Protein AF-A0AAD8EEG6-F1 (afdb_monomer_lite)

Foldseek 3Di:
DDDDDDDDDDDDDDDDDDDDDDDDDDDDDPDPDPPPDDFDKPDWDWDAPDLWKIKTKIAGADLQFQKKKKWKFWDQVDAPVRLVPDDPPRGPHTDDMDMDGDDRPDHGDIDMDMDGGDAFTKMKMKMWTCNDPPDTDIDIDTDGDHHHNPPPPQFLWDWDWDADQVFLKIKIKTFDGPDFQKKKKKKDADPDPPQDDDDPDIWIWIWHADPVRDIDIDGDCVVVVCVVVPDDDDDDDDWDWDAPDPGMIMTMDGPNDFHKIKMWMDTDDPVCPDDSIDIDIDGRHNDPPPPPDPPVPVVVVVVVVVVVVVVVVVVVVVVVVVVVVVVVVDDDDDDDDDPPCPPPAQAEEEFEADDDPLVVQLVVLVQVLLCLLQVHHYDYPPDPVCVVVCVVPVLVVLVVQLPDPRYAYEYEAAPVLLVLVVCLVVVWDKDFPDDDPCRCSNSSNLVSCQVPPDVPCPLRYAYEYEPLGHDPVTGPCRGPNPHYAYPPVCVVVVSCSSNVRPPDDDPPPDPPPVSVVVSVVSVVSSVVSSVVSSVVCVVCVPRVVNGIDID

pLDDT: mean 77.65, std 19.84, range [21.16, 98.12]

Structure (mmCIF, N/CA/C/O backbone):
data_AF-A0AAD8EEG6-F1
#
_entry.id   AF-A0AAD8EEG6-F1
#
loop_
_atom_site.group_PDB
_atom_site.id
_atom_site.type_symbol
_atom_site.label_atom_id
_atom_site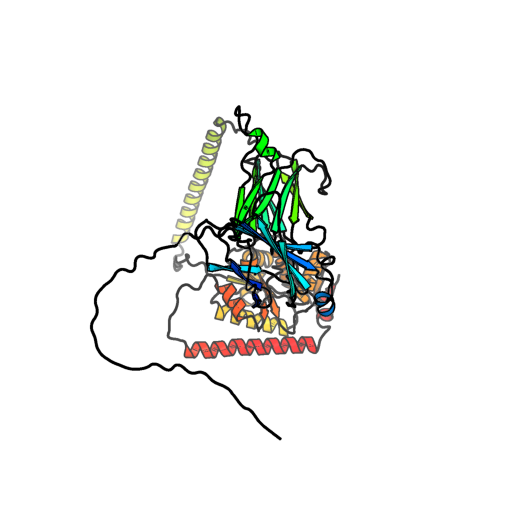.label_alt_id
_atom_site.label_comp_id
_atom_site.label_asym_id
_atom_site.label_entity_id
_atom_site.label_seq_id
_atom_site.pdbx_PDB_ins_code
_atom_site.Cartn_x
_atom_site.Cartn_y
_atom_site.Cartn_z
_atom_site.occupancy
_atom_site.B_iso_or_equiv
_atom_site.auth_seq_id
_atom_site.auth_comp_id
_atom_site.auth_asym_id
_atom_site.auth_atom_id
_atom_site.pdbx_PDB_model_num
ATOM 1 N N . LEU A 1 1 ? 49.809 10.555 -60.331 1.00 28.69 1 LEU A N 1
ATOM 2 C CA . LEU A 1 1 ? 49.680 10.921 -61.757 1.00 28.69 1 LEU A CA 1
ATOM 3 C C . LEU A 1 1 ? 48.239 11.348 -62.020 1.00 28.69 1 LEU A C 1
ATOM 5 O O . LEU A 1 1 ? 47.374 10.523 -61.789 1.00 28.69 1 LEU A O 1
ATOM 9 N N . TRP A 1 2 ? 48.066 12.615 -62.434 1.00 23.20 2 TRP A N 1
ATOM 10 C CA . TRP A 1 2 ? 47.070 13.199 -63.363 1.00 23.20 2 TRP A CA 1
ATOM 11 C C . TRP A 1 2 ? 45.567 12.876 -63.224 1.00 23.20 2 TRP A C 1
ATOM 13 O O . TRP A 1 2 ? 45.196 11.733 -63.036 1.00 23.20 2 TRP A O 1
ATOM 23 N N . TYR A 1 3 ? 44.613 13.767 -63.508 1.00 21.16 3 TYR A N 1
ATOM 24 C CA . TYR A 1 3 ? 44.445 15.233 -63.500 1.00 21.16 3 TYR A CA 1
ATOM 25 C C . TYR A 1 3 ? 42.948 15.448 -63.841 1.00 21.16 3 TYR A C 1
ATOM 27 O O . TYR A 1 3 ? 42.379 14.676 -64.612 1.00 21.16 3 TYR A O 1
ATOM 35 N N . CYS A 1 4 ? 42.313 16.482 -63.289 1.00 22.30 4 CYS A N 1
ATOM 36 C CA . CYS A 1 4 ? 40.973 16.951 -63.668 1.00 22.30 4 CYS A CA 1
ATOM 37 C C . CYS A 1 4 ? 40.963 17.623 -65.055 1.00 22.30 4 CYS A C 1
ATOM 39 O O . CYS A 1 4 ? 41.925 18.313 -65.376 1.00 22.30 4 CYS A O 1
ATOM 41 N N . GLN A 1 5 ? 39.832 17.627 -65.777 1.00 22.50 5 GLN A N 1
ATOM 42 C CA . GLN A 1 5 ? 39.404 18.846 -66.486 1.00 22.50 5 GLN A CA 1
ATOM 43 C C . GLN A 1 5 ? 37.904 18.893 -66.821 1.00 22.50 5 GLN A C 1
ATOM 45 O O . GLN A 1 5 ? 37.292 17.915 -67.238 1.00 22.50 5 GLN A O 1
ATOM 50 N N . GLN A 1 6 ? 37.358 20.089 -66.596 1.00 24.44 6 GLN A N 1
ATOM 51 C CA . GLN A 1 6 ? 36.002 20.581 -66.830 1.00 24.44 6 GLN A CA 1
ATOM 52 C C . GLN A 1 6 ? 35.682 20.812 -68.315 1.00 24.44 6 GLN A C 1
ATOM 54 O O . GLN A 1 6 ? 36.583 21.139 -69.082 1.00 24.44 6 GLN A O 1
ATOM 59 N N . ILE A 1 7 ? 34.384 20.909 -68.644 1.00 22.77 7 ILE A N 1
ATOM 60 C CA . ILE A 1 7 ? 33.864 22.007 -69.482 1.00 22.77 7 ILE A CA 1
ATOM 61 C C . ILE A 1 7 ? 32.623 22.619 -68.814 1.00 22.77 7 ILE A C 1
ATOM 63 O O . ILE A 1 7 ? 31.686 21.925 -68.430 1.00 22.77 7 ILE A O 1
ATOM 67 N N . SER A 1 8 ? 32.665 23.945 -68.682 1.00 23.92 8 SER A N 1
ATOM 68 C CA . SER A 1 8 ? 31.625 24.832 -68.160 1.00 23.92 8 SER A CA 1
ATOM 69 C C . SER A 1 8 ? 30.642 25.294 -69.244 1.00 23.92 8 SER A C 1
ATOM 71 O O . SER A 1 8 ? 30.999 25.361 -70.421 1.00 23.92 8 SER A O 1
ATOM 73 N N . LYS A 1 9 ? 29.464 25.777 -68.826 1.00 22.39 9 LYS A N 1
ATOM 74 C CA . LYS A 1 9 ? 28.910 27.029 -69.364 1.00 22.39 9 LYS A CA 1
ATOM 75 C C . LYS A 1 9 ? 28.174 27.805 -68.267 1.00 22.39 9 LYS A C 1
ATOM 77 O O . LYS A 1 9 ? 27.221 27.322 -67.669 1.00 22.39 9 LYS A O 1
ATOM 82 N N . LYS A 1 10 ? 28.699 29.003 -68.018 1.00 24.06 10 LYS A N 1
ATOM 83 C CA . LYS A 1 10 ? 28.254 30.065 -67.110 1.00 24.06 10 LYS A CA 1
ATOM 84 C C . LYS A 1 10 ? 27.180 30.920 -67.795 1.00 24.06 10 LYS A C 1
ATOM 86 O O . LYS A 1 10 ? 27.341 31.208 -68.978 1.00 24.06 10 LYS A O 1
ATOM 91 N N . ILE A 1 11 ? 26.204 31.436 -67.044 1.00 22.91 11 ILE A N 1
ATOM 92 C CA . ILE A 1 11 ? 25.635 32.774 -67.285 1.00 22.91 11 ILE A CA 1
ATOM 93 C C . ILE A 1 11 ? 25.529 33.476 -65.924 1.00 22.91 11 ILE A C 1
ATOM 95 O O . ILE A 1 11 ? 24.760 33.067 -65.060 1.00 22.91 11 ILE A O 1
ATOM 99 N N . ASP A 1 12 ? 26.368 34.500 -65.750 1.00 26.14 12 ASP A N 1
ATOM 100 C CA . ASP A 1 12 ? 26.349 35.484 -64.662 1.00 26.14 12 ASP A CA 1
ATOM 101 C C . ASP A 1 12 ? 25.230 36.513 -64.897 1.00 26.14 12 ASP A C 1
ATOM 103 O O . ASP A 1 12 ? 24.963 36.849 -66.049 1.00 26.14 12 ASP A O 1
ATOM 107 N N . CYS A 1 13 ? 24.668 37.098 -63.829 1.00 22.83 13 CYS A N 1
ATOM 108 C CA . CYS A 1 13 ? 24.121 38.466 -63.846 1.00 22.83 13 CYS A CA 1
ATOM 109 C C . CYS A 1 13 ? 23.978 39.062 -62.429 1.00 22.83 13 CYS A C 1
ATOM 111 O O . CYS A 1 13 ? 23.178 38.594 -61.623 1.00 22.83 13 CYS A O 1
ATOM 113 N N . LYS A 1 14 ? 24.720 40.147 -62.175 1.00 24.09 14 LYS A N 1
ATOM 114 C CA . LYS A 1 14 ? 24.488 41.277 -61.238 1.00 24.09 14 LYS A CA 1
ATOM 115 C C . LYS A 1 14 ? 25.430 42.429 -61.685 1.00 24.09 14 LYS A C 1
ATOM 117 O O . LYS A 1 14 ? 26.435 42.086 -62.312 1.00 24.09 14 LYS A O 1
ATOM 122 N N . PRO A 1 15 ? 25.248 43.729 -61.324 1.00 42.53 15 PRO A N 1
ATOM 123 C CA . PRO A 1 15 ? 24.145 44.397 -60.594 1.00 42.53 15 PRO A CA 1
ATOM 124 C C . PRO A 1 15 ? 23.698 45.819 -61.096 1.00 42.53 15 PRO A C 1
ATOM 126 O O . PRO A 1 15 ? 24.388 46.459 -61.881 1.00 42.53 15 PRO A O 1
ATOM 129 N N . ASN A 1 16 ? 22.631 46.337 -60.438 1.00 27.56 16 ASN A N 1
ATOM 130 C CA . ASN A 1 16 ? 22.299 47.742 -60.035 1.00 27.56 16 ASN A CA 1
ATOM 131 C C . ASN A 1 16 ? 21.615 48.751 -61.002 1.00 27.56 16 ASN A C 1
ATOM 133 O O . ASN A 1 16 ? 21.789 48.615 -62.207 1.00 27.56 16 ASN A O 1
ATOM 137 N N . PRO A 1 17 ? 20.977 49.862 -60.513 1.00 48.75 17 PRO A N 1
ATOM 138 C CA . PRO A 1 17 ? 20.405 50.203 -59.178 1.00 48.75 17 PRO A CA 1
ATOM 139 C C . PRO A 1 17 ? 19.001 50.919 -59.199 1.00 48.75 17 PRO A C 1
ATOM 141 O O . PRO A 1 17 ? 18.504 51.318 -60.245 1.00 48.75 17 PRO A O 1
ATOM 144 N N . SER A 1 18 ? 18.452 51.215 -58.000 1.00 29.59 18 SER A N 1
ATOM 145 C CA . SER A 1 18 ? 17.506 52.312 -57.613 1.00 29.59 18 SER A CA 1
ATOM 146 C C . SER A 1 18 ? 15.953 52.164 -57.705 1.00 29.59 18 SER A C 1
ATOM 148 O O . SER A 1 18 ? 15.402 51.626 -58.653 1.00 29.59 18 SER A O 1
ATOM 150 N N . TYR A 1 19 ? 15.294 52.649 -56.630 1.00 30.06 19 TYR A N 1
ATOM 151 C CA . TYR A 1 19 ? 13.866 52.685 -56.185 1.00 30.06 19 TYR A CA 1
ATOM 152 C C . TYR A 1 19 ? 12.853 53.409 -57.126 1.00 30.06 19 TYR A C 1
ATOM 154 O O . TYR A 1 19 ? 13.330 54.048 -58.059 1.00 30.06 19 TYR A O 1
ATOM 162 N N . PRO A 1 20 ? 11.503 53.471 -56.871 1.00 34.47 20 PRO A N 1
ATOM 163 C CA . PRO A 1 20 ? 10.672 52.977 -55.744 1.00 34.47 20 PRO A CA 1
ATOM 164 C C . PRO A 1 20 ? 9.412 52.136 -56.136 1.00 34.47 20 PRO A C 1
ATOM 166 O O . PRO A 1 20 ? 9.091 51.942 -57.302 1.00 34.47 20 PRO A O 1
ATOM 169 N N . LYS A 1 21 ? 8.686 51.640 -55.114 1.00 37.94 21 LYS A N 1
ATOM 170 C CA . LYS A 1 21 ? 7.438 50.829 -55.155 1.00 37.94 21 LYS A CA 1
ATOM 171 C C . LYS A 1 21 ? 6.342 51.348 -56.113 1.00 37.94 21 LYS A C 1
ATOM 173 O O . LYS A 1 21 ? 6.111 52.555 -56.164 1.00 37.94 21 LYS A O 1
ATOM 178 N N . PRO A 1 22 ? 5.513 50.432 -56.660 1.00 28.17 22 PRO A N 1
ATOM 179 C CA . PRO A 1 22 ? 4.073 50.529 -56.384 1.00 28.17 22 PRO A CA 1
ATOM 180 C C . PRO A 1 22 ? 3.388 49.181 -56.072 1.00 28.17 22 PRO A C 1
ATOM 182 O O . PRO A 1 22 ? 3.839 48.103 -56.451 1.00 28.17 22 PRO A O 1
ATOM 185 N N . HIS A 1 23 ? 2.262 49.268 -55.363 1.00 37.34 23 HIS A N 1
ATOM 186 C CA . HIS A 1 23 ? 1.331 48.174 -55.081 1.00 37.34 23 HIS A CA 1
ATOM 187 C C . HIS A 1 23 ? 0.755 47.557 -56.367 1.00 37.34 23 HIS A C 1
ATOM 189 O O . HIS A 1 23 ? 0.080 48.253 -57.122 1.00 37.34 23 HIS A O 1
ATOM 195 N N . VAL A 1 24 ? 0.901 46.239 -56.552 1.00 28.20 24 VAL A N 1
ATOM 196 C CA . VAL A 1 24 ? 0.090 45.451 -57.498 1.00 28.20 24 VAL A CA 1
ATOM 197 C C . VAL A 1 24 ? -0.321 44.133 -56.837 1.00 28.20 24 VAL A C 1
ATOM 199 O O . VAL A 1 24 ? 0.513 43.350 -56.392 1.00 28.20 24 VAL A O 1
ATOM 202 N N . LYS A 1 25 ? -1.636 43.904 -56.748 1.00 28.75 25 LYS A N 1
ATOM 203 C CA . LYS A 1 25 ? -2.249 42.637 -56.329 1.00 28.75 25 LYS A CA 1
ATOM 204 C C . LYS A 1 25 ? -1.961 41.570 -57.392 1.00 28.75 25 LYS A C 1
ATOM 206 O O . LYS A 1 25 ? -2.500 41.666 -58.493 1.00 28.75 25 LYS A O 1
ATOM 211 N N . HIS A 1 26 ? -1.183 40.538 -57.069 1.00 25.73 26 HIS A N 1
ATOM 212 C CA . HIS A 1 26 ? -1.137 39.330 -57.893 1.00 25.73 26 HIS A CA 1
ATOM 213 C C . HIS A 1 26 ? -2.376 38.475 -57.610 1.00 25.73 26 HIS A C 1
ATOM 215 O O . HIS A 1 26 ? -2.589 37.975 -56.509 1.00 25.73 26 HIS A O 1
ATOM 221 N N . LYS A 1 27 ? -3.225 38.361 -58.630 1.00 25.56 27 LYS A N 1
ATOM 222 C CA . LYS A 1 27 ? -4.342 37.424 -58.704 1.00 25.56 27 LYS A CA 1
ATOM 223 C C . LYS A 1 27 ? -3.735 36.056 -59.041 1.00 25.56 27 LYS A C 1
ATOM 225 O O . LYS A 1 27 ? -3.232 35.889 -60.150 1.00 25.56 27 LYS A O 1
ATOM 230 N N . ASN A 1 28 ? -3.737 35.112 -58.099 1.00 25.70 28 ASN A N 1
ATOM 231 C CA . ASN A 1 28 ? -3.357 33.727 -58.383 1.00 25.70 28 ASN A CA 1
ATOM 232 C C . ASN A 1 28 ? -4.377 33.144 -59.369 1.00 25.70 28 ASN A C 1
ATOM 234 O O . ASN A 1 28 ? -5.541 32.944 -59.028 1.00 25.70 28 ASN A O 1
ATOM 238 N N . ILE A 1 29 ? -3.954 32.936 -60.614 1.00 24.66 29 ILE A N 1
ATOM 239 C CA . ILE A 1 29 ? -4.706 32.172 -61.607 1.00 24.66 29 ILE A CA 1
ATOM 240 C C . ILE A 1 29 ? -4.338 30.707 -61.372 1.00 24.66 29 ILE A C 1
ATOM 242 O O . ILE A 1 29 ? -3.271 30.261 -61.785 1.00 24.66 29 ILE A O 1
ATOM 246 N N . CYS A 1 30 ? -5.203 29.965 -60.680 1.00 25.62 30 CYS A N 1
ATOM 247 C CA . CYS A 1 30 ? -5.133 28.509 -60.653 1.00 25.62 30 CYS A CA 1
ATOM 248 C C . CYS A 1 30 ? -5.587 27.994 -62.023 1.00 25.62 30 CYS A C 1
ATOM 250 O O . CYS A 1 30 ? -6.766 28.066 -62.369 1.00 25.62 30 CYS A O 1
ATOM 252 N N . VAL A 1 31 ? -4.643 27.508 -62.826 1.00 26.92 31 VAL A N 1
ATOM 253 C CA . VAL A 1 31 ? -4.959 26.733 -64.026 1.00 26.92 31 VAL A CA 1
ATOM 254 C C . VAL A 1 31 ? -5.463 25.373 -63.545 1.00 26.92 31 VAL A C 1
ATOM 256 O O . VAL A 1 31 ? -4.688 24.579 -63.020 1.00 26.92 31 VAL A O 1
ATOM 259 N N . HIS A 1 32 ? -6.764 25.111 -63.688 1.00 33.88 32 HIS A N 1
ATOM 260 C CA . HIS A 1 32 ? -7.325 23.772 -63.511 1.00 33.88 32 HIS A CA 1
ATOM 261 C C . HIS A 1 32 ? -6.812 22.875 -64.640 1.00 33.88 32 HIS A C 1
ATOM 263 O O . HIS A 1 32 ? -7.399 22.800 -65.719 1.00 33.88 32 HIS A O 1
ATOM 269 N N . VAL A 1 33 ? -5.687 22.209 -64.400 1.00 38.81 33 VAL A N 1
ATOM 270 C CA . VAL A 1 33 ? -5.280 21.057 -65.199 1.00 38.81 33 VAL A CA 1
ATOM 271 C C . VAL A 1 33 ? -6.130 19.886 -64.710 1.00 38.81 33 VAL A C 1
ATOM 273 O O . VAL A 1 33 ? -6.033 19.493 -63.549 1.00 38.81 33 VAL A O 1
ATOM 276 N N . ASN A 1 34 ? -7.000 19.359 -65.577 1.00 42.66 34 ASN A N 1
ATOM 277 C CA . ASN A 1 34 ? -7.663 18.070 -65.368 1.00 42.66 34 ASN A CA 1
ATOM 278 C C . ASN A 1 34 ? -6.595 16.977 -65.442 1.00 42.66 34 ASN A C 1
ATOM 280 O O . ASN A 1 34 ? -6.402 16.337 -66.474 1.00 42.66 34 ASN A O 1
ATOM 284 N N . ASP A 1 35 ? -5.844 16.828 -64.361 1.00 48.03 35 ASP A N 1
ATOM 285 C CA . ASP A 1 35 ? -4.770 15.864 -64.283 1.00 48.03 35 ASP A CA 1
ATOM 286 C C . ASP A 1 35 ? -5.385 14.486 -64.032 1.00 48.03 35 ASP A C 1
ATOM 288 O O . ASP A 1 35 ? -5.744 14.137 -62.911 1.00 48.03 35 ASP A O 1
ATOM 292 N N . THR A 1 36 ? -5.592 13.702 -65.093 1.00 52.97 36 THR A N 1
ATOM 293 C CA . THR A 1 36 ? -6.097 12.318 -65.025 1.00 52.97 36 THR A CA 1
ATOM 294 C C . THR A 1 36 ? -5.015 11.315 -64.610 1.00 52.97 36 THR A C 1
ATOM 296 O O . THR A 1 36 ? -5.194 10.106 -64.778 1.00 52.97 36 THR A O 1
ATOM 299 N N . GLY A 1 37 ? -3.885 11.791 -64.080 1.00 57.97 37 GLY A N 1
ATOM 300 C CA . GLY A 1 37 ? -2.752 10.964 -63.694 1.00 57.97 37 GLY A CA 1
ATOM 301 C C . GLY A 1 37 ? -3.086 9.845 -62.687 1.00 57.97 37 GLY A C 1
ATOM 302 O O . GLY A 1 37 ? -4.072 9.915 -61.926 1.00 57.97 37 GLY A O 1
ATOM 303 N N . PRO A 1 38 ? -2.287 8.760 -62.681 1.00 59.75 38 PRO A N 1
ATOM 304 C CA . PRO A 1 38 ? -2.354 7.731 -61.648 1.00 59.75 38 PRO A CA 1
ATOM 305 C C . PRO A 1 38 ? -2.111 8.349 -60.262 1.00 59.75 38 PRO A C 1
ATOM 307 O O . PRO A 1 38 ? -1.406 9.344 -60.124 1.00 59.75 38 PRO A O 1
ATOM 310 N N . CYS A 1 39 ? -2.736 7.780 -59.225 1.00 64.88 39 CYS A N 1
ATOM 311 C CA . CYS A 1 39 ? -2.455 8.220 -57.860 1.00 64.88 39 CYS A CA 1
ATOM 312 C C . CYS A 1 39 ? -1.122 7.624 -57.441 1.00 64.88 39 CYS A C 1
ATOM 314 O O . CYS A 1 39 ? -1.060 6.470 -57.015 1.00 64.88 39 CYS A O 1
ATOM 316 N N . GLU A 1 40 ? -0.063 8.389 -57.642 1.00 65.75 40 GLU A N 1
ATOM 317 C CA . GLU A 1 40 ? 1.288 7.980 -57.304 1.00 65.75 40 GLU A CA 1
ATOM 318 C C . GLU A 1 40 ? 1.779 8.765 -56.095 1.00 65.75 40 GLU A C 1
ATOM 320 O O . GLU A 1 40 ? 1.450 9.934 -55.898 1.00 65.75 40 GLU A O 1
ATOM 325 N N . MET A 1 41 ? 2.552 8.077 -55.264 1.00 66.75 41 MET A N 1
ATOM 326 C CA . MET A 1 41 ? 3.243 8.652 -54.123 1.00 66.75 41 MET A CA 1
ATOM 327 C C . MET A 1 41 ? 4.730 8.662 -54.439 1.00 66.75 41 MET A C 1
ATOM 329 O O . MET A 1 41 ? 5.278 7.643 -54.863 1.00 66.75 41 MET A O 1
ATOM 333 N N . TRP A 1 42 ? 5.372 9.803 -54.221 1.00 66.56 42 TRP A N 1
ATOM 334 C CA . TRP A 1 42 ? 6.794 9.996 -54.488 1.00 66.56 42 TRP A CA 1
ATOM 335 C C . TRP A 1 42 ? 7.485 10.517 -53.227 1.00 66.56 42 TRP A C 1
ATOM 337 O O . TRP A 1 42 ? 6.834 11.050 -52.327 1.00 66.56 42 TRP A O 1
ATOM 347 N N . ASN A 1 43 ? 8.809 10.356 -53.163 1.00 69.50 43 ASN A N 1
ATOM 348 C CA . ASN A 1 43 ? 9.640 10.785 -52.032 1.00 69.50 43 ASN A CA 1
ATOM 349 C C . ASN A 1 43 ? 9.167 10.213 -50.688 1.00 69.50 43 ASN A C 1
ATOM 351 O O . ASN A 1 43 ? 8.950 10.957 -49.737 1.00 69.50 43 ASN A O 1
ATOM 355 N N . ILE A 1 44 ? 8.973 8.893 -50.626 1.00 69.25 44 ILE A N 1
ATOM 356 C CA . ILE A 1 44 ? 8.635 8.223 -49.369 1.00 69.25 44 ILE A CA 1
ATOM 357 C C . ILE A 1 44 ? 9.901 8.173 -48.507 1.00 69.25 44 ILE A C 1
ATOM 359 O O . ILE A 1 44 ? 10.804 7.377 -48.773 1.00 69.25 44 ILE A O 1
ATOM 363 N N . GLY A 1 45 ? 9.964 9.051 -47.513 1.00 73.50 45 GLY A N 1
ATOM 364 C CA . GLY A 1 45 ? 10.951 9.045 -46.445 1.00 73.50 45 GLY A CA 1
ATOM 365 C C . GLY A 1 45 ? 10.438 8.220 -45.273 1.00 73.50 45 GLY A C 1
ATOM 366 O O . GLY A 1 45 ? 9.248 8.222 -44.958 1.00 73.50 45 GLY A O 1
ATOM 367 N N . VAL A 1 46 ? 11.333 7.474 -44.640 1.00 73.75 46 VAL A N 1
ATOM 368 C CA . VAL A 1 46 ? 11.007 6.729 -43.429 1.00 73.75 46 VAL A CA 1
ATOM 369 C C . VAL A 1 46 ? 12.140 6.937 -42.456 1.00 73.75 46 VAL A C 1
ATOM 371 O O . VAL A 1 46 ? 13.223 6.392 -42.668 1.00 73.75 46 VAL A O 1
ATOM 374 N N . ASP A 1 47 ? 11.882 7.686 -41.403 1.00 77.06 47 ASP A N 1
ATOM 375 C CA . ASP A 1 47 ? 12.877 8.093 -40.424 1.00 77.06 47 ASP A CA 1
ATOM 376 C C . ASP A 1 47 ? 12.433 7.622 -39.038 1.00 77.06 47 ASP A C 1
ATOM 378 O O . ASP A 1 47 ? 11.241 7.579 -38.739 1.00 77.06 47 ASP A O 1
ATOM 382 N N . MET A 1 48 ? 13.380 7.218 -38.193 1.00 70.31 48 MET A N 1
ATOM 383 C CA . MET A 1 48 ? 13.092 7.017 -36.771 1.00 70.31 48 MET A CA 1
ATOM 384 C C . MET A 1 48 ? 13.236 8.364 -36.069 1.00 70.31 48 MET A C 1
ATOM 386 O O . MET A 1 48 ? 14.248 9.037 -36.264 1.00 70.31 48 MET A O 1
ATOM 390 N N . MET A 1 49 ? 12.232 8.765 -35.290 1.00 68.62 49 MET A N 1
ATOM 391 C CA . MET A 1 49 ? 12.340 9.967 -34.452 1.00 68.62 49 MET A CA 1
ATOM 392 C C . MET A 1 49 ? 13.001 9.661 -33.106 1.00 68.62 49 MET A C 1
ATOM 394 O O . MET A 1 49 ? 13.756 10.485 -32.600 1.00 68.62 49 MET A O 1
ATOM 398 N N . ASP A 1 50 ? 12.733 8.478 -32.557 1.00 73.50 50 ASP A N 1
ATOM 399 C CA . ASP A 1 50 ? 13.291 7.959 -31.310 1.00 73.50 50 ASP A CA 1
ATOM 400 C C . ASP A 1 50 ? 13.348 6.420 -31.362 1.00 73.50 50 ASP A C 1
ATOM 402 O O . ASP A 1 50 ? 13.024 5.814 -32.389 1.00 73.50 50 ASP A O 1
ATOM 406 N N . ASP A 1 51 ? 13.741 5.785 -30.255 1.00 68.62 51 ASP A N 1
ATOM 407 C CA . ASP A 1 51 ? 13.881 4.328 -30.140 1.00 68.62 51 ASP A CA 1
ATOM 408 C C . ASP A 1 51 ? 12.552 3.555 -30.261 1.00 68.62 51 ASP A C 1
ATOM 410 O O . ASP A 1 51 ? 12.565 2.330 -30.205 1.00 68.62 51 ASP A O 1
ATOM 414 N N . SER A 1 52 ? 11.406 4.224 -30.419 1.00 66.62 52 SER A N 1
ATOM 415 C CA . SER A 1 52 ? 10.073 3.605 -30.397 1.00 66.62 52 SER A CA 1
ATOM 416 C C . SER A 1 52 ? 9.107 4.105 -31.478 1.00 66.62 52 SER A C 1
ATOM 418 O O . SER A 1 52 ? 8.076 3.475 -31.702 1.00 66.62 52 SER A O 1
ATOM 420 N N . ASN A 1 53 ? 9.411 5.196 -32.183 1.00 73.56 53 ASN A N 1
ATOM 421 C CA . ASN A 1 53 ? 8.501 5.841 -33.127 1.00 73.56 53 ASN A CA 1
ATOM 422 C C . ASN A 1 53 ? 9.105 5.911 -34.537 1.00 73.56 53 ASN A C 1
ATOM 424 O O . ASN A 1 53 ? 10.167 6.501 -34.761 1.00 73.56 53 ASN A O 1
ATOM 428 N N . VAL A 1 54 ? 8.387 5.355 -35.521 1.00 73.50 54 VAL A N 1
ATOM 429 C CA . VAL A 1 54 ? 8.740 5.468 -36.944 1.00 73.50 54 VAL A CA 1
ATOM 430 C C . VAL A 1 54 ? 7.870 6.518 -37.605 1.00 73.50 54 VAL A C 1
ATOM 432 O O . VAL A 1 54 ? 6.648 6.399 -37.691 1.00 73.50 54 VAL A O 1
ATOM 435 N N . TYR A 1 55 ? 8.530 7.525 -38.147 1.00 75.56 55 TYR A N 1
ATOM 436 C CA . TYR A 1 55 ? 7.921 8.593 -38.901 1.00 75.56 55 TYR A CA 1
ATOM 437 C C . TYR A 1 55 ? 8.019 8.306 -40.393 1.00 75.56 55 TYR A C 1
ATOM 439 O O . TYR A 1 55 ? 9.096 8.072 -40.942 1.00 75.56 55 TYR A O 1
ATOM 447 N N . VAL A 1 56 ? 6.878 8.319 -41.070 1.00 74.44 56 VAL A N 1
ATOM 448 C CA . VAL A 1 56 ? 6.801 8.135 -42.514 1.00 74.44 56 VAL A CA 1
ATOM 449 C C . VAL A 1 56 ? 6.327 9.432 -43.142 1.00 74.44 56 VAL A C 1
ATOM 451 O O . VAL A 1 56 ? 5.211 9.891 -42.894 1.00 74.44 56 VAL A O 1
ATOM 454 N N . THR A 1 57 ? 7.181 10.001 -43.987 1.00 74.62 57 THR A N 1
ATOM 455 C CA . THR A 1 57 ? 6.886 11.191 -44.784 1.00 74.62 57 THR A CA 1
ATOM 456 C C . THR A 1 57 ? 6.707 10.804 -46.236 1.00 74.62 57 THR A C 1
ATOM 458 O O . THR A 1 57 ? 7.410 9.946 -46.767 1.00 74.62 57 THR A O 1
ATOM 461 N N . PHE A 1 58 ? 5.748 11.422 -46.912 1.00 73.94 58 PHE A N 1
ATOM 462 C CA . PHE A 1 58 ? 5.617 11.274 -48.356 1.00 73.94 58 PHE A CA 1
ATOM 463 C C . PHE A 1 58 ? 4.919 12.476 -48.971 1.00 73.94 58 PHE A C 1
ATOM 465 O O . PHE A 1 58 ? 4.056 13.114 -48.359 1.00 73.94 58 PHE A O 1
ATOM 472 N N . ASN A 1 59 ? 5.255 12.733 -50.233 1.00 70.25 59 ASN A N 1
ATOM 473 C CA . ASN A 1 59 ? 4.616 13.775 -51.017 1.00 70.25 59 ASN A CA 1
ATOM 474 C C . ASN A 1 59 ? 3.466 13.166 -51.822 1.00 70.25 59 ASN A C 1
ATOM 476 O O . ASN A 1 59 ? 3.658 12.240 -52.617 1.00 70.25 59 ASN A O 1
ATOM 480 N N . VAL A 1 60 ? 2.262 13.704 -51.619 1.00 64.75 60 VAL A N 1
ATOM 481 C CA . VAL A 1 60 ? 1.061 13.301 -52.357 1.00 64.75 60 VAL A CA 1
ATOM 482 C C . VAL A 1 60 ? 0.816 14.283 -53.495 1.00 64.75 60 VAL A C 1
ATOM 484 O O . VAL A 1 60 ? 0.416 15.421 -53.252 1.00 64.75 60 VAL A O 1
ATOM 487 N N . THR A 1 61 ? 1.011 13.837 -54.734 1.00 60.72 61 THR A N 1
ATOM 488 C CA . THR A 1 61 ? 0.970 14.714 -55.916 1.00 60.72 61 THR A CA 1
ATOM 489 C C . THR A 1 61 ? -0.351 14.676 -56.690 1.00 60.72 61 THR A C 1
ATOM 491 O O . THR A 1 61 ? -0.571 15.527 -57.542 1.00 60.72 61 THR A O 1
ATOM 494 N N . SER A 1 62 ? -1.254 13.720 -56.424 1.00 63.28 62 SER A N 1
ATOM 495 C CA . SER A 1 62 ? -2.462 13.527 -57.249 1.00 63.28 62 SER A CA 1
ATOM 496 C C . SER A 1 62 ? -3.762 13.982 -56.572 1.00 63.28 62 SER A C 1
ATOM 498 O O . SER A 1 62 ? -4.122 13.488 -55.500 1.00 63.28 62 SER A O 1
ATOM 500 N N . ASN A 1 63 ? -4.520 14.839 -57.269 1.00 62.25 63 ASN A N 1
ATOM 501 C CA . ASN A 1 63 ? -5.872 15.305 -56.909 1.00 62.25 63 ASN A CA 1
ATOM 502 C C . ASN A 1 63 ? -6.970 14.228 -57.018 1.00 62.25 63 ASN A C 1
ATOM 504 O O . ASN A 1 63 ? -8.080 14.418 -56.523 1.00 62.25 63 ASN A O 1
ATOM 508 N N . ASN A 1 64 ? -6.688 13.096 -57.668 1.00 64.75 64 ASN A N 1
ATOM 509 C CA . ASN A 1 64 ? -7.707 12.097 -58.008 1.00 64.75 64 ASN A CA 1
ATOM 510 C C . ASN A 1 64 ? -7.925 11.017 -56.943 1.00 64.75 64 ASN A C 1
ATOM 512 O O . ASN A 1 64 ? -8.664 10.063 -57.196 1.00 64.75 64 ASN A O 1
ATOM 516 N N . CYS A 1 65 ? -7.269 11.113 -55.788 1.00 67.00 65 CYS A N 1
ATOM 517 C CA . CYS A 1 65 ? -7.451 10.161 -54.701 1.00 67.00 65 CYS A CA 1
ATOM 518 C C . CYS A 1 65 ? -7.979 10.853 -53.454 1.00 67.00 65 CYS A C 1
ATOM 520 O O . CYS A 1 65 ? -7.294 11.657 -52.827 1.00 67.00 65 CYS A O 1
ATOM 522 N N . SER A 1 66 ? -9.212 10.499 -53.102 1.00 68.06 66 SER A N 1
ATOM 523 C CA . SER A 1 66 ? -9.908 10.987 -51.915 1.00 68.06 66 SER A CA 1
ATOM 524 C C . SER A 1 66 ? -9.444 10.291 -50.638 1.00 68.06 66 SER A C 1
ATOM 526 O O . SER A 1 66 ? -9.593 10.848 -49.552 1.00 68.06 66 SER A O 1
ATOM 528 N N . CYS A 1 67 ? -8.873 9.085 -50.738 1.00 71.62 67 CYS A N 1
ATOM 529 C CA . CYS A 1 67 ? -8.464 8.317 -49.571 1.00 71.62 67 CYS A CA 1
ATOM 530 C C . CYS A 1 67 ? -7.221 7.454 -49.824 1.00 71.62 67 CYS A C 1
ATOM 532 O O . CYS A 1 67 ? -7.101 6.766 -50.846 1.00 71.62 67 CYS A O 1
ATOM 534 N N . TYR A 1 68 ? -6.316 7.485 -48.849 1.00 75.75 68 TYR A N 1
ATOM 535 C CA . TYR A 1 68 ? -5.126 6.653 -48.774 1.00 75.75 68 TYR A CA 1
ATOM 536 C C . TYR A 1 68 ? -5.209 5.781 -47.531 1.00 75.75 68 TYR A C 1
ATOM 538 O O . TYR A 1 68 ? -5.506 6.262 -46.439 1.00 75.75 68 TYR A O 1
ATOM 546 N N . LYS A 1 69 ? -4.916 4.496 -47.696 1.00 79.44 69 LYS A N 1
ATOM 547 C CA . LYS A 1 69 ? -4.900 3.524 -46.611 1.00 79.44 69 LYS A CA 1
ATOM 548 C C . LYS A 1 69 ? -3.497 2.963 -46.447 1.00 79.44 69 LYS A C 1
ATOM 550 O O . LYS A 1 69 ? -2.979 2.326 -47.360 1.00 79.44 69 LYS A O 1
ATOM 555 N N . PHE A 1 70 ? -2.904 3.190 -45.290 1.00 79.75 70 PHE A N 1
ATOM 556 C CA . PHE A 1 70 ? -1.580 2.733 -44.902 1.00 79.75 70 PHE A CA 1
ATOM 557 C C . PHE A 1 70 ? -1.719 1.527 -43.991 1.00 79.75 70 PHE A C 1
ATOM 559 O O . PHE A 1 70 ? -2.515 1.532 -43.060 1.00 79.75 70 PHE A O 1
ATOM 566 N N . LEU A 1 71 ? -0.958 0.481 -44.269 1.00 78.25 71 LEU A N 1
ATOM 567 C CA . LEU A 1 71 ? -0.966 -0.759 -43.516 1.00 78.25 71 LEU A CA 1
ATOM 568 C C . LEU A 1 71 ? 0.478 -1.149 -43.246 1.00 78.25 71 LEU A C 1
ATOM 570 O O . LEU A 1 71 ? 1.202 -1.540 -44.161 1.00 78.25 71 LEU A O 1
ATOM 574 N N . LEU A 1 72 ? 0.887 -1.055 -41.991 1.00 80.81 72 LEU A N 1
ATOM 575 C CA . LEU A 1 72 ? 2.182 -1.520 -41.539 1.00 80.81 72 LEU A CA 1
ATOM 576 C C . LEU A 1 72 ? 2.043 -2.975 -41.091 1.00 80.81 72 LEU A C 1
ATOM 578 O O . LEU A 1 72 ? 1.210 -3.312 -40.249 1.00 80.81 72 LEU A O 1
ATOM 582 N N . LYS A 1 73 ? 2.838 -3.858 -41.686 1.00 81.31 73 LYS A N 1
ATOM 583 C CA . LYS A 1 73 ? 2.945 -5.259 -41.275 1.00 81.31 73 LYS A CA 1
ATOM 584 C C . LYS A 1 73 ? 4.323 -5.534 -40.711 1.00 81.31 73 LYS A C 1
ATOM 586 O O . LYS A 1 73 ? 5.284 -4.926 -41.172 1.00 81.31 73 LYS A O 1
ATOM 591 N N . VAL A 1 74 ? 4.414 -6.483 -39.792 1.00 80.81 74 VAL A N 1
ATOM 592 C CA . VAL A 1 74 ? 5.663 -6.841 -39.124 1.00 80.81 74 VAL A CA 1
ATOM 593 C C . VAL A 1 74 ? 5.884 -8.351 -39.110 1.00 80.81 74 VAL A C 1
ATOM 595 O O . VAL A 1 74 ? 4.937 -9.140 -39.108 1.00 80.81 74 VAL A O 1
ATOM 598 N N . ASN A 1 75 ? 7.151 -8.753 -39.129 1.00 80.44 75 ASN A N 1
ATOM 599 C CA . ASN A 1 75 ? 7.592 -10.062 -38.685 1.00 80.44 75 ASN A CA 1
ATOM 600 C C . ASN A 1 75 ? 8.703 -9.903 -37.631 1.00 80.44 75 ASN A C 1
ATOM 602 O O . ASN A 1 75 ? 9.825 -9.516 -37.963 1.00 80.44 75 ASN A O 1
ATOM 606 N N . ASN A 1 76 ? 8.372 -10.221 -36.377 1.00 73.06 76 ASN A N 1
ATOM 607 C CA . ASN A 1 76 ? 9.261 -10.078 -35.217 1.00 73.06 76 ASN A CA 1
ATOM 608 C C . ASN A 1 76 ? 10.269 -11.233 -35.093 1.00 73.06 76 ASN A C 1
ATOM 610 O O . ASN A 1 76 ? 11.198 -11.151 -34.301 1.00 73.06 76 ASN A O 1
ATOM 614 N N . SER A 1 77 ? 10.090 -12.328 -35.841 1.00 76.31 77 SER A N 1
ATOM 615 C CA . SER A 1 77 ? 10.986 -13.490 -35.784 1.00 76.31 77 SER A CA 1
ATOM 616 C C . SER A 1 77 ? 12.125 -13.416 -36.803 1.00 76.31 77 SER A C 1
ATOM 618 O O . SER A 1 77 ? 12.867 -14.384 -36.958 1.00 76.31 77 SER A O 1
ATOM 620 N N . MET A 1 78 ? 12.208 -12.331 -37.574 1.00 69.69 78 MET A N 1
ATOM 621 C CA . MET A 1 78 ? 13.200 -12.152 -38.630 1.00 69.69 78 MET A CA 1
ATOM 622 C C . MET A 1 78 ? 14.283 -11.180 -38.188 1.00 69.69 78 MET A C 1
ATOM 624 O O . MET A 1 78 ? 13.976 -10.085 -37.725 1.00 69.69 78 MET A O 1
ATOM 628 N N . ASP A 1 79 ? 15.537 -11.565 -38.407 1.00 75.44 79 ASP A N 1
ATOM 629 C CA . ASP A 1 79 ? 16.691 -10.690 -38.235 1.00 75.44 79 ASP A CA 1
ATOM 630 C C . ASP A 1 79 ? 16.887 -9.735 -39.432 1.00 75.44 79 ASP A C 1
ATOM 632 O O . ASP A 1 79 ? 16.234 -9.836 -40.480 1.00 75.44 79 ASP A O 1
ATOM 636 N N . GLU A 1 80 ? 17.811 -8.786 -39.269 1.00 72.56 80 GLU A N 1
ATOM 637 C CA . GLU A 1 80 ? 18.111 -7.744 -40.256 1.00 72.56 80 GLU A CA 1
ATOM 638 C C . GLU A 1 80 ? 18.548 -8.317 -41.611 1.00 72.56 80 GLU A C 1
ATOM 640 O O . GLU A 1 80 ? 18.065 -7.887 -42.665 1.00 72.56 80 GLU A O 1
ATOM 645 N N . MET A 1 81 ? 19.422 -9.332 -41.599 1.00 73.94 81 MET A N 1
ATOM 646 C CA . MET A 1 81 ? 19.912 -9.973 -42.825 1.00 73.94 81 MET A CA 1
ATOM 647 C C . MET A 1 81 ? 18.786 -10.673 -43.588 1.00 73.94 81 MET A C 1
ATOM 649 O O . MET A 1 81 ? 18.737 -10.609 -44.821 1.00 73.94 81 MET A O 1
ATOM 653 N N . SER A 1 82 ? 17.857 -11.308 -42.873 1.00 75.38 82 SER A N 1
ATOM 654 C CA . SER A 1 82 ? 16.703 -11.978 -43.468 1.00 75.38 82 SER A CA 1
ATOM 655 C C . SER A 1 82 ? 15.677 -10.985 -44.011 1.00 75.38 82 SER A C 1
ATOM 657 O O . SER A 1 82 ? 15.010 -11.280 -45.005 1.00 75.38 82 SER A O 1
ATOM 659 N N . CYS A 1 83 ? 15.555 -9.799 -43.408 1.00 75.38 83 CYS A N 1
ATOM 660 C CA . CYS A 1 83 ? 14.596 -8.784 -43.840 1.00 75.38 83 CYS A CA 1
ATOM 661 C C . CYS A 1 83 ? 14.902 -8.224 -45.237 1.00 75.38 83 CYS A C 1
ATOM 663 O O . CYS A 1 83 ? 13.997 -8.062 -46.059 1.00 75.38 83 CYS A O 1
ATOM 665 N N . ASN A 1 84 ? 16.182 -7.993 -45.537 1.00 69.44 84 ASN A N 1
ATOM 666 C CA . ASN A 1 84 ? 16.609 -7.377 -46.797 1.00 69.44 84 ASN A CA 1
ATOM 667 C C . ASN A 1 84 ? 16.526 -8.322 -48.012 1.00 69.44 84 ASN A C 1
ATOM 669 O O . ASN A 1 84 ? 16.432 -7.854 -49.145 1.00 69.44 84 ASN A O 1
ATOM 673 N N . ASN A 1 85 ? 16.520 -9.642 -47.792 1.00 61.34 85 ASN A N 1
ATOM 674 C CA . ASN A 1 85 ? 16.644 -10.645 -48.858 1.00 61.34 85 ASN A CA 1
ATOM 675 C C . ASN A 1 85 ? 15.367 -11.450 -49.157 1.00 61.34 85 ASN A C 1
ATOM 677 O O . ASN A 1 85 ? 15.386 -12.315 -50.036 1.00 61.34 85 ASN A O 1
ATOM 681 N N . GLN A 1 86 ? 14.247 -11.205 -48.469 1.00 61.03 86 GLN A N 1
ATOM 682 C CA . GLN A 1 86 ? 13.060 -12.053 -48.618 1.00 61.03 86 GLN A CA 1
ATOM 683 C C . GLN A 1 86 ? 11.977 -11.523 -49.565 1.00 61.03 86 GLN A C 1
ATOM 685 O O . GLN A 1 86 ? 11.604 -10.350 -49.598 1.00 61.03 86 GLN A O 1
ATOM 690 N N . SER A 1 87 ? 11.384 -12.465 -50.310 1.00 61.31 87 SER A N 1
ATOM 691 C CA . SER A 1 87 ? 10.145 -12.233 -51.052 1.00 61.31 87 SER A CA 1
ATOM 692 C C . SER A 1 87 ? 9.008 -11.906 -50.078 1.00 61.31 87 SER A C 1
ATOM 694 O O . SER A 1 87 ? 8.935 -12.452 -48.982 1.00 61.31 87 SER A O 1
ATOM 696 N N . GLY A 1 88 ? 8.084 -11.030 -50.476 1.00 58.81 88 GLY A N 1
ATOM 697 C CA . GLY A 1 88 ? 7.075 -10.440 -49.588 1.00 58.81 88 GLY A CA 1
ATOM 698 C C . GLY A 1 88 ? 6.052 -11.377 -48.922 1.00 58.81 88 GLY A C 1
ATOM 699 O O . GLY A 1 88 ? 5.070 -10.853 -48.406 1.00 58.81 88 GLY A O 1
ATOM 700 N N . LYS A 1 89 ? 6.243 -12.702 -48.962 1.00 64.38 89 LYS A N 1
ATOM 701 C CA . LYS A 1 89 ? 5.363 -13.735 -48.397 1.00 64.38 89 LYS A CA 1
ATOM 702 C C . LYS A 1 89 ? 5.492 -13.911 -46.879 1.00 64.38 89 LYS A C 1
ATOM 704 O O . LYS A 1 89 ? 4.566 -14.438 -46.279 1.00 64.38 89 LYS A O 1
ATOM 709 N N . TYR A 1 90 ? 6.586 -13.463 -46.266 1.00 60.62 90 TYR A N 1
ATOM 710 C CA . TYR A 1 90 ? 6.903 -13.772 -44.863 1.00 60.62 90 TYR A CA 1
ATOM 711 C C . TYR A 1 90 ? 6.515 -12.679 -43.858 1.00 60.62 90 TYR A C 1
ATOM 713 O O . TYR A 1 90 ? 6.728 -12.846 -42.666 1.00 60.62 90 TYR A O 1
ATOM 721 N N . ILE A 1 91 ? 5.923 -11.569 -44.309 1.00 66.88 91 ILE A N 1
ATOM 722 C CA . ILE A 1 91 ? 5.500 -10.459 -43.440 1.00 66.88 91 ILE A CA 1
ATOM 723 C C . ILE A 1 91 ? 3.971 -10.414 -43.439 1.00 66.88 91 ILE A C 1
ATOM 725 O O . ILE A 1 91 ? 3.345 -9.756 -44.280 1.00 66.88 91 ILE A O 1
ATOM 729 N N . THR A 1 92 ? 3.371 -11.200 -42.547 1.00 63.41 92 THR A N 1
ATOM 730 C CA . THR A 1 92 ? 1.928 -11.480 -42.541 1.00 63.41 92 THR A CA 1
ATOM 731 C C . THR A 1 92 ? 1.169 -10.734 -41.456 1.00 63.41 92 THR A C 1
ATOM 733 O O . THR A 1 92 ? 0.022 -10.352 -41.705 1.00 63.41 92 THR A O 1
ATOM 736 N N . ASN A 1 93 ? 1.796 -10.487 -40.305 1.00 72.69 93 ASN A N 1
ATOM 737 C CA . ASN A 1 93 ? 1.111 -9.942 -39.138 1.00 72.69 93 ASN A CA 1
ATOM 738 C C . ASN A 1 93 ? 0.889 -8.443 -39.330 1.00 72.69 93 ASN A C 1
ATOM 740 O O . ASN A 1 93 ? 1.807 -7.701 -39.679 1.00 72.69 93 ASN A O 1
ATOM 744 N N . LYS A 1 94 ? -0.358 -8.003 -39.168 1.00 75.12 94 LYS A N 1
ATOM 745 C CA . LYS A 1 94 ? -0.715 -6.584 -39.175 1.00 75.12 94 LYS A CA 1
ATOM 746 C C . LYS A 1 94 ? -0.210 -5.974 -37.869 1.00 75.12 94 LYS A C 1
ATOM 748 O O . LYS A 1 94 ? -0.564 -6.484 -36.818 1.00 75.12 94 LYS A O 1
ATOM 753 N N . HIS A 1 95 ? 0.603 -4.926 -37.965 1.00 72.94 95 HIS A N 1
ATOM 754 C CA . HIS A 1 95 ? 1.022 -4.130 -36.814 1.00 72.94 95 HIS A CA 1
ATOM 755 C C . HIS A 1 95 ? 0.020 -2.994 -36.607 1.00 72.94 95 HIS A C 1
ATOM 757 O O . HIS A 1 95 ? -0.738 -2.980 -35.652 1.00 72.94 95 HIS A O 1
ATOM 763 N N . SER A 1 96 ? -0.078 -2.090 -37.581 1.00 74.81 96 SER A N 1
ATOM 764 C CA . SER A 1 96 ? -0.951 -0.921 -37.493 1.00 74.81 96 SER A CA 1
ATOM 765 C C . SER A 1 96 ? -1.527 -0.548 -38.855 1.00 74.81 96 SER A C 1
ATOM 767 O O . SER A 1 96 ? -1.026 -0.940 -39.913 1.00 74.81 96 SER A O 1
ATOM 769 N N . GLU A 1 97 ? -2.640 0.176 -38.842 1.00 78.81 97 GLU A N 1
ATOM 770 C CA . GLU A 1 97 ? -3.322 0.635 -40.046 1.00 78.81 97 GLU A CA 1
ATOM 771 C C . GLU A 1 97 ? -3.839 2.046 -39.839 1.00 78.81 97 GLU A C 1
ATOM 773 O O . GLU A 1 97 ? -4.439 2.353 -38.817 1.00 78.81 97 GLU A O 1
ATOM 778 N N . PHE A 1 98 ? -3.607 2.895 -40.830 1.00 76.19 98 PHE A N 1
ATOM 779 C CA . PHE A 1 98 ? -3.957 4.300 -40.780 1.00 76.19 98 PHE A CA 1
ATOM 780 C C . PHE A 1 98 ? -4.651 4.695 -4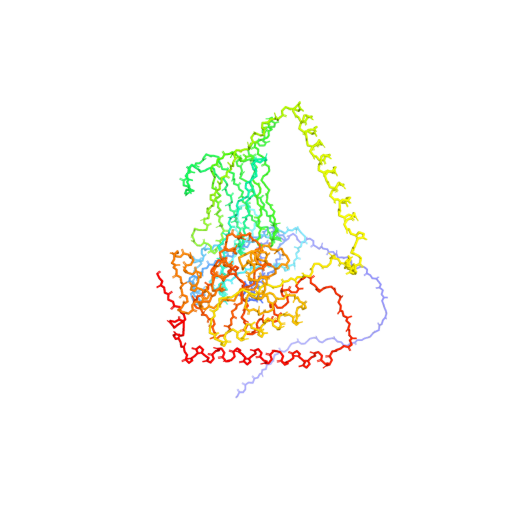2.075 1.00 76.19 98 PHE A C 1
ATOM 782 O O . PHE A 1 98 ? -4.206 4.334 -43.163 1.00 76.19 98 PHE A O 1
ATOM 789 N N . THR A 1 99 ? -5.757 5.425 -41.978 1.00 76.56 99 THR A N 1
ATOM 790 C CA . THR A 1 99 ? -6.519 5.860 -43.151 1.00 76.56 99 THR A CA 1
ATOM 791 C C . THR A 1 99 ? -6.561 7.376 -43.185 1.00 76.56 99 THR A C 1
ATOM 793 O O . THR A 1 99 ? -7.062 8.009 -42.264 1.00 76.56 99 THR A O 1
ATOM 796 N N . VAL A 1 100 ? -6.051 7.956 -44.268 1.00 75.25 100 VAL A N 1
ATOM 797 C CA . VAL A 1 100 ? -6.064 9.398 -44.511 1.00 75.25 100 VAL A CA 1
ATOM 798 C C . VAL A 1 100 ? -7.128 9.693 -45.553 1.00 75.25 100 VAL A C 1
ATOM 800 O O . VAL A 1 100 ? -6.966 9.371 -46.732 1.00 75.25 100 VAL A O 1
ATOM 803 N N . SER A 1 101 ? -8.226 10.310 -45.127 1.00 73.88 101 SER A N 1
ATOM 804 C CA . SER A 1 101 ? -9.209 10.909 -46.031 1.00 73.88 101 SER A CA 1
ATOM 805 C C . SER A 1 101 ? -8.815 12.352 -46.330 1.00 73.88 101 SER A C 1
ATOM 807 O O . SER A 1 101 ? -8.674 13.154 -45.405 1.00 73.88 101 SER A O 1
ATOM 809 N N . ARG A 1 102 ? -8.664 12.703 -47.607 1.00 67.75 102 ARG A N 1
ATOM 810 C CA . ARG A 1 102 ? -8.306 14.058 -48.035 1.00 67.75 102 ARG A CA 1
ATOM 811 C C . ARG A 1 102 ? -9.539 14.804 -48.535 1.00 67.75 102 ARG A C 1
ATOM 813 O O . ARG A 1 102 ? -10.378 14.236 -49.233 1.00 67.75 102 ARG A O 1
ATOM 820 N N . ARG A 1 103 ? -9.637 16.095 -48.206 1.00 65.38 103 ARG A N 1
ATOM 821 C CA . ARG A 1 103 ? -10.623 17.004 -48.812 1.00 65.38 103 ARG A CA 1
ATOM 822 C C . ARG A 1 103 ? -10.057 17.567 -50.122 1.00 65.38 103 ARG A C 1
ATOM 824 O O . ARG A 1 103 ? -8.851 17.723 -50.262 1.00 65.38 103 ARG A O 1
ATOM 831 N N . HIS A 1 104 ? -10.935 17.849 -51.082 1.00 57.88 104 HIS A N 1
ATOM 832 C CA . HIS A 1 104 ? -10.633 17.950 -52.519 1.00 57.88 104 HIS A CA 1
ATOM 833 C C . HIS A 1 104 ? -9.643 19.042 -52.998 1.00 57.88 104 HIS A C 1
ATOM 835 O O . HIS A 1 104 ? -9.425 19.119 -54.202 1.00 57.88 104 HIS A O 1
ATOM 841 N N . ASN A 1 105 ? -9.029 19.856 -52.127 1.00 58.41 105 ASN A N 1
ATOM 842 C CA . ASN A 1 105 ? -8.284 21.062 -52.538 1.00 58.41 105 ASN A CA 1
ATOM 843 C C . ASN A 1 105 ? -6.843 21.182 -52.017 1.00 58.41 105 ASN A C 1
ATOM 845 O O . ASN A 1 105 ? -6.174 22.161 -52.339 1.00 58.41 105 ASN A O 1
ATOM 849 N N . ASP A 1 106 ? -6.346 20.220 -51.246 1.00 55.25 106 ASP A N 1
ATOM 850 C CA . ASP A 1 106 ? -4.946 20.229 -50.833 1.00 55.25 106 ASP A CA 1
ATOM 851 C C . ASP A 1 106 ? -4.151 19.428 -51.866 1.00 55.25 106 ASP A C 1
ATOM 853 O O . ASP A 1 106 ? -4.319 18.222 -51.957 1.00 55.25 106 ASP A O 1
ATOM 857 N N . CYS A 1 107 ? -3.301 20.055 -52.669 1.00 55.94 107 CYS A N 1
ATOM 858 C CA . CYS A 1 107 ? -2.196 19.372 -53.349 1.00 55.94 107 CYS A CA 1
ATOM 859 C C . CYS A 1 107 ? -0.881 19.949 -52.826 1.00 55.94 107 CYS A C 1
ATOM 861 O O . CYS A 1 107 ? -0.882 21.016 -52.221 1.00 55.94 107 CYS A O 1
ATOM 863 N N . ASP A 1 108 ? 0.214 19.206 -52.973 1.00 60.28 108 ASP A N 1
ATOM 864 C CA . ASP A 1 108 ? 1.566 19.578 -52.515 1.00 60.28 108 ASP A CA 1
ATOM 865 C C . ASP A 1 108 ? 1.817 19.578 -50.996 1.00 60.28 108 ASP A C 1
ATOM 867 O O . ASP A 1 108 ? 2.918 19.901 -50.552 1.00 60.28 108 ASP A O 1
ATOM 871 N N . GLN A 1 109 ? 0.853 19.155 -50.174 1.00 64.38 109 GLN A N 1
ATOM 872 C CA . GLN A 1 109 ? 1.123 18.919 -48.752 1.00 64.38 109 GLN A CA 1
ATOM 873 C C . GLN A 1 109 ? 1.857 17.592 -48.531 1.00 64.38 109 GLN A C 1
ATOM 875 O O . GLN A 1 109 ? 1.436 16.537 -49.021 1.00 64.38 109 GLN A O 1
ATOM 880 N N . VAL A 1 110 ? 2.931 17.667 -47.748 1.00 69.75 110 VAL A N 1
ATOM 881 C CA . VAL A 1 110 ? 3.593 16.509 -47.146 1.00 69.75 110 VAL A CA 1
ATOM 882 C C . VAL A 1 110 ? 2.649 15.943 -46.094 1.00 69.75 110 VAL A C 1
ATOM 884 O O . VAL A 1 110 ? 2.232 16.663 -45.185 1.00 69.75 110 VAL A O 1
ATOM 887 N N . VAL A 1 111 ? 2.282 14.671 -46.233 1.00 72.19 111 VAL A N 1
ATOM 888 C CA . VAL A 1 111 ? 1.507 13.976 -45.205 1.00 72.19 111 VAL A CA 1
ATOM 889 C C . VAL A 1 111 ? 2.488 13.230 -44.321 1.00 72.19 111 VAL A C 1
ATOM 891 O O . VAL A 1 111 ? 3.331 12.470 -44.799 1.00 72.19 111 VAL A O 1
ATOM 894 N N . ASN A 1 112 ? 2.349 13.470 -43.026 1.00 75.62 112 ASN A N 1
ATOM 895 C CA . ASN A 1 112 ? 3.194 12.906 -41.997 1.00 75.62 112 ASN A CA 1
ATOM 896 C C . ASN A 1 112 ? 2.389 11.854 -41.245 1.00 75.62 112 ASN A C 1
ATOM 898 O O . ASN A 1 112 ? 1.333 12.167 -40.693 1.00 75.62 112 ASN A O 1
ATOM 902 N N . ILE A 1 113 ? 2.861 10.611 -41.263 1.00 77.19 113 ILE A N 1
ATOM 903 C CA . ILE A 1 113 ? 2.245 9.509 -40.526 1.00 77.19 113 ILE A CA 1
ATOM 904 C C . ILE A 1 113 ? 3.262 8.996 -39.524 1.00 77.19 113 ILE A C 1
ATOM 906 O O . ILE A 1 113 ? 4.327 8.516 -39.909 1.00 77.19 113 ILE A O 1
ATOM 910 N N . THR A 1 114 ? 2.909 9.063 -38.249 1.00 76.75 114 THR A N 1
ATOM 911 C CA . THR A 1 114 ? 3.708 8.479 -37.178 1.00 76.75 114 THR A CA 1
ATOM 912 C C . THR A 1 114 ? 3.133 7.118 -36.824 1.00 76.75 114 THR A C 1
ATOM 914 O O . THR A 1 114 ? 1.946 6.992 -36.527 1.00 76.75 114 THR A O 1
ATOM 917 N N . PHE A 1 115 ? 3.974 6.093 -36.877 1.00 78.00 115 PHE A N 1
ATOM 918 C CA . PHE A 1 115 ? 3.686 4.786 -36.312 1.00 78.00 115 PHE A CA 1
ATOM 919 C C . PHE A 1 115 ? 4.390 4.695 -34.963 1.00 78.00 115 PHE A C 1
ATOM 921 O O . PHE A 1 115 ? 5.619 4.661 -34.903 1.00 78.00 115 PHE A O 1
ATOM 928 N N . GLU A 1 116 ? 3.600 4.691 -33.896 1.00 74.88 116 GLU A N 1
ATOM 929 C CA . GLU A 1 116 ? 4.109 4.589 -32.531 1.00 74.88 116 GLU A CA 1
ATOM 930 C C . GLU A 1 116 ? 4.379 3.129 -32.139 1.00 74.88 116 GLU A C 1
ATOM 932 O O . GLU A 1 116 ? 3.753 2.208 -32.675 1.00 74.88 116 GLU A O 1
ATOM 937 N N . ASN A 1 117 ? 5.268 2.935 -31.162 1.00 70.81 117 ASN A N 1
ATOM 938 C CA . ASN A 1 117 ? 5.594 1.646 -30.537 1.00 70.81 117 ASN A CA 1
ATOM 939 C C . ASN A 1 117 ? 6.120 0.583 -31.522 1.00 70.81 117 ASN A C 1
ATOM 941 O O . ASN A 1 117 ? 5.620 -0.535 -31.586 1.00 70.81 117 ASN A O 1
ATOM 945 N N . ILE A 1 118 ? 7.124 0.938 -32.315 1.00 75.88 118 ILE A N 1
ATOM 946 C CA . ILE A 1 118 ? 7.810 0.040 -33.243 1.00 75.88 118 ILE A CA 1
ATOM 947 C C . ILE A 1 118 ? 8.864 -0.759 -32.475 1.00 75.88 118 ILE A C 1
ATOM 949 O O . ILE A 1 118 ? 9.699 -0.185 -31.783 1.00 75.88 118 ILE A O 1
ATOM 953 N N . PHE A 1 119 ? 8.865 -2.082 -32.634 1.00 71.88 119 PHE A N 1
ATOM 954 C CA . PHE A 1 119 ? 9.805 -3.032 -32.009 1.00 71.88 119 PHE A CA 1
ATOM 955 C C . PHE A 1 119 ? 10.835 -3.592 -32.990 1.00 71.88 119 PHE A C 1
ATOM 957 O O . PHE A 1 119 ? 10.646 -3.468 -34.198 1.00 71.88 119 PHE A O 1
ATOM 964 N N . THR A 1 120 ? 11.877 -4.272 -32.494 1.00 74.31 120 THR A N 1
ATOM 965 C CA . THR A 1 120 ? 12.830 -4.990 -33.352 1.00 74.31 120 THR A CA 1
ATOM 966 C C . THR A 1 120 ? 12.087 -5.964 -34.265 1.00 74.31 120 THR A C 1
ATOM 968 O O . THR A 1 120 ? 11.396 -6.872 -33.798 1.00 74.31 120 THR A O 1
ATOM 971 N N . GLY A 1 121 ? 12.224 -5.792 -35.576 1.00 78.56 121 GLY A N 1
ATOM 972 C CA . GLY A 1 121 ? 11.597 -6.694 -36.530 1.00 78.56 121 GLY A CA 1
ATOM 973 C C . GLY A 1 121 ? 11.666 -6.209 -37.968 1.00 78.56 121 GLY A C 1
ATOM 974 O O . GLY A 1 121 ? 12.106 -5.102 -38.285 1.00 78.56 121 GLY A O 1
ATOM 975 N N . CYS A 1 122 ? 11.202 -7.065 -38.875 1.00 80.75 122 CYS A N 1
ATOM 976 C CA . CYS A 1 122 ? 11.117 -6.735 -40.288 1.00 80.75 122 CYS A CA 1
ATOM 977 C C . CYS A 1 122 ? 9.748 -6.146 -40.619 1.00 80.75 122 CYS A C 1
ATOM 979 O O . CYS A 1 122 ? 8.734 -6.848 -40.550 1.00 80.75 122 CYS A O 1
ATOM 981 N N . TYR A 1 123 ? 9.716 -4.875 -41.018 1.00 80.62 123 TYR A N 1
ATOM 982 C CA . TYR A 1 123 ? 8.474 -4.175 -41.306 1.00 80.62 123 TYR A CA 1
ATOM 983 C C . TYR A 1 123 ? 8.266 -3.975 -42.795 1.00 80.62 123 TYR A C 1
ATOM 985 O O . TYR A 1 123 ? 9.179 -3.807 -43.611 1.00 80.62 123 TYR A O 1
ATOM 993 N N . LYS A 1 124 ? 6.993 -3.965 -43.159 1.00 82.56 124 LYS A N 1
ATOM 994 C CA . LYS A 1 124 ? 6.555 -3.690 -44.510 1.00 82.56 124 LYS A CA 1
ATOM 995 C C . LYS A 1 124 ? 5.376 -2.753 -44.483 1.00 82.56 124 LYS A C 1
ATOM 997 O O . LYS A 1 124 ? 4.284 -3.121 -44.051 1.00 82.56 124 LYS A O 1
ATOM 1002 N N . LEU A 1 125 ? 5.615 -1.553 -44.984 1.00 81.19 125 LEU A N 1
ATOM 1003 C CA . LEU A 1 125 ? 4.590 -0.557 -45.179 1.00 81.19 125 LEU A CA 1
ATOM 1004 C C . LEU A 1 125 ? 3.936 -0.785 -46.538 1.00 81.19 125 LEU A C 1
ATOM 1006 O O . LEU A 1 125 ? 4.574 -0.735 -47.594 1.00 81.19 125 LEU A O 1
ATOM 1010 N N . TYR A 1 126 ? 2.640 -1.030 -46.503 1.00 81.69 126 TYR A N 1
ATOM 1011 C CA . TYR A 1 126 ? 1.781 -1.004 -47.668 1.00 81.69 126 TYR A CA 1
ATOM 1012 C C . TYR A 1 126 ? 1.017 0.311 -47.656 1.00 81.69 126 TYR A C 1
ATOM 1014 O O . TYR A 1 126 ? 0.541 0.746 -46.611 1.00 81.69 126 TYR A O 1
ATOM 1022 N N . TYR A 1 127 ? 0.862 0.922 -48.820 1.00 81.31 127 TYR A N 1
ATOM 1023 C CA . TYR A 1 127 ? -0.092 2.005 -49.000 1.00 81.31 127 TYR A CA 1
ATOM 1024 C C . TYR A 1 127 ? -0.997 1.643 -50.161 1.00 81.31 127 TYR A C 1
ATOM 1026 O O . TYR A 1 127 ? -0.539 1.129 -51.179 1.00 81.31 127 TYR A O 1
ATOM 1034 N N . CYS A 1 128 ? -2.285 1.888 -50.008 1.00 79.94 128 CYS A N 1
ATOM 1035 C CA . CYS A 1 128 ? -3.290 1.583 -51.001 1.00 79.94 128 CYS A CA 1
ATOM 1036 C C . CYS A 1 128 ? -4.087 2.843 -51.297 1.00 79.94 128 CYS A C 1
ATOM 1038 O O . CYS A 1 128 ? -4.525 3.542 -50.384 1.00 79.94 128 CYS A O 1
ATOM 1040 N N . THR A 1 129 ? -4.294 3.113 -52.581 1.00 75.00 129 THR A N 1
ATOM 1041 C CA . THR A 1 129 ? -5.156 4.211 -53.017 1.00 75.00 129 THR A CA 1
ATOM 1042 C C . THR A 1 129 ? -6.556 3.671 -53.261 1.00 75.00 129 THR A C 1
ATOM 1044 O O . THR A 1 129 ? -6.730 2.657 -53.942 1.00 75.00 129 THR A O 1
ATOM 1047 N N . GLN A 1 130 ? -7.567 4.310 -52.675 1.00 69.12 130 GLN A N 1
ATOM 1048 C CA . GLN A 1 130 ? -8.957 3.911 -52.871 1.00 69.12 130 GLN A CA 1
ATOM 1049 C C . GLN A 1 130 ? -9.577 4.822 -53.932 1.00 69.12 130 GLN A C 1
ATOM 1051 O O . GLN A 1 130 ? -10.120 5.877 -53.627 1.00 69.12 130 GLN A O 1
ATOM 1056 N N . LYS A 1 131 ? -9.432 4.436 -55.207 1.00 60.53 131 LYS A N 1
ATOM 1057 C CA . LYS A 1 131 ? -9.967 5.201 -56.352 1.00 60.53 131 LYS A CA 1
ATOM 1058 C C . LYS A 1 131 ? -11.426 4.829 -56.688 1.00 60.53 131 LYS A C 1
ATOM 1060 O O . LYS A 1 131 ? -12.106 5.585 -57.367 1.00 60.53 131 LYS A O 1
ATOM 1065 N N . SER A 1 132 ? -11.885 3.658 -56.233 1.00 53.81 132 SER A N 1
ATOM 1066 C CA . SER A 1 132 ? -13.219 3.051 -56.412 1.00 53.81 132 SER A CA 1
ATOM 1067 C C . SER A 1 132 ? -13.140 1.612 -55.859 1.00 53.81 132 SER A C 1
ATOM 1069 O O . SER A 1 132 ? -12.056 1.027 -55.895 1.00 53.81 132 SER A O 1
ATOM 1071 N N . GLU A 1 133 ? -14.237 1.037 -55.347 1.00 53.62 133 GLU A N 1
ATOM 1072 C CA . GLU A 1 133 ? -14.290 -0.274 -54.655 1.00 53.62 133 GLU A CA 1
ATOM 1073 C C . GLU A 1 133 ? -13.658 -1.463 -55.411 1.00 53.62 133 GLU A C 1
ATOM 1075 O O . GLU A 1 133 ? -13.349 -2.481 -54.800 1.00 53.62 133 GLU A O 1
ATOM 1080 N N . LEU A 1 134 ? -13.429 -1.352 -56.723 1.00 53.53 134 LEU A N 1
ATOM 1081 C CA . LEU A 1 134 ? -13.107 -2.498 -57.579 1.00 53.53 134 LEU A CA 1
ATOM 1082 C C . LEU A 1 134 ? -11.632 -2.648 -57.984 1.00 53.53 134 LEU A C 1
ATOM 1084 O O . LEU A 1 134 ? -11.279 -3.700 -58.501 1.00 53.53 134 LEU A O 1
ATOM 1088 N N . ASN A 1 135 ? -10.750 -1.663 -57.760 1.00 56.97 135 ASN A N 1
ATOM 1089 C CA . ASN A 1 135 ? -9.343 -1.756 -58.196 1.00 56.97 135 ASN A CA 1
ATOM 1090 C C . ASN A 1 135 ? -8.371 -1.085 -57.214 1.00 56.97 135 ASN A C 1
ATOM 1092 O O . ASN A 1 135 ? -7.851 0.006 -57.463 1.00 56.97 135 ASN A O 1
ATOM 1096 N N . GLN A 1 136 ? -8.098 -1.758 -56.097 1.00 65.00 136 GLN A N 1
ATOM 1097 C CA . GLN A 1 136 ? -7.111 -1.310 -55.118 1.00 65.00 136 GLN A CA 1
ATOM 1098 C C . GLN A 1 136 ? -5.689 -1.607 -55.628 1.00 65.00 136 GLN A C 1
ATOM 1100 O O . GLN A 1 136 ? -5.232 -2.749 -55.619 1.00 65.00 136 GLN A O 1
ATOM 1105 N N . LYS A 1 137 ? -4.967 -0.576 -56.084 1.00 64.81 137 LYS A N 1
ATOM 1106 C CA . LYS A 1 137 ? -3.519 -0.674 -56.332 1.00 64.81 137 LYS A CA 1
ATOM 1107 C C . LYS A 1 137 ? -2.776 -0.269 -55.064 1.00 64.81 137 LYS A C 1
ATOM 1109 O O . LYS A 1 137 ? -2.922 0.865 -54.601 1.00 64.81 137 LYS A O 1
ATOM 1114 N N . CYS A 1 138 ? -1.985 -1.195 -54.524 1.00 70.62 138 CYS A N 1
ATOM 1115 C CA . CYS A 1 138 ? -1.152 -0.948 -53.354 1.00 70.62 138 CYS A CA 1
ATOM 1116 C C . CYS A 1 138 ? 0.331 -0.905 -53.731 1.00 70.62 138 CYS A C 1
ATOM 1118 O O . CYS A 1 138 ? 0.846 -1.847 -54.340 1.00 70.62 138 CYS A O 1
ATOM 1120 N N . GLY A 1 139 ? 1.021 0.165 -53.345 1.00 70.62 139 GLY A N 1
ATOM 1121 C CA . GLY A 1 139 ? 2.478 0.193 -53.319 1.00 70.62 139 GLY A CA 1
ATOM 1122 C C . GLY A 1 139 ? 3.014 -0.523 -52.078 1.00 70.62 139 GLY A C 1
ATOM 1123 O O . GLY A 1 139 ? 2.296 -0.720 -51.093 1.00 70.62 139 GLY A O 1
ATOM 1124 N N . LYS A 1 140 ? 4.280 -0.950 -52.130 1.00 69.12 140 LYS A N 1
ATOM 1125 C CA . LYS A 1 140 ? 4.961 -1.612 -51.009 1.00 69.12 140 LYS A CA 1
ATOM 1126 C C . LYS A 1 140 ? 6.343 -1.008 -50.793 1.00 69.12 140 LYS A C 1
ATOM 1128 O O . LYS A 1 140 ? 7.099 -0.860 -51.749 1.00 69.12 140 LYS A O 1
ATOM 1133 N N . LEU A 1 141 ? 6.674 -0.745 -49.538 1.00 70.00 141 LEU A N 1
ATOM 1134 C CA . LEU A 1 141 ? 8.009 -0.394 -49.078 1.00 70.00 141 LEU A CA 1
ATOM 1135 C C . LEU A 1 141 ? 8.391 -1.367 -47.958 1.00 70.00 141 LEU A C 1
ATOM 1137 O O . LEU A 1 141 ? 7.603 -1.602 -47.044 1.00 70.00 141 LEU A O 1
ATOM 1141 N N . VAL A 1 142 ? 9.567 -1.983 -48.060 1.00 63.75 142 VAL A N 1
ATOM 1142 C CA . VAL A 1 142 ? 10.096 -2.909 -47.045 1.00 63.75 142 VAL A CA 1
ATOM 1143 C C . VAL A 1 142 ? 11.251 -2.209 -46.350 1.00 63.75 142 VAL A C 1
ATOM 1145 O O . VAL A 1 142 ? 12.119 -1.674 -47.038 1.00 63.75 142 VAL A O 1
ATOM 1148 N N . LYS A 1 143 ? 11.253 -2.193 -45.017 1.00 72.88 143 LYS A N 1
ATOM 1149 C CA . LYS A 1 143 ? 12.343 -1.623 -44.225 1.00 72.88 143 LYS A CA 1
ATOM 1150 C C . LYS A 1 143 ? 12.490 -2.406 -42.921 1.00 72.88 143 LYS A C 1
ATOM 1152 O O . LYS A 1 143 ? 11.499 -2.699 -42.257 1.00 72.88 143 LYS A O 1
ATOM 1157 N N . TYR A 1 144 ? 13.723 -2.764 -42.575 1.00 64.69 144 TYR A N 1
ATOM 1158 C CA . TYR A 1 144 ? 14.022 -3.316 -41.258 1.00 64.69 144 TYR A CA 1
ATOM 1159 C C . TYR A 1 144 ? 14.095 -2.179 -40.243 1.00 64.69 144 TYR A C 1
ATOM 1161 O O . TYR A 1 144 ? 14.719 -1.150 -40.519 1.00 64.69 144 TYR A O 1
ATOM 1169 N N . PHE A 1 145 ? 13.466 -2.365 -39.087 1.00 73.56 145 PHE A N 1
ATOM 1170 C CA . PHE A 1 145 ? 13.603 -1.449 -37.965 1.00 73.56 145 PHE A CA 1
ATOM 1171 C C . PHE A 1 145 ? 14.236 -2.208 -36.810 1.00 73.56 145 PHE A C 1
ATOM 1173 O O . PHE A 1 145 ? 13.710 -3.219 -36.344 1.00 73.56 145 PHE A O 1
ATOM 1180 N N . ASN A 1 146 ? 15.393 -1.715 -36.377 1.00 66.25 146 ASN A N 1
ATOM 1181 C CA . ASN A 1 146 ? 16.053 -2.178 -35.173 1.00 66.25 146 ASN A CA 1
ATOM 1182 C C . ASN A 1 146 ? 15.784 -1.167 -34.061 1.00 66.25 146 ASN A C 1
ATOM 1184 O O . ASN A 1 146 ? 16.545 -0.221 -33.888 1.00 66.25 146 ASN A O 1
ATOM 1188 N N . THR A 1 147 ? 14.662 -1.324 -33.378 1.00 65.50 147 THR A N 1
ATOM 1189 C CA . THR A 1 147 ? 14.360 -0.576 -32.158 1.00 65.50 147 THR A CA 1
ATOM 1190 C C . THR A 1 147 ? 14.584 -1.481 -30.961 1.00 65.50 147 THR A C 1
ATOM 1192 O O . THR A 1 147 ? 14.453 -2.700 -31.081 1.00 65.50 147 THR A O 1
ATOM 1195 N N . VAL A 1 148 ? 14.935 -0.927 -29.804 1.00 59.12 148 VAL A N 1
ATOM 1196 C CA . VAL A 1 148 ? 15.017 -1.731 -28.582 1.00 59.12 148 VAL A CA 1
ATOM 1197 C C . VAL A 1 148 ? 13.592 -2.101 -28.201 1.00 59.12 148 VAL A C 1
ATOM 1199 O O . VAL A 1 148 ? 12.737 -1.228 -28.062 1.00 59.12 148 VAL A O 1
ATOM 1202 N N . LYS A 1 149 ? 13.310 -3.400 -28.049 1.00 58.78 149 LYS A N 1
ATOM 1203 C CA . LYS A 1 149 ? 12.045 -3.814 -27.454 1.00 58.78 149 LYS A CA 1
ATOM 1204 C C . LYS A 1 149 ? 12.039 -3.298 -26.023 1.00 58.78 149 LYS A C 1
ATOM 1206 O O . LYS A 1 149 ? 12.684 -3.875 -25.156 1.00 58.78 149 LYS A O 1
ATOM 1211 N N . GLN A 1 150 ? 11.352 -2.185 -25.795 1.00 57.59 150 GLN A N 1
ATOM 1212 C CA . GLN A 1 150 ? 11.038 -1.773 -24.445 1.00 57.59 150 GLN A CA 1
ATOM 1213 C C . GLN A 1 150 ? 10.130 -2.875 -23.910 1.00 57.59 150 GLN A C 1
ATOM 1215 O O . GLN A 1 150 ? 9.044 -3.100 -24.452 1.00 57.59 150 GLN A O 1
ATOM 1220 N N . ASP A 1 151 ? 10.623 -3.645 -22.942 1.00 57.50 151 ASP A N 1
ATOM 1221 C CA . ASP A 1 151 ? 9.802 -4.607 -22.222 1.00 57.50 151 ASP A CA 1
ATOM 1222 C C . ASP A 1 151 ? 8.775 -3.787 -21.444 1.00 57.50 151 ASP A C 1
ATOM 1224 O O . ASP A 1 151 ? 9.003 -3.345 -20.322 1.00 57.50 151 ASP A O 1
ATOM 1228 N N . VAL A 1 152 ? 7.663 -3.479 -22.110 1.00 61.84 152 VAL A N 1
ATOM 1229 C CA . VAL A 1 152 ? 6.520 -2.854 -21.468 1.00 61.84 152 VAL A CA 1
ATOM 1230 C C . VAL A 1 152 ? 5.973 -3.917 -20.537 1.00 61.84 152 VAL A C 1
ATOM 1232 O O . VAL A 1 152 ? 5.400 -4.913 -20.984 1.00 61.84 152 VAL A O 1
ATOM 1235 N N . GLU A 1 153 ? 6.219 -3.734 -19.245 1.00 65.56 153 GLU A N 1
ATOM 1236 C CA . GLU A 1 153 ? 5.672 -4.594 -18.213 1.00 65.56 153 GLU A CA 1
ATOM 1237 C C . GLU A 1 153 ? 4.146 -4.564 -18.344 1.00 65.56 153 GLU A C 1
ATOM 1239 O O . GLU A 1 153 ? 3.490 -3.530 -18.187 1.00 65.56 153 GLU A O 1
ATOM 1244 N N . TYR A 1 154 ? 3.570 -5.690 -18.759 1.00 70.81 154 TYR A N 1
ATOM 1245 C CA . TYR A 1 154 ? 2.128 -5.811 -18.879 1.00 70.81 154 TYR A CA 1
ATOM 1246 C C . TYR A 1 154 ? 1.562 -5.992 -17.475 1.00 70.81 154 TYR A C 1
ATOM 1248 O O . TYR A 1 154 ? 1.531 -7.107 -16.945 1.00 70.81 154 TYR A O 1
ATOM 1256 N N . ASN A 1 155 ? 1.124 -4.892 -16.862 1.00 80.88 155 ASN A N 1
ATOM 1257 C CA . ASN A 1 155 ? 0.436 -4.983 -15.585 1.00 80.88 155 ASN A CA 1
ATOM 1258 C C . ASN A 1 155 ? -0.867 -5.740 -15.789 1.00 80.88 155 ASN A C 1
ATOM 1260 O O . ASN A 1 155 ? -1.701 -5.398 -16.632 1.00 80.88 155 ASN A O 1
ATOM 1264 N N . ARG A 1 156 ? -1.037 -6.796 -14.996 1.00 84.94 156 ARG A N 1
ATOM 1265 C CA . ARG A 1 156 ? -2.285 -7.539 -14.968 1.00 84.94 156 ARG A CA 1
ATOM 1266 C C . ARG A 1 156 ? -3.387 -6.597 -14.463 1.00 84.94 156 ARG A C 1
ATOM 1268 O O . ARG A 1 156 ? -3.302 -6.156 -13.317 1.00 84.94 156 ARG A O 1
ATOM 1275 N N . PRO A 1 157 ? -4.425 -6.328 -15.265 1.00 91.00 157 PRO A N 1
ATOM 1276 C CA . PRO A 1 157 ? -5.493 -5.427 -14.868 1.00 91.00 157 PRO A CA 1
ATOM 1277 C C . PRO A 1 157 ? -6.299 -6.022 -13.710 1.00 91.00 157 PRO A C 1
ATOM 1279 O O . PRO A 1 157 ? -6.579 -7.227 -13.664 1.00 91.00 157 PRO A O 1
ATOM 1282 N N . THR A 1 158 ? -6.712 -5.155 -12.794 1.00 93.50 158 THR A N 1
ATOM 1283 C CA . THR A 1 158 ? -7.540 -5.500 -11.641 1.00 93.50 158 THR A CA 1
ATOM 1284 C C . THR A 1 158 ? -8.985 -5.112 -11.926 1.00 93.50 158 THR A C 1
ATOM 1286 O O . THR A 1 158 ? -9.270 -3.969 -12.277 1.00 93.50 158 THR A O 1
ATOM 1289 N N . ILE A 1 159 ? -9.905 -6.065 -11.767 1.00 96.12 159 ILE A N 1
ATOM 1290 C CA . ILE A 1 159 ? -11.348 -5.836 -11.901 1.00 96.12 159 ILE A CA 1
ATOM 1291 C C . ILE A 1 159 ? -11.932 -5.675 -10.500 1.00 96.12 159 ILE A C 1
ATOM 1293 O O . ILE A 1 159 ? -11.760 -6.556 -9.658 1.00 96.12 159 ILE A O 1
ATOM 1297 N N . ILE A 1 160 ? -12.643 -4.575 -10.266 1.00 96.50 160 ILE A N 1
ATOM 1298 C CA . ILE A 1 160 ? -13.338 -4.300 -9.008 1.00 96.50 160 ILE A CA 1
ATOM 1299 C C . ILE A 1 160 ? -14.821 -4.119 -9.320 1.00 96.50 160 ILE A C 1
ATOM 1301 O O . ILE A 1 160 ? -15.184 -3.254 -10.112 1.00 96.50 160 ILE A O 1
ATOM 1305 N N . SER A 1 161 ? -15.688 -4.914 -8.694 1.00 96.50 161 SER A N 1
ATOM 1306 C CA . SER A 1 161 ? -17.141 -4.728 -8.774 1.00 96.50 161 SER A CA 1
ATOM 1307 C C . SER A 1 161 ? -17.691 -4.032 -7.530 1.00 96.50 161 SER A C 1
ATOM 1309 O O . SER A 1 161 ? -17.384 -4.431 -6.406 1.00 96.50 161 SER A O 1
ATOM 1311 N N . GLN A 1 162 ? -18.561 -3.051 -7.732 1.00 96.94 162 GLN A N 1
ATOM 1312 C CA . GLN A 1 162 ? -19.274 -2.302 -6.703 1.00 96.94 162 GLN A CA 1
ATOM 1313 C C . GLN A 1 162 ? -20.787 -2.445 -6.947 1.00 96.94 162 GLN A C 1
ATOM 1315 O O . GLN A 1 162 ? -21.375 -1.621 -7.654 1.00 96.94 162 GLN A O 1
ATOM 1320 N N . PRO A 1 163 ? -21.424 -3.523 -6.451 1.00 95.50 163 PRO A N 1
ATOM 1321 C CA . PRO A 1 163 ? -22.861 -3.717 -6.610 1.00 95.50 163 PRO A CA 1
ATOM 1322 C C . PRO A 1 163 ? -23.642 -2.691 -5.781 1.00 95.50 163 PRO A C 1
ATOM 1324 O O . PRO A 1 163 ? -23.365 -2.491 -4.600 1.00 95.50 163 PRO A O 1
ATOM 1327 N N . ASN A 1 164 ? -24.647 -2.076 -6.398 1.00 94.88 164 ASN A N 1
ATOM 1328 C CA . ASN A 1 164 ? -25.605 -1.171 -5.781 1.00 94.88 164 ASN A CA 1
ATOM 1329 C C . ASN A 1 164 ? -27.016 -1.798 -5.841 1.00 94.88 164 ASN A C 1
ATOM 1331 O O . ASN A 1 164 ? -27.750 -1.606 -6.821 1.00 94.88 164 ASN A O 1
ATOM 1335 N N . PRO A 1 165 ? -27.419 -2.559 -4.805 1.00 91.38 165 PRO A N 1
ATOM 1336 C CA . PRO A 1 165 ? -28.700 -3.262 -4.790 1.00 91.38 165 PRO A CA 1
ATOM 1337 C C . PRO A 1 165 ? -29.908 -2.316 -4.762 1.00 91.38 165 PRO A C 1
ATOM 1339 O O . PRO A 1 165 ? -31.008 -2.724 -5.131 1.00 91.38 165 PRO A O 1
ATOM 1342 N N . GLU A 1 166 ? -29.740 -1.052 -4.361 1.00 90.75 166 GLU A N 1
ATOM 1343 C CA . GLU A 1 166 ? -30.856 -0.105 -4.279 1.00 90.75 166 GLU A CA 1
ATOM 1344 C C . GLU A 1 166 ? -31.403 0.282 -5.654 1.00 90.75 166 GLU A C 1
ATOM 1346 O O . GLU A 1 166 ? -32.627 0.424 -5.795 1.00 90.75 166 GLU A O 1
ATOM 1351 N N . ASN A 1 167 ? -30.506 0.387 -6.642 1.00 90.94 167 ASN A N 1
ATOM 1352 C CA . ASN A 1 167 ? -30.804 0.792 -8.016 1.00 90.94 167 ASN A CA 1
ATOM 1353 C C . ASN A 1 167 ? -30.788 -0.375 -9.020 1.00 90.94 167 ASN A C 1
ATOM 1355 O O . ASN A 1 167 ? -31.149 -0.186 -10.180 1.00 90.94 167 ASN A O 1
ATOM 1359 N N . ASN A 1 168 ? -30.417 -1.586 -8.587 1.00 92.31 168 ASN A N 1
ATOM 1360 C CA . ASN A 1 168 ? -30.094 -2.714 -9.471 1.00 92.31 168 ASN A CA 1
ATOM 1361 C C . ASN A 1 168 ? -28.930 -2.400 -10.428 1.00 92.31 168 ASN A C 1
ATOM 1363 O O . ASN A 1 168 ? -28.979 -2.738 -11.611 1.00 92.31 168 ASN A O 1
ATOM 1367 N N . GLU A 1 169 ? -27.894 -1.737 -9.923 1.00 94.31 169 GLU A N 1
ATOM 1368 C CA . GLU A 1 169 ? -26.750 -1.287 -10.721 1.00 94.31 169 GLU A CA 1
ATOM 1369 C C . GLU A 1 169 ? -25.467 -1.946 -10.218 1.00 94.31 169 GLU A C 1
ATOM 1371 O O . GLU A 1 169 ? -25.359 -2.312 -9.049 1.00 94.31 169 GLU A O 1
ATOM 1376 N N . VAL A 1 170 ? -24.475 -2.107 -11.085 1.00 96.19 170 VAL A N 1
ATOM 1377 C CA . VAL A 1 170 ? -23.126 -2.503 -10.676 1.00 96.19 170 VAL A CA 1
ATOM 1378 C C . VAL A 1 170 ? -22.101 -1.643 -11.398 1.00 96.19 170 VAL A C 1
ATOM 1380 O O . VAL A 1 170 ? -22.054 -1.596 -12.629 1.00 96.19 170 VAL A O 1
ATOM 1383 N N . GLY A 1 171 ? -21.269 -0.968 -10.609 1.00 96.94 171 GLY A N 1
ATOM 1384 C CA . GLY A 1 171 ? -20.076 -0.288 -11.096 1.00 96.94 171 GLY A CA 1
ATOM 1385 C C . GLY A 1 171 ? -18.938 -1.289 -11.244 1.00 96.94 171 GLY A C 1
ATOM 1386 O O . GLY A 1 171 ? -18.582 -1.960 -10.279 1.00 96.94 171 GLY A O 1
ATOM 1387 N N . ILE A 1 172 ? -18.373 -1.408 -12.439 1.00 97.50 172 ILE A N 1
ATOM 1388 C CA . ILE A 1 172 ? -17.187 -2.217 -12.712 1.00 97.50 172 ILE A CA 1
ATOM 1389 C C . ILE A 1 172 ? -16.024 -1.284 -13.014 1.00 97.50 172 ILE A C 1
ATOM 1391 O O . ILE A 1 172 ? -16.026 -0.610 -14.040 1.00 97.50 172 ILE A O 1
ATOM 1395 N N . THR A 1 173 ? -15.024 -1.281 -12.140 1.00 97.38 173 THR A N 1
ATOM 1396 C CA . THR A 1 173 ? -13.798 -0.505 -12.313 1.00 97.38 173 THR A CA 1
ATOM 1397 C C . THR A 1 173 ? -12.677 -1.409 -12.812 1.00 97.38 173 THR A C 1
ATOM 1399 O O . THR A 1 173 ? -12.384 -2.449 -12.216 1.00 97.38 173 THR A O 1
ATOM 1402 N N . LEU A 1 174 ? -12.058 -1.007 -13.918 1.00 95.56 174 LEU A N 1
ATOM 1403 C CA . LEU A 1 174 ? -10.856 -1.598 -14.491 1.00 95.56 174 LEU A CA 1
ATOM 1404 C C . LEU A 1 174 ? -9.666 -0.736 -14.077 1.00 95.56 174 LEU A C 1
ATOM 1406 O O . LEU A 1 174 ? -9.537 0.383 -14.563 1.00 95.56 174 LEU A O 1
ATOM 1410 N N . ALA A 1 175 ? -8.814 -1.246 -13.192 1.00 94.31 175 ALA A N 1
ATOM 1411 C CA . ALA A 1 175 ? -7.672 -0.516 -12.645 1.00 94.31 175 ALA A CA 1
ATOM 1412 C C . ALA A 1 175 ? -6.340 -1.190 -12.997 1.00 94.31 175 ALA A C 1
ATOM 1414 O O . ALA A 1 175 ? -6.293 -2.391 -13.272 1.00 94.31 175 ALA A O 1
ATOM 1415 N N . ASN A 1 176 ? -5.246 -0.426 -12.928 1.00 88.56 176 ASN A N 1
ATOM 1416 C CA . ASN A 1 176 ? -3.874 -0.915 -13.124 1.00 88.56 176 ASN A CA 1
ATOM 1417 C C . ASN A 1 176 ? -3.649 -1.613 -14.481 1.00 88.56 176 ASN A C 1
ATOM 1419 O O . ASN A 1 176 ? -2.884 -2.571 -14.583 1.00 88.56 176 ASN A O 1
ATOM 1423 N N . TYR A 1 177 ? -4.341 -1.163 -15.528 1.00 85.31 177 TYR A N 1
ATOM 1424 C CA . TYR A 1 177 ? -3.995 -1.534 -16.897 1.00 85.31 177 TYR A CA 1
ATOM 1425 C C . TYR A 1 177 ? -2.910 -0.574 -17.397 1.00 85.31 177 TYR A C 1
ATOM 1427 O O . TYR A 1 177 ? -2.954 0.617 -17.100 1.00 85.31 177 TYR A O 1
ATOM 1435 N N . THR A 1 178 ? -1.934 -1.072 -18.156 1.00 77.12 178 THR A N 1
ATOM 1436 C CA . THR A 1 178 ? -0.947 -0.199 -18.810 1.00 77.12 178 THR A CA 1
ATOM 1437 C C . THR A 1 178 ? -1.488 0.333 -20.125 1.00 77.12 178 THR A C 1
ATOM 1439 O O . THR A 1 178 ? -1.497 1.541 -20.345 1.00 77.12 178 THR A O 1
ATOM 1442 N N . ARG A 1 179 ? -1.945 -0.562 -21.010 1.00 78.31 179 ARG A N 1
ATOM 1443 C CA . ARG A 1 179 ? -2.499 -0.243 -22.334 1.00 78.31 179 ARG A CA 1
ATOM 1444 C C . ARG A 1 179 ? -3.472 -1.331 -22.796 1.00 78.31 179 ARG A C 1
ATOM 1446 O O . ARG A 1 179 ? -3.426 -2.459 -22.308 1.00 78.31 179 ARG A O 1
ATOM 1453 N N . PHE A 1 180 ? -4.365 -0.956 -23.707 1.00 85.88 180 PHE A N 1
ATOM 1454 C CA . PHE A 1 180 ? -5.210 -1.866 -24.476 1.00 85.88 180 PHE A CA 1
ATOM 1455 C C . PHE A 1 180 ? -5.647 -1.181 -25.777 1.00 85.88 180 PHE A C 1
ATOM 1457 O O . PHE A 1 180 ? -5.859 0.034 -25.786 1.00 85.88 180 PHE A O 1
ATOM 1464 N N . ASP A 1 181 ? -5.835 -1.953 -26.849 1.00 84.62 181 ASP A N 1
ATOM 1465 C CA . ASP A 1 181 ? -6.459 -1.445 -28.079 1.00 84.62 181 ASP A CA 1
ATOM 1466 C C . ASP A 1 181 ? -7.988 -1.470 -27.942 1.00 84.62 181 ASP A C 1
ATOM 1468 O O . ASP A 1 181 ? -8.687 -0.490 -28.214 1.00 84.62 181 ASP A O 1
ATOM 1472 N N . GLU A 1 182 ? -8.512 -2.603 -27.470 1.00 91.56 182 GLU A N 1
ATOM 1473 C CA . GLU A 1 182 ? -9.934 -2.813 -27.229 1.00 91.56 182 GLU A CA 1
ATOM 1474 C C . GLU A 1 182 ? -10.142 -3.751 -26.032 1.00 91.56 182 GLU A C 1
ATOM 1476 O O . GLU A 1 182 ? -9.499 -4.794 -25.912 1.00 91.56 182 GLU A O 1
ATOM 1481 N N . VAL A 1 183 ? -11.076 -3.406 -25.150 1.00 93.88 183 VAL A N 1
ATOM 1482 C CA . VAL A 1 183 ? -11.511 -4.240 -24.029 1.00 93.88 183 VAL A CA 1
ATOM 1483 C C . VAL A 1 183 ? -12.969 -4.601 -24.220 1.00 93.88 183 VAL A C 1
ATOM 1485 O O . VAL A 1 183 ? -13.842 -3.737 -24.253 1.00 93.88 183 VAL A O 1
ATOM 1488 N N . GLN A 1 184 ? -13.251 -5.895 -24.283 1.00 94.69 184 GLN A N 1
ATOM 1489 C CA . GLN A 1 184 ? -14.604 -6.417 -24.209 1.00 94.69 184 GLN A CA 1
ATOM 1490 C C . GLN A 1 184 ? -14.925 -6.760 -22.753 1.00 94.69 184 GLN A C 1
ATOM 1492 O O . GLN A 1 184 ? -14.398 -7.727 -22.202 1.00 94.69 184 GLN A O 1
ATOM 1497 N N . LEU A 1 185 ? -15.829 -5.999 -22.144 1.00 95.06 185 LEU A N 1
ATOM 1498 C CA . LEU A 1 185 ? -16.295 -6.214 -20.780 1.00 95.06 185 LEU A CA 1
ATOM 1499 C C . LEU A 1 185 ? -17.709 -6.795 -20.804 1.00 95.06 185 LEU A C 1
ATOM 1501 O O . LEU A 1 185 ? -18.615 -6.235 -21.419 1.00 95.06 185 LEU A O 1
ATOM 1505 N N . THR A 1 186 ? -17.902 -7.943 -20.161 1.00 93.69 186 THR A N 1
ATOM 1506 C CA . THR A 1 186 ? -19.166 -8.682 -20.156 1.00 93.69 186 THR A CA 1
ATOM 1507 C C . THR A 1 186 ? -19.588 -9.040 -18.740 1.00 93.69 186 THR A C 1
ATOM 1509 O O . THR A 1 186 ? -18.892 -9.790 -18.066 1.00 93.69 186 THR A O 1
ATOM 1512 N N . VAL A 1 187 ? -20.762 -8.586 -18.312 1.00 93.81 187 VAL A N 1
ATOM 1513 C CA . VAL A 1 187 ? -21.400 -9.045 -17.071 1.00 93.81 187 VAL A CA 1
ATOM 1514 C C . VAL A 1 187 ? -22.383 -10.155 -17.422 1.00 93.81 187 VAL A C 1
ATOM 1516 O O . VAL A 1 187 ? -23.283 -9.954 -18.245 1.00 93.81 187 VAL A O 1
ATOM 1519 N N . ARG A 1 188 ? -22.208 -11.336 -16.820 1.00 92.12 188 ARG A N 1
ATOM 1520 C CA . ARG A 1 188 ? -23.107 -12.483 -17.009 1.00 92.12 188 ARG A CA 1
ATOM 1521 C C . ARG A 1 188 ? -23.504 -13.115 -15.672 1.00 92.12 188 ARG A C 1
ATOM 1523 O O . ARG A 1 188 ? -22.656 -13.170 -14.781 1.00 92.12 188 ARG A O 1
ATOM 1530 N N . PRO A 1 189 ? -24.747 -13.599 -15.519 1.00 90.75 189 PRO A N 1
ATOM 1531 C CA . PRO A 1 189 ? -25.123 -14.459 -14.409 1.00 90.75 189 PRO A CA 1
ATOM 1532 C C . PRO A 1 189 ? -24.219 -15.687 -14.396 1.00 90.75 189 PRO A C 1
ATOM 1534 O O . PRO A 1 189 ? -23.912 -16.239 -15.456 1.00 90.75 189 PRO A O 1
ATOM 1537 N N . ASP A 1 190 ? -23.816 -16.133 -13.214 1.00 87.25 190 ASP A N 1
ATOM 1538 C CA . ASP A 1 190 ? -23.171 -17.427 -13.071 1.00 87.25 190 ASP A CA 1
ATOM 1539 C C . ASP A 1 190 ? -23.781 -18.223 -11.924 1.00 87.25 190 ASP A C 1
ATOM 1541 O O . ASP A 1 190 ? -23.834 -17.783 -10.782 1.00 87.25 190 ASP A O 1
ATOM 1545 N N . ASN A 1 191 ? -24.218 -19.439 -12.238 1.00 79.81 191 ASN A N 1
ATOM 1546 C CA . ASN A 1 191 ? -24.722 -20.376 -11.240 1.00 79.81 191 ASN A CA 1
ATOM 1547 C C . ASN A 1 191 ? -23.585 -21.080 -10.484 1.00 79.81 191 ASN A C 1
ATOM 1549 O O . ASN A 1 191 ? -23.843 -21.770 -9.500 1.00 79.81 191 ASN A O 1
ATOM 1553 N N . SER A 1 192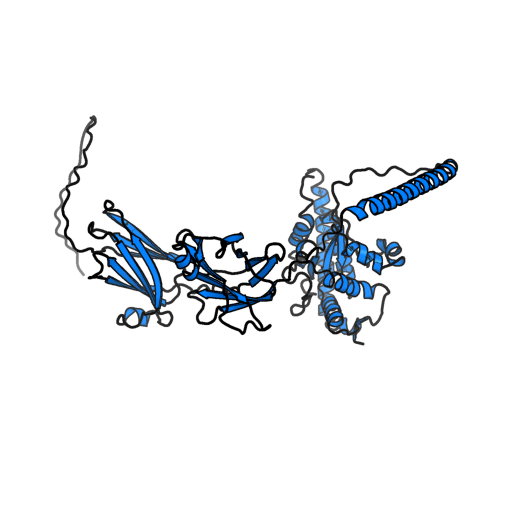 ? -22.341 -20.942 -10.951 1.00 74.88 192 SER A N 1
ATOM 1554 C CA . SER A 1 192 ? -21.151 -21.497 -10.311 1.00 74.88 192 SER A CA 1
ATOM 1555 C C . SER A 1 192 ? -20.326 -20.407 -9.627 1.00 74.88 192 SER A C 1
ATOM 1557 O O . SER A 1 192 ? -20.320 -19.260 -10.051 1.00 74.88 192 SER A O 1
ATOM 1559 N N . SER A 1 193 ? -19.559 -20.764 -8.600 1.00 66.62 193 SER A N 1
ATOM 1560 C CA . SER A 1 193 ? -18.541 -19.869 -8.029 1.00 66.62 193 SER A CA 1
ATOM 1561 C C . SER A 1 193 ? -17.323 -19.677 -8.945 1.00 66.62 193 SER A C 1
ATOM 1563 O O . SER A 1 193 ? -16.454 -18.868 -8.641 1.00 66.62 193 SER A O 1
ATOM 1565 N N . ASN A 1 194 ? -17.229 -20.438 -10.043 1.00 74.62 194 ASN A N 1
ATOM 1566 C CA . ASN A 1 194 ? -16.006 -20.594 -10.833 1.00 74.62 194 ASN A CA 1
ATOM 1567 C C . ASN A 1 194 ? -16.076 -19.911 -12.209 1.00 74.62 194 ASN A C 1
ATOM 1569 O O . ASN A 1 194 ? -15.291 -20.259 -13.088 1.00 74.62 194 ASN A O 1
ATOM 1573 N N . CYS A 1 195 ? -17.005 -18.975 -12.429 1.00 83.00 195 CYS A N 1
ATOM 1574 C CA . CYS A 1 195 ? -17.168 -18.277 -13.711 1.00 83.00 195 CYS A CA 1
ATOM 1575 C C . CYS A 1 195 ? -17.321 -19.252 -14.895 1.00 83.00 195 CYS A C 1
ATOM 1577 O O . CYS A 1 195 ? -16.760 -19.052 -15.973 1.00 83.00 195 CYS A O 1
ATOM 1579 N N . ASN A 1 196 ? -18.082 -20.331 -14.702 1.00 74.44 196 ASN A N 1
ATOM 1580 C CA . ASN A 1 196 ? -18.084 -21.511 -15.566 1.00 74.44 196 ASN A CA 1
ATOM 1581 C C . ASN A 1 196 ? -19.461 -21.821 -16.180 1.00 74.44 196 ASN A C 1
ATOM 1583 O O . ASN A 1 196 ? -19.749 -22.986 -16.436 1.00 74.44 196 ASN A O 1
ATOM 1587 N N . SER A 1 197 ? -20.353 -20.850 -16.451 1.00 62.53 197 SER A N 1
ATOM 1588 C CA . SER A 1 197 ? -21.611 -21.236 -17.125 1.00 62.53 197 SER A CA 1
ATOM 1589 C C . SER A 1 197 ? -22.395 -20.207 -17.960 1.00 62.53 197 SER A C 1
ATOM 1591 O O . SER A 1 197 ? -22.403 -19.010 -17.705 1.00 62.53 197 SER A O 1
ATOM 1593 N N . SER A 1 198 ? -23.040 -20.801 -18.976 1.00 59.59 198 SER A N 1
ATOM 1594 C CA . SER A 1 198 ? -24.239 -20.509 -19.792 1.00 59.59 198 SER A CA 1
ATOM 1595 C C . SER A 1 198 ? -24.520 -19.130 -20.429 1.00 59.59 198 SER A C 1
ATOM 1597 O O . SER A 1 198 ? -24.280 -18.066 -19.878 1.00 59.59 198 SER A O 1
ATOM 1599 N N . ASN A 1 199 ? -25.098 -19.193 -21.639 1.00 59.81 199 ASN A N 1
ATOM 1600 C CA . ASN A 1 199 ? -25.375 -18.092 -22.579 1.00 59.81 199 ASN A CA 1
ATOM 1601 C C . ASN A 1 199 ? -26.603 -17.221 -22.233 1.00 59.81 199 ASN A C 1
ATOM 1603 O O . ASN A 1 199 ? -27.115 -16.511 -23.101 1.00 59.81 199 ASN A O 1
ATOM 1607 N N . VAL A 1 200 ? -27.145 -17.300 -21.017 1.00 64.00 200 VAL A N 1
ATOM 1608 C CA . VAL A 1 200 ? -28.460 -16.714 -20.725 1.00 64.00 200 VAL A CA 1
ATOM 1609 C C . VAL A 1 200 ? -28.286 -15.348 -20.064 1.00 64.00 200 VAL A C 1
ATOM 1611 O O . VAL A 1 200 ? -27.986 -15.259 -18.883 1.00 64.00 200 VAL A O 1
ATOM 1614 N N . HIS A 1 201 ? -28.503 -14.299 -20.866 1.00 70.06 201 HIS A N 1
ATOM 1615 C CA . HIS A 1 201 ? -28.446 -12.868 -20.518 1.00 70.06 201 HIS A CA 1
ATOM 1616 C C . HIS A 1 201 ? -27.043 -12.356 -20.181 1.00 70.06 201 HIS A C 1
ATOM 1618 O O . HIS A 1 201 ? -26.564 -12.478 -19.065 1.00 70.06 201 HIS A O 1
ATOM 1624 N N . ARG A 1 202 ? -26.399 -11.714 -21.157 1.00 84.12 202 ARG A N 1
ATOM 1625 C CA . ARG A 1 202 ? -25.116 -11.034 -20.974 1.00 84.12 202 ARG A CA 1
ATOM 1626 C C . ARG A 1 202 ? -25.247 -9.578 -21.388 1.00 84.12 202 ARG A C 1
ATOM 1628 O O . ARG A 1 202 ? -25.829 -9.295 -22.433 1.00 84.12 202 ARG A O 1
ATOM 1635 N N . GLN A 1 203 ? -24.701 -8.676 -20.586 1.00 89.44 203 GLN A N 1
ATOM 1636 C CA . GLN A 1 203 ? -24.497 -7.291 -20.993 1.00 89.44 203 GLN A CA 1
ATOM 1637 C C . GLN A 1 203 ? -23.034 -7.136 -21.387 1.00 89.44 203 GLN A C 1
ATOM 1639 O O . GLN A 1 203 ? -22.156 -7.442 -20.584 1.00 89.44 203 GLN A O 1
ATOM 1644 N N . THR A 1 204 ? -22.776 -6.699 -22.619 1.00 91.62 204 THR A N 1
ATOM 1645 C CA . THR A 1 204 ? -21.418 -6.547 -23.155 1.00 91.62 204 THR A CA 1
ATOM 1646 C C . THR A 1 204 ? -21.203 -5.134 -23.676 1.00 91.62 204 THR A C 1
ATOM 1648 O O . THR A 1 204 ? -22.028 -4.609 -24.431 1.00 91.62 204 THR A O 1
ATOM 1651 N N . ILE A 1 205 ? -20.063 -4.557 -23.311 1.00 93.88 205 ILE A N 1
ATOM 1652 C CA . ILE A 1 205 ? -19.561 -3.281 -23.809 1.00 93.88 205 ILE A CA 1
ATOM 1653 C C . ILE A 1 205 ? -18.134 -3.461 -24.334 1.00 93.88 205 ILE A C 1
ATOM 1655 O O . ILE A 1 205 ? -17.350 -4.225 -23.774 1.00 93.88 205 ILE A O 1
ATOM 1659 N N . TRP A 1 206 ? -17.827 -2.779 -25.432 1.00 93.62 206 TRP A N 1
ATOM 1660 C CA . TRP A 1 206 ? -16.490 -2.667 -25.997 1.00 93.62 206 TRP A CA 1
ATOM 1661 C C . TRP A 1 206 ? -15.979 -1.276 -25.679 1.00 93.62 206 TRP A C 1
ATOM 1663 O O . TRP A 1 206 ? -16.655 -0.282 -25.954 1.00 93.62 206 TRP A O 1
ATOM 1673 N N . ILE A 1 207 ? -14.803 -1.231 -25.084 1.00 94.12 207 ILE A N 1
ATOM 1674 C CA . ILE A 1 207 ? -14.122 -0.020 -24.671 1.00 94.12 207 ILE A CA 1
ATOM 1675 C C . ILE A 1 207 ? -12.871 0.066 -25.531 1.00 94.12 207 ILE A C 1
ATOM 1677 O O . ILE A 1 207 ? -12.047 -0.841 -25.518 1.00 94.12 207 ILE A O 1
ATOM 1681 N N . SER A 1 208 ? -12.729 1.133 -26.294 1.00 92.62 208 SER A N 1
ATOM 1682 C CA . SER A 1 208 ? -11.547 1.398 -27.112 1.00 92.62 208 SER A CA 1
ATOM 1683 C C . SER A 1 208 ? -11.137 2.852 -26.928 1.00 92.62 208 SER A C 1
ATOM 1685 O O . SER A 1 208 ? -11.887 3.637 -26.351 1.00 92.62 208 SER A O 1
ATOM 1687 N N . ARG A 1 209 ? -9.977 3.245 -27.444 1.00 85.88 209 ARG A N 1
ATOM 1688 C CA . ARG A 1 209 ? -9.613 4.662 -27.564 1.00 85.88 209 ARG A CA 1
ATOM 1689 C C . ARG A 1 209 ? -9.654 5.085 -29.024 1.00 85.88 209 ARG A C 1
ATOM 1691 O O . ARG A 1 209 ? -9.320 4.294 -29.905 1.00 85.88 209 ARG A O 1
ATOM 1698 N N . ASP A 1 210 ? -10.123 6.297 -29.293 1.00 83.25 210 ASP A N 1
ATOM 1699 C CA . ASP A 1 210 ? -10.054 6.861 -30.639 1.00 83.25 210 ASP A CA 1
ATOM 1700 C C . ASP A 1 210 ? -8.631 7.359 -30.967 1.00 83.25 210 ASP A C 1
ATOM 1702 O O . ASP A 1 210 ? -7.692 7.231 -30.179 1.00 83.25 210 ASP A O 1
ATOM 1706 N N . VAL A 1 211 ? -8.464 7.955 -32.150 1.00 75.62 211 VAL A N 1
ATOM 1707 C CA . VAL A 1 211 ? -7.181 8.542 -32.578 1.00 75.62 211 VAL A CA 1
ATOM 1708 C C . VAL A 1 211 ? -6.728 9.717 -31.703 1.00 75.62 211 VAL A C 1
ATOM 1710 O O . VAL A 1 211 ? -5.537 10.015 -31.662 1.00 75.62 211 VAL A O 1
ATOM 1713 N N . SER A 1 212 ? -7.658 10.368 -31.005 1.00 76.62 212 SER A N 1
ATOM 1714 C CA . SER A 1 212 ? -7.417 11.469 -30.065 1.00 76.62 212 SER A CA 1
ATOM 1715 C C . SER A 1 212 ? -7.093 10.962 -28.655 1.00 76.62 212 SER A C 1
ATOM 1717 O O . SER A 1 212 ? -6.832 11.767 -27.765 1.00 76.62 212 SER A O 1
ATOM 1719 N N . ARG A 1 213 ? -7.075 9.633 -28.463 1.00 79.31 213 ARG A N 1
ATOM 1720 C CA . ARG A 1 213 ? -6.963 8.922 -27.183 1.00 79.31 213 ARG A CA 1
ATOM 1721 C C . ARG A 1 213 ? -8.175 9.086 -26.261 1.00 79.31 213 ARG A C 1
ATOM 1723 O O . ARG A 1 213 ? -8.094 8.660 -25.111 1.00 79.31 213 ARG A O 1
ATOM 1730 N N . GLU A 1 214 ? -9.295 9.613 -26.745 1.00 86.44 214 GLU A N 1
ATOM 1731 C CA . GLU A 1 214 ? -10.540 9.689 -25.979 1.00 86.44 214 GLU A CA 1
ATOM 1732 C C . GLU A 1 214 ? -11.194 8.307 -25.860 1.00 86.44 214 GLU A C 1
ATOM 1734 O O . GLU A 1 214 ? -11.148 7.484 -26.781 1.00 86.44 214 GLU A O 1
ATOM 1739 N N . LEU A 1 215 ? -11.805 8.042 -24.703 1.00 89.50 215 LEU A N 1
ATOM 1740 C CA . LEU A 1 215 ? -12.477 6.780 -24.421 1.00 89.50 215 LEU A CA 1
ATOM 1741 C C . LEU A 1 215 ? -13.752 6.643 -25.267 1.00 89.50 215 LEU A C 1
ATOM 1743 O O . LEU A 1 215 ? -14.703 7.411 -25.133 1.00 89.50 215 LEU A O 1
ATOM 1747 N N . MET A 1 216 ? -13.806 5.604 -26.093 1.00 91.44 216 MET A N 1
ATOM 1748 C CA . MET A 1 216 ? -14.947 5.267 -26.934 1.00 91.44 216 MET A CA 1
ATOM 1749 C C . MET A 1 216 ? -15.619 3.999 -26.428 1.00 91.44 216 MET A C 1
ATOM 1751 O O . MET A 1 216 ? -14.990 2.956 -26.267 1.00 91.44 216 MET A O 1
ATOM 1755 N N . CYS A 1 217 ? -16.931 4.078 -26.230 1.00 90.88 217 CYS A N 1
ATOM 1756 C CA . CYS A 1 217 ? -17.736 2.965 -25.747 1.00 90.88 217 CYS A CA 1
ATOM 1757 C C . CYS A 1 217 ? -18.728 2.518 -26.816 1.00 90.88 217 CYS A C 1
ATOM 1759 O O . CYS A 1 217 ? -19.634 3.264 -27.198 1.00 90.88 217 CYS A O 1
ATOM 1761 N N . ARG A 1 218 ? -18.599 1.274 -27.280 1.00 90.50 218 ARG A N 1
ATOM 1762 C CA . ARG A 1 218 ? -19.522 0.662 -28.235 1.00 90.50 218 ARG A CA 1
ATOM 1763 C C . ARG A 1 218 ? -20.319 -0.440 -27.552 1.00 90.50 218 ARG A C 1
ATOM 1765 O O . ARG A 1 218 ? -19.766 -1.316 -26.900 1.00 90.50 218 ARG A O 1
ATOM 1772 N N . ARG A 1 219 ? -21.642 -0.413 -27.710 1.00 85.50 219 ARG A N 1
ATOM 1773 C CA . ARG A 1 219 ? -22.536 -1.483 -27.240 1.00 85.50 219 ARG A CA 1
ATOM 1774 C C . ARG A 1 219 ? -22.707 -2.556 -28.312 1.00 85.50 219 ARG A C 1
ATOM 1776 O O . ARG A 1 219 ? -22.542 -2.274 -29.500 1.00 85.50 219 ARG A O 1
ATOM 1783 N N . ASN A 1 220 ? -23.065 -3.770 -27.888 1.00 81.00 220 ASN A N 1
ATOM 1784 C CA . ASN A 1 220 ? -23.347 -4.864 -28.817 1.00 81.00 220 ASN A CA 1
ATOM 1785 C C . ASN A 1 220 ? -24.520 -4.476 -29.728 1.00 81.00 220 ASN A C 1
ATOM 1787 O O . ASN A 1 220 ? -25.511 -3.912 -29.257 1.00 81.00 220 ASN A O 1
ATOM 1791 N N . SER A 1 221 ? -24.443 -4.823 -31.012 1.00 64.50 221 SER A N 1
ATOM 1792 C CA . SER A 1 221 ? -25.500 -4.556 -31.995 1.00 64.50 221 SER A CA 1
ATOM 1793 C C . SER A 1 221 ? -26.814 -5.277 -31.691 1.00 64.50 221 SER A C 1
ATOM 1795 O O . SER A 1 221 ? -27.852 -4.887 -32.219 1.00 64.50 221 SER A O 1
ATOM 1797 N N . ASP A 1 222 ? -26.805 -6.274 -30.802 1.00 65.25 222 ASP A N 1
ATOM 1798 C CA . ASP A 1 222 ? -28.028 -6.932 -30.326 1.00 65.25 222 ASP A CA 1
ATOM 1799 C C . ASP A 1 222 ? -29.004 -5.930 -29.673 1.00 65.25 222 ASP A C 1
ATOM 1801 O O . ASP A 1 222 ? -30.211 -6.139 -29.713 1.00 65.25 222 ASP A O 1
ATOM 1805 N N . CYS A 1 223 ? -28.512 -4.788 -29.170 1.00 60.94 223 CYS A N 1
ATOM 1806 C CA . CYS A 1 223 ? -29.343 -3.691 -28.663 1.00 60.94 223 CYS A CA 1
ATOM 1807 C C . CYS A 1 223 ? -29.787 -2.682 -29.744 1.00 60.94 223 CYS A C 1
ATOM 1809 O O . CYS A 1 223 ? -30.648 -1.846 -29.477 1.00 60.94 223 CYS A O 1
ATOM 1811 N N . GLN A 1 224 ? -29.193 -2.701 -30.944 1.00 56.00 224 GLN A N 1
ATOM 1812 C CA . GLN A 1 224 ? -29.512 -1.749 -32.020 1.00 56.00 224 GLN A CA 1
ATOM 1813 C C . GLN A 1 224 ? -30.753 -2.154 -32.824 1.00 56.00 224 GLN A C 1
ATOM 1815 O O . GLN A 1 224 ? -31.493 -1.276 -33.262 1.00 56.00 224 GLN A O 1
ATOM 1820 N N . ASN A 1 225 ? -31.023 -3.452 -32.979 1.00 57.03 225 ASN A N 1
ATOM 1821 C CA . ASN A 1 225 ? -32.146 -3.924 -33.800 1.00 57.03 225 ASN A CA 1
ATOM 1822 C C . ASN A 1 225 ? -33.525 -3.733 -33.138 1.00 57.03 225 ASN A C 1
ATOM 1824 O O . ASN A 1 225 ? -34.538 -3.724 -33.834 1.00 57.03 225 ASN A O 1
ATOM 1828 N N . ASP A 1 226 ? -33.577 -3.515 -31.821 1.00 53.59 226 ASP A N 1
ATOM 1829 C CA . ASP A 1 226 ? -34.829 -3.250 -31.098 1.00 53.59 226 ASP A CA 1
ATOM 1830 C C . ASP A 1 226 ? -35.252 -1.767 -31.131 1.00 53.59 226 ASP A C 1
ATOM 1832 O O . ASP A 1 226 ? -36.396 -1.446 -30.809 1.00 53.59 226 ASP A O 1
ATOM 1836 N N . MET A 1 227 ? -34.388 -0.846 -31.585 1.00 49.62 227 MET A N 1
ATOM 1837 C CA . MET A 1 227 ? -34.730 0.584 -31.668 1.00 49.62 227 MET A CA 1
ATOM 1838 C C . MET A 1 227 ? -35.708 0.940 -32.802 1.00 49.62 227 MET A C 1
ATOM 1840 O O . MET A 1 227 ? -36.322 2.007 -32.752 1.00 49.62 227 MET A O 1
ATOM 1844 N N . GLU A 1 228 ? -35.918 0.068 -33.795 1.00 56.19 228 GLU A N 1
ATOM 1845 C CA . GLU A 1 228 ? -36.907 0.317 -34.860 1.00 56.19 228 GLU A CA 1
ATOM 1846 C C . GLU A 1 228 ? -38.351 -0.048 -34.470 1.00 56.19 228 GLU A C 1
ATOM 1848 O O . GLU A 1 228 ? -39.293 0.371 -35.147 1.00 56.19 228 GLU A O 1
ATOM 1853 N N . LYS A 1 229 ? -38.579 -0.737 -33.342 1.00 54.81 229 LYS A N 1
ATOM 1854 C CA . LYS A 1 229 ? -39.932 -0.991 -32.815 1.00 54.81 229 LYS A CA 1
ATOM 1855 C C . LYS A 1 229 ? -40.260 -0.018 -31.687 1.00 54.81 229 LYS A C 1
ATOM 1857 O O . LYS A 1 229 ? -40.110 -0.292 -30.505 1.00 54.81 229 LYS A O 1
ATOM 1862 N N . LYS A 1 230 ? -40.737 1.152 -32.105 1.00 49.22 230 LYS A N 1
ATOM 1863 C CA . LYS A 1 230 ? -41.032 2.362 -31.320 1.00 49.22 230 LYS A CA 1
ATOM 1864 C C . LYS A 1 230 ? -42.188 2.272 -30.298 1.00 49.22 230 LYS A C 1
ATOM 1866 O O . LYS A 1 230 ? -42.804 3.293 -30.002 1.00 49.22 230 LYS A O 1
ATOM 1871 N N . THR A 1 231 ? -42.510 1.105 -29.750 1.00 52.84 231 THR A N 1
ATOM 1872 C CA . THR A 1 231 ? -43.623 0.945 -28.794 1.00 52.84 231 THR A CA 1
ATOM 1873 C C . THR A 1 231 ? -43.138 0.290 -27.503 1.00 52.84 231 THR A C 1
ATOM 1875 O O . THR A 1 231 ? -42.808 -0.890 -27.530 1.00 52.84 231 THR A O 1
ATOM 1878 N N . GLU A 1 232 ? -43.110 1.086 -26.421 1.00 46.41 232 GLU A N 1
ATOM 1879 C CA . GLU A 1 232 ? -42.821 0.727 -25.012 1.00 46.41 232 GLU A CA 1
ATOM 1880 C C . GLU A 1 232 ? -41.492 -0.029 -24.808 1.00 46.41 232 GLU A C 1
ATOM 1882 O O . GLU A 1 232 ? -41.414 -1.245 -24.916 1.00 46.41 232 GLU A O 1
ATOM 1887 N N . GLY A 1 233 ? -40.362 0.649 -24.600 1.00 51.81 233 GLY A N 1
ATOM 1888 C CA . GLY A 1 233 ? -40.049 1.336 -23.342 1.00 51.81 233 GLY A CA 1
ATOM 1889 C C . GLY A 1 233 ? -39.252 0.399 -22.414 1.00 51.81 233 GLY A C 1
ATOM 1890 O O . GLY A 1 233 ? -39.765 -0.630 -21.993 1.00 51.81 233 GLY A O 1
ATOM 1891 N N . ASP A 1 234 ? -38.005 0.767 -22.098 1.00 54.72 234 ASP A N 1
ATOM 1892 C CA . ASP A 1 234 ? -37.243 0.318 -20.911 1.00 54.72 234 ASP A CA 1
ATOM 1893 C C . ASP A 1 234 ? -36.396 -0.970 -20.876 1.00 54.72 234 ASP A C 1
ATOM 1895 O O . ASP A 1 234 ? -35.957 -1.352 -19.796 1.00 54.72 234 ASP A O 1
ATOM 1899 N N . LYS A 1 235 ? -36.023 -1.623 -21.984 1.00 54.50 235 LYS A N 1
ATOM 1900 C CA . LYS A 1 235 ? -35.165 -2.838 -21.873 1.00 54.50 235 LYS A CA 1
ATOM 1901 C C . LYS A 1 235 ? -33.676 -2.689 -22.168 1.00 54.50 235 LYS A C 1
ATOM 1903 O O . LYS A 1 235 ? -32.939 -3.659 -22.025 1.00 54.50 235 LYS A O 1
ATOM 1908 N N . CYS A 1 236 ? -33.202 -1.505 -22.536 1.00 56.69 236 CYS A N 1
ATOM 1909 C CA . CYS A 1 236 ? -31.772 -1.265 -22.749 1.00 56.69 236 CYS A CA 1
ATOM 1910 C C . CYS A 1 236 ? -31.356 0.054 -22.100 1.00 56.69 236 CYS A C 1
ATOM 1912 O O . CYS A 1 236 ? -31.069 1.033 -22.798 1.00 56.69 236 CYS A O 1
ATOM 1914 N N . LYS A 1 237 ? -31.339 0.090 -20.760 1.00 65.12 237 LYS A N 1
ATOM 1915 C CA . LYS A 1 237 ? -30.725 1.203 -20.031 1.00 65.12 237 LYS A CA 1
ATOM 1916 C C . LYS A 1 237 ? -29.264 1.375 -20.450 1.00 65.12 237 LYS A C 1
ATOM 1918 O O . LYS A 1 237 ? -28.592 0.447 -20.906 1.00 65.12 237 LYS A O 1
ATOM 1923 N N . LYS A 1 238 ? -28.814 2.626 -20.389 1.00 75.81 238 LYS A N 1
ATOM 1924 C CA . LYS A 1 238 ? -27.522 3.081 -20.899 1.00 75.81 238 LYS A CA 1
ATOM 1925 C C . LYS A 1 238 ? -26.418 2.449 -20.043 1.00 75.81 238 LYS A C 1
ATOM 1927 O O . LYS A 1 238 ? -26.405 2.658 -18.841 1.00 75.81 238 LYS A O 1
ATOM 1932 N N . ILE A 1 239 ? -25.557 1.633 -20.652 1.00 87.69 239 ILE A N 1
ATOM 1933 C CA . ILE A 1 239 ? -24.263 1.281 -20.054 1.00 87.69 239 ILE A CA 1
ATOM 1934 C C . ILE A 1 239 ? -23.355 2.469 -20.350 1.00 87.69 239 ILE A C 1
ATOM 1936 O O . ILE A 1 239 ? -23.239 2.866 -21.517 1.00 87.69 239 ILE A O 1
ATOM 1940 N N . GLU A 1 240 ? -22.763 3.048 -19.317 1.00 91.56 240 GLU A N 1
ATOM 1941 C CA . GLU A 1 240 ? -21.886 4.212 -19.427 1.00 91.56 240 GLU A CA 1
ATOM 1942 C C . GLU A 1 240 ? -20.517 3.835 -18.892 1.00 91.56 240 GLU A C 1
ATOM 1944 O O . GLU A 1 240 ? -20.437 3.246 -17.819 1.00 91.56 240 GLU A O 1
ATOM 1949 N N . CYS A 1 241 ? -19.456 4.153 -19.632 1.00 94.75 241 CYS A N 1
ATOM 1950 C CA . CYS A 1 241 ? -18.114 4.116 -19.073 1.00 94.75 241 CYS A CA 1
ATOM 1951 C C . CYS A 1 241 ? -17.467 5.486 -19.174 1.00 94.75 241 CYS A C 1
ATOM 1953 O O . CYS A 1 241 ? -17.676 6.212 -20.148 1.00 94.75 241 CYS A O 1
ATOM 1955 N N . TYR A 1 242 ? -16.669 5.806 -18.170 1.00 95.06 242 TYR A N 1
ATOM 1956 C CA . TYR A 1 242 ? -15.914 7.039 -18.079 1.00 95.06 242 TYR A CA 1
ATOM 1957 C C . TYR A 1 242 ? -14.575 6.774 -17.390 1.00 95.06 242 TYR A C 1
ATOM 1959 O O . TYR A 1 242 ? -14.391 5.767 -16.699 1.00 95.06 242 TYR A O 1
ATOM 1967 N N . GLU A 1 243 ? -13.621 7.669 -17.612 1.00 94.19 243 GLU A N 1
ATOM 1968 C CA . GLU A 1 243 ? -12.328 7.621 -16.937 1.00 94.19 243 GLU A CA 1
ATOM 1969 C C . GLU A 1 243 ? -12.474 8.165 -15.520 1.00 94.19 243 GLU A C 1
ATOM 1971 O O . GLU A 1 243 ? -12.975 9.269 -15.314 1.00 94.19 243 GLU A O 1
ATOM 1976 N N . GLU A 1 244 ? -12.063 7.369 -14.541 1.00 93.00 244 GLU A N 1
ATOM 1977 C CA . GLU A 1 244 ? -12.038 7.770 -13.133 1.00 93.00 244 GLU A CA 1
ATOM 1978 C C . GLU A 1 244 ? -10.653 8.318 -12.751 1.00 93.00 244 GLU A C 1
ATOM 1980 O O . GLU A 1 244 ? -10.544 9.218 -11.921 1.00 93.00 244 GLU A O 1
ATOM 1985 N N . SER A 1 245 ? -9.594 7.810 -13.393 1.00 91.50 245 SER A N 1
ATOM 1986 C CA . SER A 1 245 ? -8.214 8.307 -13.317 1.00 91.50 245 SER A CA 1
ATOM 1987 C C . SER A 1 245 ? -7.423 7.890 -14.568 1.00 91.50 245 SER A C 1
ATOM 1989 O O . SER A 1 245 ? -7.945 7.148 -15.399 1.00 91.50 245 SER A O 1
ATOM 1991 N N . GLU A 1 246 ? -6.159 8.319 -14.708 1.00 86.50 246 GLU A N 1
ATOM 1992 C CA . GLU A 1 246 ? -5.314 8.004 -15.884 1.00 86.50 246 GLU A CA 1
ATOM 1993 C C . GLU A 1 246 ? -5.264 6.498 -16.218 1.00 86.50 246 GLU A C 1
ATOM 1995 O O . GLU A 1 246 ? -5.279 6.110 -17.388 1.00 86.50 246 GLU A O 1
ATOM 2000 N N . ASN A 1 247 ? -5.290 5.644 -15.189 1.00 89.31 247 ASN A N 1
ATOM 2001 C CA . ASN A 1 247 ? -5.208 4.184 -15.309 1.00 89.31 247 ASN A CA 1
ATOM 2002 C C . ASN A 1 247 ? -6.442 3.474 -14.717 1.00 89.31 247 ASN A C 1
ATOM 2004 O O . ASN A 1 247 ? -6.334 2.334 -14.249 1.00 89.31 247 ASN A O 1
ATOM 2008 N N . SER A 1 248 ? -7.596 4.155 -14.682 1.00 94.50 248 SER A N 1
ATOM 2009 C CA . SER A 1 248 ? -8.857 3.605 -14.174 1.00 94.50 248 SER A CA 1
ATOM 2010 C C . SER A 1 248 ? -10.044 3.969 -15.061 1.00 94.50 248 SER A C 1
ATOM 2012 O O . SER A 1 248 ? -10.332 5.144 -15.291 1.00 94.50 248 SER A O 1
ATOM 2014 N N . ILE A 1 249 ? -10.781 2.953 -15.509 1.00 95.81 249 ILE A N 1
ATOM 2015 C CA . ILE A 1 249 ? -12.036 3.119 -16.253 1.00 95.81 249 ILE A CA 1
ATOM 2016 C C . ILE A 1 249 ? -13.156 2.482 -15.455 1.00 95.81 249 ILE A C 1
ATOM 2018 O O . ILE A 1 249 ? -13.086 1.298 -15.122 1.00 95.81 249 ILE A O 1
ATOM 2022 N N . LYS A 1 250 ? -14.215 3.245 -15.199 1.00 97.00 250 LYS A N 1
ATOM 2023 C CA . LYS A 1 250 ? -15.411 2.756 -14.523 1.00 97.00 250 LYS A CA 1
ATOM 2024 C C . LYS A 1 250 ? -16.550 2.622 -15.522 1.00 97.00 250 LYS A C 1
ATOM 2026 O O . LYS A 1 250 ? -16.816 3.548 -16.279 1.00 97.00 250 LYS A O 1
ATOM 2031 N N . CYS A 1 251 ? -17.211 1.469 -15.515 1.00 96.88 251 CYS A N 1
ATOM 2032 C CA . CYS A 1 251 ? -18.375 1.150 -16.334 1.00 96.88 251 CYS A CA 1
ATOM 2033 C C . CYS A 1 251 ? -19.575 0.810 -15.452 1.00 96.88 251 CYS A C 1
ATOM 2035 O O . CYS A 1 251 ? -19.486 -0.077 -14.605 1.00 96.88 251 CYS A O 1
ATOM 2037 N N . GLU A 1 252 ? -20.711 1.455 -15.676 1.00 96.25 252 GLU A N 1
ATOM 2038 C CA . GLU A 1 252 ? -21.939 1.238 -14.912 1.00 96.25 252 GLU A CA 1
ATOM 2039 C C . GLU A 1 252 ? -22.921 0.382 -15.714 1.00 96.25 252 GLU A C 1
ATOM 2041 O O . GLU A 1 252 ? -23.348 0.743 -16.815 1.00 96.25 252 GLU A O 1
ATOM 2046 N N . PHE A 1 253 ? -23.254 -0.788 -15.166 1.00 94.38 253 PHE A N 1
ATOM 2047 C CA . PHE A 1 253 ? -24.223 -1.720 -15.732 1.00 94.38 253 PHE A CA 1
ATOM 2048 C C . PHE A 1 253 ? -25.519 -1.647 -14.935 1.00 94.38 253 PHE A C 1
ATOM 2050 O O . PHE A 1 253 ? -25.522 -1.839 -13.720 1.00 94.38 253 PHE A O 1
ATOM 2057 N N . ASN A 1 254 ? -26.623 -1.421 -15.636 1.00 92.56 254 ASN A N 1
ATOM 2058 C CA . ASN A 1 254 ? -27.931 -1.182 -15.038 1.00 92.56 254 ASN A CA 1
ATOM 2059 C C . ASN A 1 254 ? -28.849 -2.406 -15.190 1.00 92.56 254 ASN A C 1
ATOM 2061 O O . ASN A 1 254 ? -28.621 -3.270 -16.042 1.00 92.56 254 ASN A O 1
ATOM 2065 N N . ASP A 1 255 ? -29.904 -2.466 -14.376 1.00 90.12 255 ASP A N 1
ATOM 2066 C CA . ASP A 1 255 ? -30.917 -3.535 -14.368 1.00 90.12 255 ASP A CA 1
ATOM 2067 C C . ASP A 1 255 ? -30.351 -4.949 -14.119 1.00 90.12 255 ASP A C 1
ATOM 2069 O O . ASP A 1 255 ? -30.831 -5.951 -14.662 1.00 90.12 255 ASP A O 1
ATOM 2073 N N . ILE A 1 256 ? -29.330 -5.049 -13.268 1.00 91.62 256 ILE A N 1
ATOM 2074 C CA . ILE A 1 256 ? -28.770 -6.326 -12.824 1.00 91.62 256 ILE A CA 1
ATOM 2075 C C . ILE A 1 256 ? -29.659 -6.909 -11.724 1.00 91.62 256 ILE A C 1
ATOM 2077 O O . ILE A 1 256 ? -29.777 -6.359 -10.631 1.00 91.62 256 ILE A O 1
ATOM 2081 N N . LYS A 1 257 ? -30.305 -8.043 -12.011 1.00 92.56 257 LYS A N 1
ATOM 2082 C CA . LYS A 1 257 ? -31.171 -8.739 -11.045 1.00 92.56 257 LYS A CA 1
ATOM 2083 C C . LYS A 1 257 ? -30.351 -9.305 -9.880 1.00 92.56 257 LYS A C 1
ATOM 2085 O O . LYS A 1 257 ? -29.198 -9.660 -10.102 1.00 92.56 257 LYS A O 1
ATOM 2090 N N . PRO A 1 258 ? -30.932 -9.506 -8.689 1.00 93.88 258 PRO A N 1
ATOM 2091 C CA . PRO A 1 258 ? -30.261 -10.231 -7.613 1.00 93.88 258 PRO A CA 1
ATOM 2092 C C . PRO A 1 258 ? -29.790 -11.625 -8.059 1.00 93.88 258 PRO A C 1
ATOM 2094 O O . PRO A 1 258 ? -30.503 -12.319 -8.788 1.00 93.88 258 PRO A O 1
ATOM 2097 N N . GLY A 1 259 ? -28.589 -12.028 -7.645 1.00 92.50 259 GLY A N 1
ATOM 2098 C CA . GLY A 1 259 ? -27.977 -13.299 -8.031 1.00 92.50 259 GLY A CA 1
ATOM 2099 C C . GLY A 1 259 ? -26.449 -13.276 -8.024 1.00 92.50 259 GLY A C 1
ATOM 2100 O O . GLY A 1 259 ? -25.824 -12.266 -7.708 1.00 92.50 259 GLY A O 1
ATOM 2101 N N . ASN A 1 260 ? -25.850 -14.405 -8.391 1.00 92.81 260 ASN A N 1
ATOM 2102 C CA . ASN A 1 260 ? -24.407 -14.535 -8.571 1.00 92.81 260 ASN A CA 1
ATOM 2103 C C . ASN A 1 260 ? -24.041 -14.180 -10.014 1.00 92.81 260 ASN A C 1
ATOM 2105 O O . ASN A 1 260 ? -24.700 -14.622 -10.958 1.00 92.81 260 ASN A O 1
ATOM 2109 N N . TYR A 1 261 ? -22.992 -13.386 -10.185 1.00 94.06 261 TYR A N 1
ATOM 2110 C CA . TYR A 1 261 ? -22.534 -12.903 -11.480 1.00 94.06 261 TYR A CA 1
ATOM 2111 C C . TYR A 1 261 ? -21.033 -13.077 -11.620 1.00 94.06 261 TYR A C 1
ATOM 2113 O O . TYR A 1 261 ? -20.292 -13.181 -10.644 1.00 94.06 261 TYR A O 1
ATOM 2121 N N . CYS A 1 262 ? -20.581 -13.058 -12.866 1.00 95.06 262 CYS A N 1
ATOM 2122 C CA . CYS A 1 262 ? -19.179 -12.959 -13.194 1.00 95.06 262 CYS A CA 1
ATOM 2123 C C . CYS A 1 262 ? -18.949 -11.893 -14.263 1.00 95.06 262 CYS A C 1
ATOM 2125 O O . CYS A 1 262 ? -19.620 -11.858 -15.301 1.00 95.06 262 CYS A O 1
ATOM 2127 N N . VAL A 1 263 ? -17.971 -11.032 -14.003 1.00 95.69 263 VAL A N 1
ATOM 2128 C CA . VAL A 1 263 ? -17.423 -10.095 -14.977 1.00 95.69 263 VAL A CA 1
ATOM 2129 C C . VAL A 1 263 ? -16.383 -10.831 -15.803 1.00 95.69 263 VAL A C 1
ATOM 2131 O O . VAL A 1 263 ? -15.454 -11.399 -15.244 1.00 95.69 263 VAL A O 1
ATOM 2134 N N . HIS A 1 264 ? -16.523 -10.801 -17.120 1.00 94.25 264 HIS A N 1
ATOM 2135 C CA . HIS A 1 264 ? -15.553 -11.297 -18.086 1.00 94.25 264 HIS A CA 1
ATOM 2136 C C . HIS A 1 264 ? -14.940 -10.129 -18.825 1.00 94.25 264 HIS A C 1
ATOM 2138 O O . HIS A 1 264 ? -15.649 -9.385 -19.497 1.00 94.25 264 HIS A O 1
ATOM 2144 N N . MET A 1 265 ? -13.628 -10.001 -18.730 1.00 94.69 265 MET A N 1
ATOM 2145 C CA . MET A 1 265 ? -12.869 -8.999 -19.453 1.00 94.69 265 MET A CA 1
ATOM 2146 C C . MET A 1 265 ? -11.955 -9.702 -20.441 1.00 94.69 265 MET A C 1
ATOM 2148 O O . MET A 1 265 ? -11.131 -10.518 -20.038 1.00 94.69 265 MET A O 1
ATOM 2152 N N . ILE A 1 266 ? -12.103 -9.393 -21.723 1.00 93.06 266 ILE A N 1
ATOM 2153 C CA . ILE A 1 266 ? -11.207 -9.860 -22.776 1.00 93.06 266 ILE A CA 1
ATOM 2154 C C . ILE A 1 266 ? -10.493 -8.634 -23.315 1.00 93.06 266 ILE A C 1
ATOM 2156 O O . ILE A 1 266 ? -11.137 -7.727 -23.838 1.00 93.06 266 ILE A O 1
ATOM 2160 N N . ILE A 1 267 ? -9.175 -8.604 -23.157 1.00 91.69 267 ILE A N 1
ATOM 2161 C CA . ILE A 1 267 ? -8.340 -7.541 -23.706 1.00 91.69 267 ILE A CA 1
ATOM 2162 C C . ILE A 1 267 ? -7.806 -8.006 -25.053 1.00 91.69 267 ILE A C 1
ATOM 2164 O O . ILE A 1 267 ? -7.094 -9.009 -25.138 1.00 91.69 267 ILE A O 1
ATOM 2168 N N . THR A 1 268 ? -8.168 -7.268 -26.096 1.00 87.69 268 THR A N 1
ATOM 2169 C CA . THR A 1 268 ? -7.555 -7.372 -27.412 1.00 87.69 268 THR A CA 1
ATOM 2170 C C . THR A 1 268 ? -6.406 -6.377 -27.438 1.00 87.69 268 THR A C 1
ATOM 2172 O O . THR A 1 268 ? -6.613 -5.166 -27.474 1.00 87.69 268 THR A O 1
ATOM 2175 N N . ASP A 1 269 ? -5.193 -6.907 -27.370 1.00 82.75 269 ASP A N 1
ATOM 2176 C CA . ASP A 1 269 ? -3.961 -6.138 -27.470 1.00 82.75 269 ASP A CA 1
ATOM 2177 C C . ASP A 1 269 ? -2.951 -6.975 -28.264 1.00 82.75 269 ASP A C 1
ATOM 2179 O O . ASP A 1 269 ? -2.872 -8.196 -28.089 1.00 82.75 269 ASP A O 1
ATOM 2183 N N . GLN A 1 270 ? -2.190 -6.331 -29.146 1.00 73.56 270 GLN A N 1
ATOM 2184 C CA . GLN A 1 270 ? -1.098 -6.952 -29.893 1.00 73.56 270 GLN A CA 1
ATOM 2185 C C . GLN A 1 270 ? -0.026 -7.626 -29.013 1.00 73.56 270 GLN A C 1
ATOM 2187 O O . GLN A 1 270 ? 0.643 -8.548 -29.479 1.00 73.56 270 GLN A O 1
ATOM 2192 N N . TYR A 1 271 ? 0.131 -7.211 -27.752 1.00 72.19 271 TYR A N 1
ATOM 2193 C CA . TYR A 1 271 ? 1.036 -7.836 -26.778 1.00 72.19 271 TYR A CA 1
ATOM 2194 C C . TYR A 1 271 ? 0.444 -9.089 -26.127 1.00 72.19 271 TYR A C 1
ATOM 2196 O O . TYR A 1 271 ? 1.167 -9.857 -25.489 1.00 72.19 271 TYR A O 1
ATOM 2204 N N . CYS A 1 272 ? -0.860 -9.325 -26.283 1.00 78.38 272 CYS A N 1
ATOM 2205 C CA . CYS A 1 272 ? -1.525 -10.465 -25.683 1.00 78.38 272 CYS A CA 1
ATOM 2206 C C . CYS A 1 272 ? -1.547 -11.680 -26.619 1.00 78.38 272 CYS A C 1
ATOM 2208 O O . CYS A 1 272 ? -2.519 -11.938 -27.329 1.00 78.38 272 CYS A O 1
ATOM 2210 N N . ASP A 1 273 ? -0.475 -12.471 -26.595 1.00 63.53 273 ASP A N 1
ATOM 2211 C CA . ASP A 1 273 ? -0.249 -13.518 -27.602 1.00 63.53 273 ASP A CA 1
ATOM 2212 C C . ASP A 1 273 ? -1.159 -14.761 -27.449 1.00 63.53 273 ASP A C 1
ATOM 2214 O O . ASP A 1 273 ? -1.238 -15.573 -28.370 1.00 63.53 273 ASP A O 1
ATOM 2218 N N . LYS A 1 274 ? -1.865 -14.912 -26.309 1.00 59.97 274 LYS A N 1
ATOM 2219 C CA . LYS A 1 274 ? -3.059 -15.763 -26.065 1.00 59.97 274 LYS A CA 1
ATOM 2220 C C . LYS A 1 274 ? -3.491 -15.645 -24.591 1.00 59.97 274 LYS A C 1
ATOM 2222 O O . LYS A 1 274 ? -2.693 -15.923 -23.704 1.00 59.97 274 LYS A O 1
ATOM 2227 N N . ASN A 1 275 ? -4.775 -15.364 -24.337 1.00 64.06 275 ASN A N 1
ATOM 2228 C CA . ASN A 1 275 ? -5.469 -15.440 -23.030 1.00 64.06 275 ASN A CA 1
ATOM 2229 C C . ASN A 1 275 ? -5.409 -14.223 -22.078 1.00 64.06 275 ASN A C 1
ATOM 2231 O O . ASN A 1 275 ? -5.356 -14.413 -20.864 1.00 64.06 275 ASN A O 1
ATOM 2235 N N . CYS A 1 276 ? -5.578 -12.988 -22.560 1.00 88.38 276 CYS A N 1
ATOM 2236 C CA . CYS A 1 276 ? -5.925 -11.847 -21.686 1.00 88.38 276 CYS A CA 1
ATOM 2237 C C . CYS A 1 276 ? -7.420 -11.839 -21.363 1.00 88.38 276 CYS A C 1
ATOM 2239 O O . CYS A 1 276 ? -8.127 -10.852 -21.561 1.00 88.38 276 CYS A O 1
ATOM 2241 N N . ALA A 1 277 ? -7.900 -13.000 -20.921 1.00 91.56 277 ALA A N 1
ATOM 2242 C CA . ALA A 1 277 ? -9.250 -13.206 -20.448 1.00 91.56 277 ALA A CA 1
ATOM 2243 C C . ALA A 1 277 ? -9.208 -13.262 -18.922 1.00 91.56 277 ALA A C 1
ATOM 2245 O O . ALA A 1 277 ? -8.676 -14.198 -18.324 1.00 91.56 277 ALA A O 1
ATOM 2246 N N . PHE A 1 278 ? -9.784 -12.253 -18.294 1.00 92.44 278 PHE A N 1
ATOM 2247 C CA . PHE A 1 278 ? -9.872 -12.129 -16.850 1.00 92.44 278 PHE A CA 1
ATOM 2248 C C . PHE A 1 278 ? -11.318 -12.313 -16.417 1.00 92.44 278 PHE A C 1
ATOM 2250 O O . PHE A 1 278 ? -12.252 -11.985 -17.154 1.00 92.44 278 PHE A O 1
ATOM 2257 N N . HIS A 1 279 ? -11.500 -12.864 -15.222 1.00 93.19 279 HIS A N 1
ATOM 2258 C CA . HIS A 1 279 ? -12.815 -13.083 -14.649 1.00 93.19 279 HIS A CA 1
ATOM 2259 C C . HIS A 1 279 ? -12.854 -12.639 -13.188 1.00 93.19 279 HIS A C 1
ATOM 2261 O O . HIS A 1 279 ? -11.880 -12.825 -12.459 1.00 93.19 279 HIS A O 1
ATOM 2267 N N . HIS A 1 280 ? -13.970 -12.045 -12.775 1.00 94.62 280 HIS A N 1
ATOM 2268 C CA . HIS A 1 280 ? -14.185 -11.586 -11.405 1.00 94.62 280 HIS A CA 1
ATOM 2269 C C . HIS A 1 280 ? -15.622 -11.896 -10.965 1.00 94.62 280 HIS A C 1
ATOM 2271 O O . HIS A 1 280 ? -16.560 -11.326 -11.535 1.00 94.62 280 HIS A O 1
ATOM 2277 N N . PRO A 1 281 ? -15.821 -12.813 -10.003 1.00 95.00 281 PRO A N 1
ATOM 2278 C CA . PRO A 1 281 ? -17.146 -13.121 -9.487 1.00 95.00 281 PRO A CA 1
ATOM 2279 C C . PRO A 1 281 ? -17.627 -12.026 -8.530 1.00 95.00 281 PRO A C 1
ATOM 2281 O O . PRO A 1 281 ? -16.845 -11.488 -7.750 1.00 95.00 281 PRO A O 1
ATOM 2284 N N . PHE A 1 282 ? -18.927 -11.738 -8.547 1.00 94.94 282 PHE A N 1
ATOM 2285 C CA . PHE A 1 282 ? -19.573 -10.859 -7.574 1.00 94.94 282 PHE A CA 1
ATOM 2286 C C . PHE A 1 282 ? -21.015 -11.292 -7.307 1.00 94.94 282 PHE A C 1
ATOM 2288 O O . PHE A 1 282 ? -21.614 -12.038 -8.083 1.00 94.94 282 PHE A O 1
ATOM 2295 N N . VAL A 1 283 ? -21.579 -10.825 -6.194 1.00 94.06 283 VAL A N 1
ATOM 2296 C CA . VAL A 1 283 ? -22.950 -11.148 -5.782 1.00 94.06 283 VAL A CA 1
ATOM 2297 C C . VAL A 1 283 ? -23.782 -9.875 -5.765 1.00 94.06 283 VAL A C 1
ATOM 2299 O O . VAL A 1 283 ? -23.406 -8.888 -5.137 1.00 94.06 283 VAL A O 1
ATOM 2302 N N . MET A 1 284 ? -24.925 -9.912 -6.443 1.00 94.44 284 MET A N 1
ATOM 2303 C CA . MET A 1 284 ? -25.940 -8.869 -6.402 1.00 94.44 284 MET A CA 1
ATOM 2304 C C . MET A 1 284 ? -26.999 -9.259 -5.370 1.00 94.44 284 MET A C 1
ATOM 2306 O O . MET A 1 284 ? -27.731 -10.230 -5.569 1.00 94.44 284 MET A O 1
ATOM 2310 N N . MET A 1 285 ? -27.058 -8.542 -4.248 1.00 92.56 285 MET A N 1
ATOM 2311 C CA . MET A 1 285 ? -28.004 -8.851 -3.171 1.00 92.56 285 MET A CA 1
ATOM 2312 C C . MET A 1 285 ? -29.426 -8.409 -3.528 1.00 92.56 285 MET A C 1
ATOM 2314 O O . MET A 1 285 ? -29.626 -7.456 -4.283 1.00 92.56 285 MET A O 1
ATOM 2318 N N . GLU A 1 286 ? -30.426 -9.105 -2.983 1.00 91.56 286 GLU A N 1
ATOM 2319 C CA . GLU A 1 286 ? -31.808 -8.638 -3.065 1.00 91.56 286 GLU A CA 1
ATOM 2320 C C . GLU A 1 286 ? -31.940 -7.361 -2.233 1.00 91.56 286 GLU A C 1
ATOM 2322 O O . GLU A 1 286 ? -31.482 -7.312 -1.091 1.00 91.56 286 GLU A O 1
ATOM 2327 N N . LYS A 1 287 ? -32.548 -6.321 -2.814 1.00 86.31 287 LYS A N 1
ATOM 2328 C CA . LYS A 1 287 ? -32.861 -5.088 -2.093 1.00 86.31 287 LYS A CA 1
ATOM 2329 C C . LYS A 1 287 ? -33.655 -5.455 -0.846 1.00 86.31 287 LYS A C 1
ATOM 2331 O O . LYS A 1 287 ? -34.751 -6.009 -0.972 1.00 86.31 287 LYS A O 1
ATOM 2336 N N . GLU A 1 288 ? -33.114 -5.147 0.334 1.00 80.44 288 GLU A N 1
ATOM 2337 C CA . GLU A 1 288 ? -33.845 -5.338 1.582 1.00 80.44 288 GLU A CA 1
ATOM 2338 C C . GLU A 1 288 ? -35.172 -4.594 1.455 1.00 80.44 288 GLU A C 1
ATOM 2340 O O . GLU A 1 288 ? -35.222 -3.367 1.337 1.00 80.44 288 GLU A O 1
ATOM 2345 N N . LYS A 1 289 ? -36.270 -5.355 1.402 1.00 75.69 289 LYS A N 1
ATOM 2346 C CA . L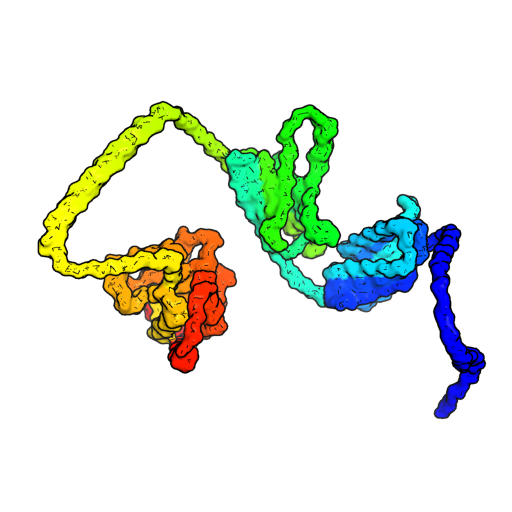YS A 1 289 ? -37.604 -4.777 1.478 1.00 75.69 289 LYS A CA 1
ATOM 2347 C C . LYS A 1 289 ? -37.724 -4.207 2.876 1.00 75.69 289 LYS A C 1
ATOM 2349 O O . LYS A 1 289 ? -38.053 -4.931 3.813 1.00 75.69 289 LYS A O 1
ATOM 2354 N N . THR A 1 290 ? -37.447 -2.917 3.009 1.00 67.25 290 THR A N 1
ATOM 2355 C CA . THR A 1 290 ? -37.790 -2.172 4.207 1.00 67.25 290 THR A CA 1
ATOM 2356 C C . THR A 1 290 ? -39.288 -2.349 4.403 1.00 67.25 290 THR A C 1
ATOM 2358 O O . THR A 1 290 ? -40.109 -1.904 3.600 1.00 67.25 290 THR A O 1
ATOM 2361 N N . ILE A 1 291 ? -39.653 -3.126 5.424 1.00 70.69 291 ILE A N 1
ATOM 2362 C CA . ILE A 1 291 ? -41.046 -3.283 5.823 1.00 70.69 291 ILE A CA 1
ATOM 2363 C C . ILE A 1 291 ? -41.489 -1.869 6.204 1.00 70.69 291 ILE A C 1
ATOM 2365 O O . ILE A 1 291 ? -40.880 -1.297 7.112 1.00 70.69 291 ILE A O 1
ATOM 2369 N N . PRO A 1 292 ? -42.473 -1.265 5.515 1.00 61.53 292 PRO A N 1
ATOM 2370 C CA . PRO A 1 292 ? -42.924 0.070 5.863 1.00 61.53 292 PRO A CA 1
ATOM 2371 C C . PRO A 1 292 ? -43.447 0.018 7.298 1.00 61.53 292 PRO A C 1
ATOM 2373 O O . PRO A 1 292 ? -44.460 -0.624 7.581 1.00 61.53 292 PRO A O 1
ATOM 2376 N N . ILE A 1 293 ? -42.704 0.629 8.221 1.00 57.41 293 ILE A N 1
ATOM 2377 C CA . ILE A 1 293 ? -43.098 0.717 9.623 1.00 57.41 293 ILE A CA 1
ATOM 2378 C C . ILE A 1 293 ? -44.339 1.618 9.656 1.00 57.41 293 ILE A C 1
ATOM 2380 O O . ILE A 1 293 ? -44.263 2.752 9.182 1.00 57.41 293 ILE A O 1
ATOM 2384 N N . PRO A 1 294 ? -45.488 1.143 10.169 1.00 59.34 294 PRO A N 1
ATOM 2385 C CA . PRO A 1 294 ? -46.702 1.943 10.217 1.00 59.34 294 PRO A CA 1
ATOM 2386 C C . PRO A 1 294 ? -46.461 3.199 11.065 1.00 59.34 294 PRO A C 1
ATOM 2388 O O . PRO A 1 294 ? -46.093 3.115 12.236 1.00 59.34 294 PRO A O 1
ATOM 2391 N N . GLU A 1 295 ? -46.685 4.373 10.474 1.00 60.38 295 GLU A N 1
ATOM 2392 C CA . GLU A 1 295 ? -46.381 5.695 11.049 1.00 60.38 295 GLU A CA 1
ATOM 2393 C C . GLU A 1 295 ? -47.047 5.961 12.420 1.00 60.38 295 GLU A C 1
ATOM 2395 O O . GLU A 1 295 ? -46.638 6.861 13.154 1.00 60.38 295 GLU A O 1
ATOM 2400 N N . SER A 1 296 ? -48.024 5.145 12.833 1.00 62.12 296 SER A N 1
ATOM 2401 C CA . SER A 1 296 ? -48.730 5.279 14.111 1.00 62.12 296 SER A CA 1
ATOM 2402 C C . SER A 1 296 ? -47.909 4.903 15.355 1.00 62.12 296 SER A C 1
ATOM 2404 O O . SER A 1 296 ? -48.286 5.301 16.456 1.00 62.12 296 SER A O 1
ATOM 2406 N N . SER A 1 297 ? -46.800 4.160 15.236 1.00 56.94 297 SER A N 1
ATOM 2407 C CA . SER A 1 297 ? -45.972 3.763 16.395 1.00 56.94 297 SER A CA 1
ATOM 2408 C C . SER A 1 297 ? -44.860 4.755 16.755 1.00 56.94 297 SER A C 1
ATOM 2410 O O . SER A 1 297 ? -44.337 4.703 17.868 1.00 56.94 297 SER A O 1
ATOM 2412 N N . MET A 1 298 ? -44.522 5.696 15.866 1.00 58.66 298 MET A N 1
ATOM 2413 C CA . MET A 1 298 ? -43.436 6.658 16.103 1.00 58.66 298 MET A CA 1
ATOM 2414 C C . MET A 1 298 ? -43.772 7.680 17.199 1.00 58.66 298 MET A C 1
ATOM 2416 O O . MET A 1 298 ? -42.901 8.054 17.980 1.00 58.66 298 MET A O 1
ATOM 2420 N N . SER A 1 299 ? -45.042 8.075 17.340 1.00 67.69 299 SER A N 1
ATOM 2421 C CA . SER A 1 299 ? -45.468 9.050 18.359 1.00 67.69 299 SER A CA 1
ATOM 2422 C C . SER A 1 299 ? -45.174 8.579 19.790 1.00 67.69 299 SER A C 1
ATOM 2424 O O . SER A 1 299 ? -44.646 9.341 20.600 1.00 67.69 299 SER A O 1
ATOM 2426 N N . ILE A 1 300 ? -45.442 7.305 20.093 1.00 72.56 300 ILE A N 1
ATOM 2427 C CA . ILE A 1 300 ? -45.235 6.742 21.434 1.00 72.56 300 ILE A CA 1
ATOM 2428 C C . ILE A 1 300 ? -43.737 6.653 21.751 1.00 72.56 300 ILE A C 1
ATOM 2430 O O . ILE A 1 300 ? -43.320 6.969 22.864 1.00 72.56 300 ILE A O 1
ATOM 2434 N N . ILE A 1 301 ? -42.914 6.296 20.761 1.00 76.31 301 ILE A N 1
ATOM 2435 C CA . ILE A 1 301 ? -41.459 6.194 20.921 1.00 76.31 301 ILE A CA 1
ATOM 2436 C C . ILE A 1 301 ? -40.849 7.577 21.196 1.00 76.31 301 ILE A C 1
ATOM 2438 O O . ILE A 1 301 ? -40.053 7.709 22.126 1.00 76.31 301 ILE A O 1
ATOM 2442 N N . TYR A 1 302 ? -41.275 8.628 20.487 1.00 80.81 302 TYR A N 1
ATOM 2443 C CA . TYR A 1 302 ? -40.813 9.994 20.764 1.00 80.81 302 TYR A CA 1
ATOM 2444 C C . TYR A 1 302 ? -41.228 10.495 22.154 1.00 80.81 302 TYR A C 1
ATOM 2446 O O . TYR A 1 302 ? -40.424 11.142 22.826 1.00 80.81 302 TYR A O 1
ATOM 2454 N N . PHE A 1 303 ? -42.430 10.152 22.634 1.00 81.44 303 PHE A N 1
ATOM 2455 C CA . PHE A 1 303 ? -42.854 10.482 24.001 1.00 81.44 303 PHE A CA 1
ATOM 2456 C C . PHE A 1 303 ? -41.989 9.790 25.062 1.00 81.44 303 PHE A C 1
ATOM 2458 O O . PHE A 1 303 ? -41.586 10.429 26.036 1.00 81.44 303 PHE A O 1
ATOM 2465 N N . VAL A 1 304 ? -41.656 8.511 24.865 1.00 84.56 304 VAL A N 1
ATOM 2466 C CA . VAL A 1 304 ? -40.794 7.758 25.790 1.00 84.56 304 VAL A CA 1
ATOM 2467 C C . VAL A 1 304 ? -39.366 8.310 25.779 1.00 84.56 304 VAL A C 1
ATOM 2469 O O . VAL A 1 304 ? -38.806 8.564 26.845 1.00 84.56 304 VAL A O 1
ATOM 2472 N N . ILE A 1 305 ? -38.795 8.580 24.602 1.00 86.62 305 ILE A N 1
ATOM 2473 C CA . ILE A 1 305 ? -37.450 9.163 24.476 1.00 86.62 305 ILE A CA 1
ATOM 2474 C C . ILE A 1 305 ? -37.403 10.558 25.115 1.00 86.62 305 ILE A C 1
ATOM 2476 O O . ILE A 1 305 ? -36.490 10.850 25.889 1.00 86.62 305 ILE A O 1
ATOM 2480 N N . SER A 1 306 ? -38.413 11.400 24.876 1.00 85.94 306 SER A N 1
ATOM 2481 C CA . SER A 1 306 ? -38.500 12.729 25.492 1.00 85.94 306 SER A CA 1
ATOM 2482 C C . SER A 1 306 ? -38.592 12.656 27.019 1.00 85.94 306 SER A C 1
ATOM 2484 O O . SER A 1 306 ? -37.974 13.472 27.702 1.00 85.94 306 SER A O 1
ATOM 2486 N N . ALA A 1 307 ? -39.333 11.690 27.571 1.00 89.50 307 ALA A N 1
ATOM 2487 C CA . ALA A 1 307 ? -39.442 11.500 29.017 1.00 89.50 307 ALA A CA 1
ATOM 2488 C C . ALA A 1 307 ? -38.108 11.055 29.645 1.00 89.50 307 ALA A C 1
ATOM 2490 O O . ALA A 1 307 ? -37.733 11.544 30.712 1.00 89.50 307 ALA A O 1
ATOM 2491 N N . VAL A 1 308 ? -37.359 10.180 28.964 1.00 91.94 308 VAL A N 1
ATOM 2492 C CA . VAL A 1 308 ? -36.028 9.734 29.408 1.00 91.94 308 VAL A CA 1
ATOM 2493 C C . VAL A 1 308 ? -35.024 10.889 29.386 1.00 91.94 308 VAL A C 1
ATOM 2495 O O . VAL A 1 308 ? -34.311 11.092 30.368 1.00 91.94 308 VAL A O 1
ATOM 2498 N N . ILE A 1 309 ? -35.008 11.701 28.324 1.00 91.56 309 ILE A N 1
ATOM 2499 C CA . ILE A 1 309 ? -34.138 12.886 28.237 1.00 91.56 309 ILE A CA 1
ATOM 2500 C C . ILE A 1 309 ? -34.464 13.884 29.358 1.00 91.56 309 ILE A C 1
ATOM 2502 O O . ILE A 1 309 ? -33.557 14.431 29.987 1.00 91.56 309 ILE A O 1
ATOM 2506 N N . PHE A 1 310 ? -35.748 14.087 29.664 1.00 92.62 310 PHE A N 1
ATOM 2507 C CA . PHE A 1 310 ? -36.168 14.995 30.732 1.00 92.62 310 PHE A CA 1
ATOM 2508 C C . PHE A 1 310 ? -35.724 14.512 32.122 1.00 92.62 310 PHE A C 1
ATOM 2510 O O . PHE A 1 310 ? -35.242 15.306 32.932 1.00 92.62 310 PHE A O 1
ATOM 2517 N N . LEU A 1 311 ? -35.806 13.203 32.385 1.00 92.12 311 LEU A N 1
ATOM 2518 C CA . LEU A 1 311 ? -35.279 12.604 33.615 1.00 92.12 311 LEU A CA 1
ATOM 2519 C C . LEU A 1 311 ? -33.759 12.772 33.720 1.00 92.12 3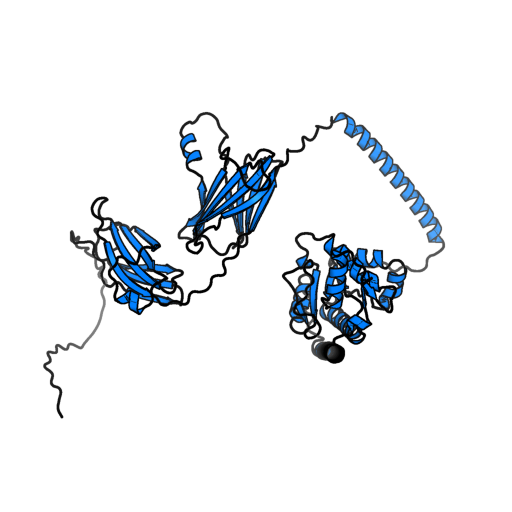11 LEU A C 1
ATOM 2521 O O . LEU A 1 311 ? -33.265 13.165 34.778 1.00 92.12 311 LEU A O 1
ATOM 2525 N N . LEU A 1 312 ? -33.022 12.559 32.626 1.00 92.44 312 LEU A N 1
ATOM 2526 C CA . LEU A 1 312 ? -31.573 12.771 32.597 1.00 92.44 312 LEU A CA 1
ATOM 2527 C C . LEU A 1 312 ? -31.205 14.235 32.884 1.00 92.44 312 LEU A C 1
ATOM 2529 O O . LEU A 1 312 ? -30.307 14.487 33.688 1.00 92.44 312 LEU A O 1
ATOM 2533 N N . LEU A 1 313 ? -31.943 15.203 32.333 1.00 92.69 313 LEU A N 1
ATOM 2534 C CA . LEU A 1 313 ? -31.738 16.628 32.619 1.00 92.69 313 LEU A CA 1
ATOM 2535 C C . LEU A 1 313 ? -32.014 16.988 34.085 1.00 92.69 313 LEU A C 1
ATOM 2537 O O . LEU A 1 313 ? -31.256 17.746 34.686 1.00 92.69 313 LEU A O 1
ATOM 2541 N N . ILE A 1 314 ? -33.051 16.423 34.707 1.00 91.56 314 ILE A N 1
ATOM 2542 C CA . ILE A 1 314 ? -33.301 16.647 36.139 1.00 91.56 314 ILE A CA 1
ATOM 2543 C C . ILE A 1 314 ? -32.159 16.063 36.976 1.00 91.56 314 ILE A C 1
ATOM 2545 O O . ILE A 1 314 ? -31.657 16.729 37.884 1.00 91.56 314 ILE A O 1
ATOM 2549 N N . THR A 1 315 ? -31.709 14.844 36.663 1.00 88.44 315 THR A N 1
ATOM 2550 C CA . THR A 1 315 ? -30.601 14.220 37.401 1.00 88.44 315 THR A CA 1
ATOM 2551 C C . THR A 1 315 ? -29.300 15.006 37.254 1.00 88.44 315 THR A C 1
ATOM 2553 O O . THR A 1 315 ? -28.607 15.208 38.251 1.00 88.44 315 THR A O 1
ATOM 2556 N N . SER A 1 316 ? -28.999 15.541 36.066 1.00 87.38 316 SER A N 1
ATOM 2557 C CA . SER A 1 316 ? -27.808 16.365 35.851 1.00 87.38 316 SER A CA 1
ATOM 2558 C C . SER A 1 316 ? -27.881 17.684 36.625 1.00 87.38 316 SER A C 1
ATOM 2560 O O . SER A 1 316 ? -26.897 18.063 37.258 1.00 87.38 316 SER A O 1
ATOM 2562 N N . ILE A 1 317 ? -29.048 18.337 36.695 1.00 90.12 317 ILE A N 1
ATOM 2563 C CA . ILE A 1 317 ? -29.253 19.549 37.507 1.00 90.12 317 ILE A CA 1
ATOM 2564 C C . ILE A 1 317 ? -29.031 19.257 38.998 1.00 90.12 317 ILE A C 1
ATOM 2566 O O . ILE A 1 317 ? -28.346 20.024 39.678 1.00 90.12 317 ILE A O 1
ATOM 2570 N N . VAL A 1 318 ? -29.553 18.138 39.512 1.00 89.56 318 VAL A N 1
ATOM 2571 C CA . VAL A 1 318 ? -29.357 17.727 40.914 1.00 89.56 318 VAL A CA 1
ATOM 2572 C C . VAL A 1 318 ? -27.882 17.436 41.201 1.00 89.56 318 VAL A C 1
ATOM 2574 O O . VAL A 1 318 ? -27.350 17.908 42.208 1.00 89.56 318 VAL A O 1
ATOM 2577 N N . ILE A 1 319 ? -27.190 16.734 40.299 1.00 86.38 319 ILE A N 1
ATOM 2578 C CA . ILE A 1 319 ? -25.752 16.454 40.411 1.00 86.38 319 ILE A CA 1
ATOM 2579 C C . ILE A 1 319 ? -24.948 17.760 40.399 1.00 86.38 319 ILE A C 1
ATOM 2581 O O . ILE A 1 319 ? -24.109 17.967 41.275 1.00 86.38 319 ILE A O 1
ATOM 2585 N N . VAL A 1 320 ? -25.241 18.687 39.483 1.00 85.75 320 VAL A N 1
ATOM 2586 C CA . VAL A 1 320 ? -24.592 20.006 39.424 1.00 85.75 320 VAL A CA 1
ATOM 2587 C C . VAL A 1 320 ? -24.853 20.807 40.697 1.00 85.75 320 VAL A C 1
ATOM 2589 O O . VAL A 1 320 ? -23.943 21.475 41.183 1.00 85.75 320 VAL A O 1
ATOM 2592 N N . PHE A 1 321 ? -26.050 20.726 41.284 1.00 84.12 321 PHE A N 1
ATOM 2593 C CA . PHE A 1 321 ? -26.374 21.399 42.542 1.00 84.12 321 PHE A CA 1
ATOM 2594 C C . PHE A 1 321 ? -25.600 20.808 43.730 1.00 84.12 321 PHE A C 1
ATOM 2596 O O . PHE A 1 321 ? -25.061 21.555 44.550 1.00 84.12 321 PHE A O 1
ATOM 2603 N N . ILE A 1 322 ? -25.467 19.479 43.794 1.00 81.00 322 ILE A N 1
ATOM 2604 C CA . ILE A 1 322 ? -24.653 18.779 44.801 1.00 81.00 322 ILE A CA 1
ATOM 2605 C C . ILE A 1 322 ? -23.171 19.139 44.639 1.00 81.00 322 ILE A C 1
ATOM 2607 O O . ILE A 1 322 ? -22.507 19.465 45.626 1.00 81.00 322 ILE A O 1
ATOM 2611 N N . ILE A 1 323 ? -22.661 19.159 43.404 1.00 74.94 323 ILE A N 1
ATOM 2612 C CA . ILE A 1 323 ? -21.283 19.558 43.097 1.00 74.94 323 ILE A CA 1
ATOM 2613 C C . ILE A 1 323 ? -21.065 21.031 43.454 1.00 74.94 323 ILE A C 1
ATOM 2615 O O . ILE A 1 323 ? -20.101 21.332 44.149 1.00 74.94 323 ILE A O 1
ATOM 2619 N N . ARG A 1 324 ? -21.966 21.954 43.085 1.00 72.75 324 ARG A N 1
ATOM 2620 C CA . ARG A 1 324 ? -21.886 23.380 43.466 1.00 72.75 324 ARG A CA 1
ATOM 2621 C C . ARG A 1 324 ? -21.888 23.572 44.980 1.00 72.75 324 ARG A C 1
ATOM 2623 O O . ARG A 1 324 ? -21.109 24.376 45.488 1.00 72.75 324 ARG A O 1
ATOM 2630 N N . ARG A 1 325 ? -22.711 22.809 45.706 1.00 68.19 325 ARG A N 1
ATOM 2631 C CA . ARG A 1 325 ? -22.768 22.843 47.174 1.00 68.19 325 ARG A CA 1
ATOM 2632 C C . ARG A 1 325 ? -21.472 22.332 47.813 1.00 68.19 325 ARG A C 1
ATOM 2634 O O . ARG A 1 325 ? -21.054 22.884 48.824 1.00 68.19 325 ARG A O 1
ATOM 2641 N N . ARG A 1 326 ? -20.806 21.341 47.207 1.00 60.41 326 ARG A N 1
ATOM 2642 C CA . ARG A 1 326 ? -19.479 20.855 47.637 1.00 60.41 326 ARG A CA 1
ATOM 2643 C C . ARG A 1 326 ? -18.337 21.805 47.249 1.00 60.41 326 ARG A C 1
ATOM 2645 O O . ARG A 1 326 ? -17.398 21.978 48.018 1.00 60.41 326 ARG A O 1
ATOM 2652 N N . ARG A 1 327 ? -18.431 22.464 46.092 1.00 52.28 327 ARG A N 1
ATOM 2653 C CA . ARG A 1 327 ? -17.375 23.316 45.514 1.00 52.28 327 ARG A CA 1
ATOM 2654 C C . ARG A 1 327 ? -17.230 24.680 46.206 1.00 52.28 327 ARG A C 1
ATOM 2656 O O . ARG A 1 327 ? -16.175 25.293 46.101 1.00 52.28 327 ARG A O 1
ATOM 2663 N N . ASN A 1 328 ? -18.221 25.123 46.987 1.00 50.81 328 ASN A N 1
ATOM 2664 C CA . ASN A 1 328 ? -18.087 26.308 47.850 1.00 50.81 328 ASN A CA 1
ATOM 2665 C C . ASN A 1 328 ? -17.207 26.083 49.101 1.00 50.81 328 ASN A C 1
ATOM 2667 O O . ASN A 1 328 ? -16.911 27.053 49.790 1.00 50.81 328 ASN A O 1
ATOM 2671 N N . SER A 1 329 ? -16.761 24.849 49.385 1.00 45.75 329 SER A N 1
ATOM 2672 C CA . SER A 1 329 ? -15.859 24.538 50.511 1.00 45.75 329 SER A CA 1
ATOM 2673 C C . SER A 1 329 ? -14.388 24.349 50.111 1.00 45.75 329 SER A C 1
ATOM 2675 O O . SER A 1 329 ? -13.534 24.285 50.988 1.00 45.75 329 SER A O 1
ATOM 2677 N N . LEU A 1 330 ? -14.070 24.259 48.818 1.00 49.03 330 LEU A N 1
ATOM 2678 C CA . LEU A 1 330 ? -12.696 24.148 48.319 1.00 49.03 330 LEU A CA 1
ATOM 2679 C C . LEU A 1 330 ? -12.551 25.018 47.068 1.00 49.03 330 LEU A C 1
ATOM 2681 O O . LEU A 1 330 ? -12.728 24.561 45.941 1.00 49.03 330 LEU A O 1
ATOM 2685 N N . ARG A 1 331 ? -12.237 26.300 47.269 1.00 38.81 331 ARG A N 1
ATOM 2686 C CA . ARG A 1 331 ? -11.647 27.136 46.221 1.00 38.81 331 ARG A CA 1
ATOM 2687 C C . ARG A 1 331 ? -10.138 27.157 46.421 1.00 38.81 331 ARG A C 1
ATOM 2689 O O . ARG A 1 331 ? -9.619 28.017 47.121 1.00 38.81 331 ARG A O 1
ATOM 2696 N N . GLN A 1 332 ? -9.451 26.239 45.755 1.00 38.50 332 GLN A N 1
ATOM 2697 C CA . GLN A 1 332 ? -8.079 26.468 45.329 1.00 38.50 332 GLN A CA 1
ATOM 2698 C C . GLN A 1 332 ? -7.970 26.065 43.856 1.00 38.50 332 GLN A C 1
ATOM 2700 O O . GLN A 1 332 ? -8.235 24.928 43.488 1.00 38.50 332 GLN A O 1
ATOM 2705 N N . VAL A 1 333 ? -7.739 27.104 43.051 1.00 47.94 333 VAL A N 1
ATOM 2706 C CA . VAL A 1 333 ? -7.071 27.172 41.746 1.00 47.94 333 VAL A CA 1
ATOM 2707 C C . VAL A 1 333 ? -7.193 25.942 40.839 1.00 47.94 333 VAL A C 1
ATOM 2709 O O . VAL A 1 333 ? -6.475 24.965 40.997 1.00 47.94 333 VAL A O 1
ATOM 2712 N N . VAL A 1 334 ? -8.027 26.062 39.804 1.00 37.06 334 VAL A N 1
ATOM 2713 C CA . VAL A 1 334 ? -7.799 25.380 38.524 1.00 37.06 334 VAL A CA 1
ATOM 2714 C C . VAL A 1 334 ? -7.847 26.460 37.455 1.00 37.06 334 VAL A C 1
ATOM 2716 O O . VAL A 1 334 ? -8.853 27.159 37.309 1.00 37.06 334 VAL A O 1
ATOM 2719 N N . ILE A 1 335 ? -6.695 26.630 36.817 1.00 41.44 335 ILE A N 1
ATOM 2720 C CA . ILE A 1 335 ? -6.437 27.470 35.653 1.00 41.44 335 ILE A CA 1
ATOM 2721 C C . ILE A 1 335 ? -7.317 26.940 34.517 1.00 41.44 335 ILE A C 1
ATOM 2723 O O . ILE A 1 335 ? -7.399 25.732 34.309 1.00 41.44 335 ILE A O 1
ATOM 2727 N N . ALA A 1 336 ? -8.047 27.841 33.862 1.00 38.81 336 ALA A N 1
ATOM 2728 C CA . ALA A 1 336 ? -8.795 27.523 32.657 1.00 38.81 336 ALA A CA 1
ATOM 2729 C C . ALA A 1 336 ? -7.789 27.243 31.538 1.00 38.81 336 ALA A C 1
ATOM 2731 O O . ALA A 1 336 ? -6.960 28.105 31.251 1.00 38.81 336 ALA A O 1
ATOM 2732 N N . ASP A 1 337 ? -7.852 26.039 30.978 1.00 38.16 337 ASP A N 1
ATOM 2733 C CA . ASP A 1 337 ? -7.097 25.677 29.785 1.00 38.16 337 ASP A CA 1
ATOM 2734 C C . ASP A 1 337 ? -7.835 26.205 28.547 1.00 38.16 337 ASP A C 1
ATOM 2736 O O . ASP A 1 337 ? -9.068 26.203 28.496 1.00 38.16 337 ASP A O 1
ATOM 2740 N N . ASP A 1 338 ? -7.051 26.750 27.626 1.00 39.22 338 ASP A N 1
ATOM 2741 C CA . ASP A 1 338 ? -7.431 27.647 26.535 1.00 39.22 338 ASP A CA 1
ATOM 2742 C C . ASP A 1 338 ? -8.075 26.868 25.369 1.00 39.22 338 ASP A C 1
ATOM 2744 O O . ASP A 1 338 ? -7.502 25.919 24.831 1.00 39.22 338 ASP A O 1
ATOM 2748 N N . ASP A 1 339 ? -9.275 27.281 24.955 1.00 40.25 339 ASP A N 1
ATOM 2749 C CA . ASP A 1 339 ? -10.034 26.744 23.816 1.00 40.25 339 ASP A CA 1
ATOM 2750 C C . ASP A 1 339 ? -9.382 27.175 22.476 1.00 40.25 339 ASP A C 1
ATOM 2752 O O . ASP A 1 339 ? -9.873 28.058 21.770 1.00 40.25 339 ASP A O 1
ATOM 2756 N N . ARG A 1 340 ? -8.254 26.550 22.102 1.00 41.62 340 ARG A N 1
ATOM 2757 C CA . ARG A 1 340 ? -7.591 26.711 20.782 1.00 41.62 340 ARG A CA 1
ATOM 2758 C C . ARG A 1 340 ? -7.467 25.405 19.978 1.00 41.62 340 ARG A C 1
ATOM 2760 O O . ARG A 1 340 ? -6.495 25.194 19.261 1.00 41.62 340 ARG A O 1
ATOM 2767 N N . SER A 1 341 ? -8.441 24.503 20.067 1.00 42.56 341 SER A N 1
ATOM 2768 C CA . SER A 1 341 ? -8.338 23.122 19.557 1.00 42.56 341 SER A CA 1
ATOM 2769 C C . SER A 1 341 ? -8.775 22.899 18.094 1.00 42.56 341 SER A C 1
ATOM 2771 O O . SER A 1 341 ? -9.360 21.863 17.778 1.00 42.56 341 SER A O 1
ATOM 2773 N N . TRP A 1 342 ? -8.513 23.839 17.175 1.00 43.91 342 TRP A N 1
ATOM 2774 C CA . TRP A 1 342 ? -8.841 23.659 15.741 1.00 43.91 342 TRP A CA 1
ATOM 2775 C C . TRP A 1 342 ? -7.655 23.255 14.856 1.00 43.91 342 TRP A C 1
ATOM 2777 O O . TRP A 1 342 ? -7.865 22.891 13.703 1.00 43.91 342 TRP A O 1
ATOM 2787 N N . PHE A 1 343 ? -6.443 23.203 15.410 1.00 49.69 343 PHE A N 1
ATOM 2788 C CA . PHE A 1 343 ? -5.319 22.488 14.809 1.00 49.69 343 PHE A CA 1
ATOM 2789 C C . PHE A 1 343 ? -5.130 21.206 15.612 1.00 49.69 343 PHE A C 1
ATOM 2791 O O . PHE A 1 343 ? -4.623 21.223 16.732 1.00 49.69 343 PHE A O 1
ATOM 2798 N N . GLN A 1 344 ? -5.660 20.093 15.110 1.00 58.62 344 GLN A N 1
ATOM 2799 C CA . GLN A 1 344 ? -5.426 18.803 15.744 1.00 58.62 344 GLN A CA 1
ATOM 2800 C C . GLN A 1 344 ? -3.955 18.441 15.531 1.00 58.62 344 GLN A C 1
ATOM 2802 O O . GLN A 1 344 ? -3.576 18.032 14.438 1.00 58.62 344 GLN A O 1
ATOM 2807 N N . ASN A 1 345 ? -3.133 18.619 16.568 1.00 74.62 345 ASN A N 1
ATOM 2808 C CA . ASN A 1 345 ? -1.735 18.200 16.545 1.00 74.62 345 ASN A CA 1
ATOM 2809 C C . ASN A 1 345 ? -1.678 16.712 16.193 1.00 74.62 345 ASN A C 1
ATOM 2811 O O . ASN A 1 345 ? -2.279 15.880 16.880 1.00 74.62 345 ASN A O 1
ATOM 2815 N N . THR A 1 346 ? -0.992 16.399 15.098 1.00 88.31 346 THR A N 1
ATOM 2816 C CA . THR A 1 346 ? -0.708 15.016 14.732 1.00 88.31 346 THR A CA 1
ATOM 2817 C C . THR A 1 346 ? 0.180 14.414 15.820 1.00 88.31 346 THR A C 1
ATOM 2819 O O . THR A 1 346 ? 1.088 15.061 16.337 1.00 88.31 346 THR A O 1
ATOM 2822 N N . GLU A 1 347 ? -0.121 13.186 16.219 1.00 94.19 347 GLU A N 1
ATOM 2823 C CA . GLU A 1 347 ? 0.674 12.426 17.180 1.00 94.19 347 GLU A CA 1
ATOM 2824 C C . GLU A 1 347 ? 1.282 11.213 16.469 1.00 94.19 347 GLU A C 1
ATOM 2826 O O . GLU A 1 347 ? 0.744 10.732 15.470 1.00 94.19 347 GLU A O 1
ATOM 2831 N N . ILE A 1 348 ? 2.396 10.697 16.978 1.00 96.69 348 ILE A N 1
ATOM 2832 C CA . ILE A 1 348 ? 3.099 9.551 16.397 1.00 96.69 348 ILE A CA 1
ATOM 2833 C C . ILE A 1 348 ? 3.163 8.440 17.444 1.00 96.69 348 ILE A C 1
ATOM 2835 O O . ILE A 1 348 ? 3.496 8.690 18.593 1.00 96.69 348 ILE A O 1
ATOM 2839 N N . LEU A 1 349 ? 2.857 7.205 17.064 1.00 97.75 349 LEU A N 1
ATOM 2840 C CA . LEU A 1 349 ? 3.069 6.002 17.864 1.00 97.75 349 LEU A CA 1
ATOM 2841 C C . LEU A 1 349 ? 4.192 5.185 17.229 1.00 97.75 349 LEU A C 1
ATOM 2843 O O . LEU A 1 349 ? 4.038 4.700 16.109 1.00 97.75 349 LEU A O 1
ATOM 2847 N N . LEU A 1 350 ? 5.291 5.001 17.952 1.00 98.06 350 LEU A N 1
ATOM 2848 C CA . LEU A 1 350 ? 6.409 4.158 17.550 1.00 98.06 350 LEU A CA 1
ATOM 2849 C C . LEU A 1 350 ? 6.184 2.733 18.086 1.00 98.06 350 LEU A C 1
ATOM 2851 O O . LEU A 1 350 ? 6.146 2.504 19.294 1.00 98.06 350 LEU A O 1
ATOM 2855 N N . LEU A 1 351 ? 5.981 1.772 17.181 1.00 98.00 351 LEU A N 1
ATOM 2856 C CA . LEU A 1 351 ? 5.624 0.387 17.490 1.00 98.00 351 LEU A CA 1
ATOM 2857 C C . LEU A 1 351 ? 6.713 -0.579 17.008 1.00 98.00 351 LEU A C 1
ATOM 2859 O O . LEU A 1 351 ? 6.917 -0.772 15.809 1.00 98.00 351 LEU A O 1
ATOM 2863 N N . TYR A 1 352 ? 7.371 -1.246 17.952 1.00 98.06 352 TYR A N 1
ATOM 2864 C CA . TYR A 1 352 ? 8.434 -2.214 17.683 1.00 98.06 352 TYR A CA 1
ATOM 2865 C C . TYR A 1 352 ? 8.504 -3.292 18.772 1.00 98.06 352 TYR A C 1
ATOM 2867 O O . TYR A 1 352 ? 8.072 -3.052 19.902 1.00 98.06 352 TYR A O 1
ATOM 2875 N N . PRO A 1 353 ? 9.010 -4.499 18.462 1.00 97.56 353 PRO A N 1
ATOM 2876 C CA . PRO A 1 353 ? 9.253 -5.518 19.475 1.00 97.56 353 PRO A CA 1
ATOM 2877 C C . PRO A 1 353 ? 10.507 -5.175 20.279 1.00 97.56 353 PRO A C 1
ATOM 2879 O O . PRO A 1 353 ? 11.459 -4.614 19.740 1.00 97.56 353 PRO A O 1
ATOM 2882 N N . ARG A 1 354 ? 10.562 -5.594 21.549 1.00 97.38 354 ARG A N 1
ATOM 2883 C CA . ARG A 1 354 ? 11.823 -5.546 22.298 1.00 97.38 354 ARG A CA 1
ATOM 2884 C C . ARG A 1 354 ? 12.859 -6.407 21.581 1.00 97.38 354 ARG A C 1
ATOM 2886 O O . ARG A 1 354 ? 12.575 -7.562 21.252 1.00 97.38 354 ARG A O 1
ATOM 2893 N N . ASP A 1 355 ? 14.043 -5.852 21.368 1.00 96.75 355 ASP A N 1
ATOM 2894 C CA . ASP A 1 355 ? 15.134 -6.537 20.681 1.00 96.75 355 ASP A CA 1
ATOM 2895 C C . ASP A 1 355 ? 16.439 -6.443 21.498 1.00 96.75 355 ASP A C 1
ATOM 2897 O O . ASP A 1 355 ? 16.401 -6.416 22.734 1.00 96.75 355 ASP A O 1
ATOM 2901 N N . CYS A 1 356 ? 17.607 -6.424 20.854 1.00 97.00 356 CYS A N 1
ATOM 2902 C CA . CYS A 1 356 ? 18.878 -6.229 21.550 1.00 97.00 356 CYS A CA 1
ATOM 2903 C C . CYS A 1 356 ? 19.028 -4.809 22.135 1.00 97.00 356 CYS A C 1
ATOM 2905 O O . CYS A 1 356 ? 18.366 -3.862 21.721 1.00 97.00 356 CYS A O 1
ATOM 2907 N N . LYS A 1 357 ? 19.953 -4.632 23.089 1.00 97.12 357 LYS A N 1
ATOM 2908 C CA . LYS A 1 357 ? 20.179 -3.331 23.746 1.00 97.12 357 LYS A CA 1
ATOM 2909 C C . LYS A 1 357 ? 20.520 -2.209 22.755 1.00 97.12 357 LYS A C 1
ATOM 2911 O O . LYS A 1 357 ? 19.974 -1.123 22.888 1.00 97.12 357 LYS A O 1
ATOM 2916 N N . ALA A 1 358 ? 21.378 -2.483 21.769 1.00 98.00 358 ALA A N 1
ATOM 2917 C CA . ALA A 1 358 ? 21.745 -1.503 20.744 1.00 98.00 358 ALA A CA 1
ATOM 2918 C C . ALA A 1 358 ? 20.523 -1.040 19.932 1.00 98.00 358 ALA A C 1
ATOM 2920 O O . ALA A 1 358 ? 20.386 0.141 19.640 1.00 98.00 358 ALA A O 1
ATOM 2921 N N . PHE A 1 359 ? 19.588 -1.954 19.646 1.00 98.12 359 PHE A N 1
ATOM 2922 C CA . PHE A 1 359 ? 18.342 -1.617 18.963 1.00 98.12 359 PHE A CA 1
ATOM 2923 C C . PHE A 1 359 ? 17.469 -0.696 19.816 1.00 98.12 359 PHE A C 1
ATOM 2925 O O . PHE A 1 359 ? 16.952 0.294 19.314 1.00 98.12 359 PHE A O 1
ATOM 2932 N N . MET A 1 360 ? 17.345 -0.989 21.114 1.00 97.75 360 MET A N 1
ATOM 2933 C CA . MET A 1 360 ? 16.566 -0.149 22.027 1.00 97.75 360 MET A CA 1
ATOM 2934 C C . MET A 1 360 ? 17.135 1.275 22.124 1.00 97.75 360 MET A C 1
ATOM 2936 O O . MET A 1 360 ? 16.358 2.221 22.107 1.00 97.75 360 MET A O 1
ATOM 2940 N N . CYS A 1 361 ? 18.466 1.430 22.160 1.00 97.69 361 CYS A N 1
ATOM 2941 C CA . CYS A 1 361 ? 19.121 2.744 22.120 1.00 97.69 361 CYS A CA 1
ATOM 2942 C C . CYS A 1 361 ? 18.834 3.483 20.803 1.00 97.69 361 CYS A C 1
ATOM 2944 O O . CYS A 1 361 ? 18.427 4.638 20.831 1.00 97.69 361 CYS A O 1
ATOM 2946 N N . ALA A 1 362 ? 18.937 2.801 19.658 1.00 98.00 362 ALA A N 1
ATOM 2947 C CA . ALA A 1 362 ? 18.616 3.407 18.367 1.00 98.00 362 ALA A CA 1
ATOM 2948 C C . ALA A 1 362 ? 17.149 3.870 18.274 1.00 98.00 362 ALA A C 1
ATOM 2950 O O . ALA A 1 362 ? 16.871 4.915 17.693 1.00 98.00 362 ALA A O 1
ATOM 2951 N N . MET A 1 363 ? 16.197 3.122 18.846 1.00 98.12 363 MET A N 1
ATOM 2952 C CA . MET A 1 363 ? 14.782 3.526 18.858 1.00 98.12 363 MET A CA 1
ATOM 2953 C C . MET A 1 363 ? 14.514 4.717 19.784 1.00 98.12 363 MET A C 1
ATOM 2955 O O . MET A 1 363 ? 13.672 5.555 19.465 1.00 98.12 363 MET A O 1
ATOM 2959 N N . GLU A 1 364 ? 15.254 4.827 20.888 1.00 97.69 364 GLU A N 1
ATOM 2960 C CA . GLU A 1 364 ? 15.212 5.993 21.772 1.00 97.69 364 GLU A CA 1
ATOM 2961 C C . GLU A 1 364 ? 15.669 7.264 21.040 1.00 97.69 364 GLU A C 1
ATOM 2963 O O . GLU A 1 364 ? 14.960 8.271 21.061 1.00 97.69 364 GLU A O 1
ATOM 2968 N N . THR A 1 365 ? 16.789 7.193 20.319 1.00 97.50 365 THR A N 1
ATOM 2969 C CA . THR A 1 365 ? 17.307 8.320 19.531 1.00 97.50 365 THR A CA 1
ATOM 2970 C C . THR A 1 365 ? 16.399 8.642 18.335 1.00 97.50 365 THR A C 1
ATOM 2972 O O . THR A 1 365 ? 16.113 9.808 18.068 1.00 97.50 365 THR A O 1
ATOM 2975 N N . LEU A 1 366 ? 15.834 7.629 17.664 1.00 97.50 366 LEU A N 1
ATOM 2976 C CA . LEU A 1 366 ? 14.838 7.843 16.606 1.00 97.50 366 LEU A CA 1
ATOM 2977 C C . LEU A 1 366 ? 13.596 8.578 17.132 1.00 97.50 366 LEU A C 1
ATOM 2979 O O . LEU A 1 366 ? 13.076 9.467 16.463 1.00 97.50 366 LEU A O 1
ATOM 2983 N N . ARG A 1 367 ? 13.107 8.220 18.326 1.00 97.31 367 ARG A N 1
ATOM 2984 C CA . ARG A 1 367 ? 11.984 8.908 18.981 1.00 97.31 367 ARG A CA 1
ATOM 2985 C C . ARG A 1 367 ? 12.304 10.386 19.221 1.00 97.31 367 ARG A C 1
ATOM 2987 O O . ARG A 1 367 ? 11.414 11.214 19.043 1.00 97.31 367 ARG A O 1
ATOM 2994 N N . GLU A 1 368 ? 13.527 10.704 19.643 1.00 95.75 368 GLU A N 1
ATOM 2995 C CA . GLU A 1 368 ? 13.994 12.081 19.867 1.00 95.75 368 GLU A CA 1
ATOM 2996 C C . GLU A 1 368 ? 13.988 12.882 18.564 1.00 95.75 368 GLU A C 1
ATOM 2998 O O . GLU A 1 368 ? 13.291 13.893 18.503 1.00 95.75 368 GLU A O 1
ATOM 3003 N N . ILE A 1 369 ? 14.603 12.353 17.501 1.00 95.25 369 ILE A N 1
ATOM 3004 C CA . ILE A 1 369 ? 14.602 12.985 16.172 1.00 95.25 369 ILE A CA 1
ATOM 3005 C C . ILE A 1 369 ? 13.178 13.200 15.661 1.00 95.25 369 ILE A C 1
ATOM 3007 O O . ILE A 1 369 ? 12.837 14.282 15.198 1.00 95.25 369 ILE A O 1
ATOM 3011 N N . LEU A 1 370 ? 12.313 12.184 15.744 1.00 95.06 370 LEU A N 1
ATOM 3012 C CA . LEU A 1 370 ? 10.925 12.318 15.300 1.00 95.06 370 LEU A CA 1
ATOM 3013 C C . LEU A 1 370 ? 10.214 13.444 16.056 1.00 95.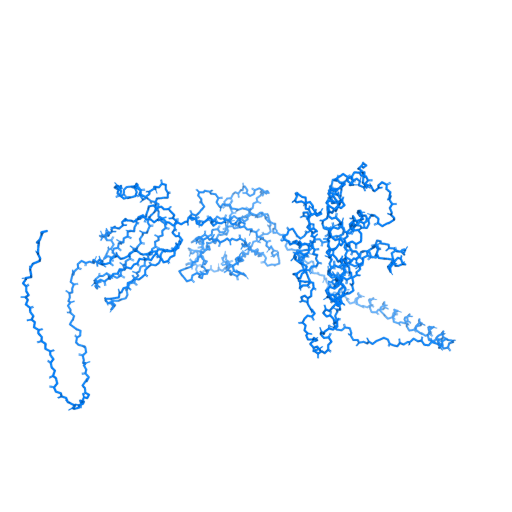06 370 LEU A C 1
ATOM 3015 O O . LEU A 1 370 ? 9.492 14.223 15.441 1.00 95.06 370 LEU A O 1
ATOM 3019 N N . GLN A 1 371 ? 10.410 13.539 17.370 1.00 93.44 371 GLN A N 1
ATOM 3020 C CA . GLN A 1 371 ? 9.772 14.555 18.203 1.00 93.44 371 GLN A CA 1
ATOM 3021 C C . GLN A 1 371 ? 10.296 15.965 17.893 1.00 93.44 371 GLN A C 1
ATOM 3023 O O . GLN A 1 371 ? 9.497 16.892 17.783 1.00 93.44 371 GLN A O 1
ATOM 3028 N N . GLU A 1 372 ? 11.608 16.108 17.720 1.00 90.94 372 GLU A N 1
ATOM 3029 C CA . GLU A 1 372 ? 12.292 17.354 17.363 1.00 90.94 372 GLU A CA 1
ATOM 3030 C C . GLU A 1 372 ? 11.858 17.847 15.974 1.00 90.94 372 GLU A C 1
ATOM 3032 O O . GLU A 1 372 ? 11.312 18.939 15.834 1.00 90.94 372 GLU A O 1
ATOM 3037 N N . LYS A 1 373 ? 11.969 16.988 14.955 1.00 90.19 373 LYS A N 1
ATOM 3038 C CA . LYS A 1 373 ? 11.759 17.339 13.541 1.00 90.19 373 LYS A CA 1
ATOM 3039 C C . LYS A 1 373 ? 10.311 17.532 13.122 1.00 90.19 373 LYS A C 1
ATOM 3041 O O . LYS A 1 373 ? 10.029 18.202 12.130 1.00 90.19 373 LYS A O 1
ATOM 3046 N N . THR A 1 374 ? 9.375 16.895 13.817 1.00 89.94 374 THR A N 1
ATOM 3047 C CA . THR A 1 374 ? 7.945 17.015 13.488 1.00 89.94 374 THR A CA 1
ATOM 3048 C C . THR A 1 374 ? 7.202 17.950 14.436 1.00 89.94 374 THR A C 1
ATOM 3050 O O . THR A 1 374 ? 6.049 18.292 14.171 1.00 89.94 374 THR A O 1
ATOM 3053 N N . GLY A 1 375 ? 7.799 18.302 15.582 1.00 89.50 375 GLY A N 1
ATOM 3054 C CA . GLY A 1 375 ? 7.099 18.945 16.697 1.00 89.50 375 GLY A CA 1
ATOM 3055 C C . GLY A 1 375 ? 5.927 18.118 17.252 1.00 89.50 375 GLY A C 1
ATOM 3056 O O . GLY A 1 375 ? 5.156 18.605 18.083 1.00 89.50 375 GLY A O 1
ATOM 3057 N N . CYS A 1 376 ? 5.747 16.877 16.784 1.00 91.44 376 CYS A N 1
ATOM 3058 C CA . CYS A 1 376 ? 4.650 16.008 17.174 1.00 91.44 376 CYS A CA 1
ATOM 3059 C C . CYS A 1 376 ? 5.003 15.260 18.457 1.00 91.44 376 CYS A C 1
ATOM 3061 O O . CYS A 1 376 ? 6.155 14.927 18.739 1.00 91.44 376 CYS A O 1
ATOM 3063 N N . LYS A 1 377 ? 3.976 14.914 19.232 1.00 94.25 377 LYS A N 1
ATOM 3064 C CA . LYS A 1 377 ? 4.160 14.034 20.383 1.00 94.25 377 LYS A CA 1
ATOM 3065 C C . LYS A 1 377 ? 4.381 12.602 19.898 1.00 94.25 377 LYS A C 1
ATOM 3067 O O . LYS A 1 377 ? 3.502 12.041 19.244 1.00 94.25 377 LYS A O 1
ATOM 3072 N N . VAL A 1 378 ? 5.527 12.021 20.247 1.00 96.12 378 VAL A N 1
ATOM 3073 C CA . VAL A 1 378 ? 5.882 10.638 19.904 1.00 96.12 378 VAL A CA 1
ATOM 3074 C C . VAL A 1 378 ? 5.686 9.740 21.124 1.00 96.12 378 VAL A C 1
ATOM 3076 O O . VAL A 1 378 ? 6.315 9.938 22.160 1.00 96.12 378 VAL A O 1
ATOM 3079 N N . TYR A 1 379 ? 4.804 8.754 20.999 1.00 97.50 379 TYR A N 1
ATOM 3080 C CA . TYR A 1 379 ? 4.534 7.729 21.997 1.00 97.50 379 TYR A CA 1
ATOM 3081 C C . TYR A 1 379 ? 5.371 6.485 21.720 1.00 97.50 379 TYR A C 1
ATOM 3083 O O . TYR A 1 379 ? 5.299 5.907 20.638 1.00 97.50 379 TYR A O 1
ATOM 3091 N N . ASP A 1 380 ? 6.095 6.038 22.736 1.00 96.94 380 ASP A N 1
ATOM 3092 C CA . ASP A 1 380 ? 6.884 4.810 22.731 1.00 96.94 380 ASP A CA 1
ATOM 3093 C C . ASP A 1 380 ? 6.542 4.006 23.992 1.00 96.94 380 ASP A C 1
ATOM 3095 O O . ASP A 1 380 ? 6.505 4.537 25.103 1.00 96.94 380 ASP A O 1
ATOM 3099 N N . CYS A 1 381 ? 6.250 2.717 23.818 1.00 94.69 381 CYS A N 1
ATOM 3100 C CA . CYS A 1 381 ? 5.887 1.833 24.921 1.00 94.69 381 CYS A CA 1
ATOM 3101 C C . CYS A 1 381 ? 7.053 1.500 25.866 1.00 94.69 381 CYS A C 1
ATOM 3103 O O . CYS A 1 381 ? 6.800 1.064 26.988 1.00 94.69 381 CYS A O 1
ATOM 3105 N N . PHE A 1 382 ? 8.302 1.711 25.448 1.00 96.06 382 PHE A N 1
ATOM 3106 C CA . PHE A 1 382 ? 9.491 1.512 26.280 1.00 96.06 382 PHE A CA 1
ATOM 3107 C C . PHE A 1 382 ? 10.008 2.806 26.917 1.00 96.06 382 PHE A C 1
ATOM 3109 O O . PHE A 1 382 ? 10.939 2.758 27.724 1.00 96.06 382 PHE A O 1
ATOM 3116 N N . ASP A 1 383 ? 9.377 3.945 26.629 1.00 95.31 383 ASP A N 1
ATOM 3117 C CA . ASP A 1 383 ? 9.695 5.216 27.263 1.00 95.31 383 ASP A CA 1
ATOM 3118 C C . ASP A 1 383 ? 9.216 5.239 28.723 1.00 95.31 383 ASP A C 1
ATOM 3120 O O . ASP A 1 383 ? 8.029 5.113 29.045 1.00 95.31 383 ASP A O 1
ATOM 3124 N N . THR A 1 384 ? 10.163 5.458 29.633 1.00 92.69 384 THR A N 1
ATOM 3125 C CA . THR A 1 384 ? 9.905 5.532 31.075 1.00 92.69 384 THR A CA 1
ATOM 3126 C C . THR A 1 384 ? 8.922 6.641 31.460 1.00 92.69 384 THR A C 1
ATOM 3128 O O . THR A 1 384 ? 8.220 6.501 32.466 1.00 92.69 384 THR A O 1
ATOM 3131 N N . ARG A 1 385 ? 8.793 7.694 30.640 1.00 92.25 385 ARG A N 1
ATOM 3132 C CA . ARG A 1 385 ? 7.844 8.800 30.846 1.00 92.25 385 ARG A CA 1
ATOM 3133 C C . ARG A 1 385 ? 6.381 8.350 30.782 1.00 92.25 385 ARG A C 1
ATOM 3135 O O . ARG A 1 385 ? 5.526 9.002 31.372 1.00 92.25 385 ARG A O 1
ATOM 3142 N N . HIS A 1 386 ? 6.088 7.228 30.121 1.00 89.81 386 HIS A N 1
ATOM 3143 C CA . HIS A 1 386 ? 4.740 6.653 30.012 1.00 89.81 386 HIS A CA 1
ATOM 3144 C C . HIS A 1 386 ? 4.495 5.469 30.958 1.00 89.81 386 HIS A C 1
ATOM 3146 O O . HIS A 1 386 ? 3.444 4.828 30.893 1.00 89.81 386 HIS A O 1
ATOM 3152 N N . SER A 1 387 ? 5.442 5.172 31.852 1.00 88.50 387 SER A N 1
ATOM 3153 C CA . SER A 1 387 ? 5.373 4.005 32.740 1.00 88.50 387 SER A CA 1
ATOM 3154 C C . SER A 1 387 ? 4.132 3.996 33.641 1.00 88.50 387 SER A C 1
ATOM 3156 O O . SER A 1 387 ? 3.514 2.942 33.805 1.00 88.50 387 SER A O 1
ATOM 3158 N N . GLU A 1 388 ? 3.719 5.151 34.172 1.00 90.00 388 GLU A N 1
ATOM 3159 C CA . GLU A 1 388 ? 2.514 5.270 35.004 1.00 90.00 388 GLU A CA 1
ATOM 3160 C C . GLU A 1 388 ? 1.243 4.941 34.207 1.00 90.00 388 GLU A C 1
ATOM 3162 O O . GLU A 1 388 ? 0.451 4.099 34.636 1.00 90.00 388 GLU A O 1
ATOM 3167 N N . ASP A 1 389 ? 1.086 5.514 33.012 1.00 89.50 389 ASP A N 1
ATOM 3168 C CA . ASP A 1 389 ? -0.071 5.267 32.143 1.00 89.50 389 ASP A CA 1
ATOM 3169 C C . ASP A 1 389 ? -0.151 3.795 31.701 1.00 89.50 389 ASP A C 1
ATOM 3171 O O . ASP A 1 389 ? -1.219 3.174 31.738 1.00 89.50 389 ASP A O 1
ATOM 3175 N N . LEU A 1 390 ? 0.989 3.210 31.319 1.00 91.00 390 LEU A N 1
ATOM 3176 C CA . LEU A 1 390 ? 1.091 1.804 30.923 1.00 91.00 390 LEU A CA 1
ATOM 3177 C C . LEU A 1 390 ? 0.789 0.855 32.091 1.00 91.00 390 LEU A C 1
ATOM 3179 O O . LEU A 1 390 ? 0.221 -0.219 31.874 1.00 91.00 390 LEU A O 1
ATOM 3183 N N . SER A 1 391 ? 1.131 1.242 33.326 1.00 89.94 391 SER A N 1
ATOM 3184 C CA . SER A 1 391 ? 0.879 0.430 34.524 1.00 89.94 391 SER A CA 1
ATOM 3185 C C . SER A 1 391 ? -0.611 0.276 34.845 1.00 89.94 391 SER A C 1
ATOM 3187 O O . SER A 1 391 ? -1.009 -0.740 35.417 1.00 89.94 391 SER A O 1
ATOM 3189 N N . LEU A 1 392 ? -1.443 1.244 34.438 1.00 91.88 392 LEU A N 1
ATOM 3190 C CA . LEU A 1 392 ? -2.895 1.187 34.618 1.00 91.88 392 LEU A CA 1
ATOM 3191 C C . LEU A 1 392 ? -3.531 0.159 33.678 1.00 91.88 392 LEU A C 1
ATOM 3193 O O . LEU A 1 392 ? -4.290 -0.703 34.118 1.00 91.88 392 LEU A O 1
ATOM 3197 N N . SER A 1 393 ? -3.235 0.255 32.379 1.00 94.62 393 SER A N 1
ATOM 3198 C CA . SER A 1 393 ? -3.665 -0.719 31.372 1.00 94.62 393 SER A CA 1
ATOM 3199 C C . SER A 1 393 ? -2.863 -0.552 30.084 1.00 94.62 393 SER A C 1
ATOM 3201 O O . SER A 1 393 ? -3.228 0.218 29.197 1.00 94.62 393 SER A O 1
ATOM 3203 N N . LYS A 1 394 ? -1.788 -1.332 29.940 1.00 94.94 394 LYS A N 1
ATOM 3204 C CA . LYS A 1 394 ? -0.951 -1.356 28.729 1.00 94.94 394 LYS A CA 1
ATOM 3205 C C . LYS A 1 394 ? -1.749 -1.646 27.443 1.00 94.94 394 LYS A C 1
ATOM 3207 O O . LYS A 1 394 ? -1.466 -1.096 26.382 1.00 94.94 394 LYS A O 1
ATOM 3212 N N . VAL A 1 395 ? -2.788 -2.479 27.552 1.00 95.25 395 VAL A N 1
ATOM 3213 C CA . VAL A 1 395 ? -3.662 -2.880 26.439 1.00 95.25 395 VAL A CA 1
ATOM 3214 C C . VAL A 1 395 ? -4.562 -1.727 26.009 1.00 95.25 395 VAL A C 1
ATOM 3216 O O . VAL A 1 395 ? -4.658 -1.441 24.815 1.00 95.25 395 VAL A O 1
ATOM 3219 N N . ASP A 1 396 ? -5.211 -1.053 26.961 1.00 95.31 396 ASP A N 1
ATOM 3220 C CA . ASP A 1 396 ? -6.081 0.080 26.636 1.00 95.31 396 ASP A CA 1
ATOM 3221 C C . ASP A 1 396 ? -5.268 1.299 26.212 1.00 95.31 396 ASP A C 1
ATOM 3223 O O . ASP A 1 396 ? -5.696 2.025 25.316 1.00 95.31 396 ASP A O 1
ATOM 3227 N N . TRP A 1 397 ? -4.070 1.475 26.778 1.00 96.31 397 TRP A N 1
ATOM 3228 C CA . TRP A 1 397 ? -3.108 2.473 26.328 1.00 96.31 397 TRP A CA 1
ATOM 3229 C C . TRP A 1 397 ? -2.768 2.271 24.851 1.00 96.31 397 TRP A C 1
ATOM 3231 O O . TRP A 1 397 ? -2.950 3.193 24.058 1.00 96.31 397 TRP A O 1
ATOM 3241 N N . LEU A 1 398 ? -2.368 1.061 24.439 1.00 96.75 398 LEU A N 1
ATOM 3242 C CA . LEU A 1 398 ? -2.036 0.810 23.036 1.00 96.75 398 LEU A CA 1
ATOM 3243 C C . LEU A 1 398 ? -3.267 0.946 22.134 1.00 96.75 398 LEU A C 1
ATOM 3245 O O . LEU A 1 398 ? -3.212 1.618 21.106 1.00 96.75 398 LEU A O 1
ATOM 3249 N N . ARG A 1 399 ? -4.404 0.360 22.535 1.00 96.06 399 ARG A N 1
ATOM 3250 C CA . ARG A 1 399 ? -5.664 0.434 21.781 1.00 96.06 399 ARG A CA 1
ATOM 3251 C C . ARG A 1 399 ? -6.098 1.882 21.549 1.00 96.06 399 ARG A C 1
ATOM 3253 O O . ARG A 1 399 ? -6.521 2.204 20.442 1.00 96.06 399 ARG A O 1
ATOM 3260 N N . LYS A 1 400 ? -5.983 2.748 22.563 1.00 95.38 400 LYS A N 1
ATOM 3261 C CA . LYS A 1 400 ? -6.319 4.174 22.463 1.00 95.38 400 LYS A CA 1
ATOM 3262 C C . LYS A 1 400 ? -5.534 4.842 21.335 1.00 95.38 400 LYS A C 1
ATOM 3264 O O . LYS A 1 400 ? -6.152 5.492 20.501 1.00 95.38 400 LYS A O 1
ATOM 3269 N N . HIS A 1 401 ? -4.216 4.655 21.283 1.00 95.06 401 HIS A N 1
ATOM 3270 C CA . HIS A 1 401 ? -3.370 5.297 20.272 1.00 95.06 401 HIS A CA 1
ATOM 3271 C C . HIS A 1 401 ? -3.549 4.662 18.887 1.00 95.06 401 HIS A C 1
ATOM 3273 O O . HIS A 1 401 ? -3.696 5.379 17.904 1.00 95.06 401 HIS A O 1
ATOM 3279 N N . VAL A 1 402 ? -3.644 3.330 18.799 1.00 94.56 402 VAL A N 1
ATOM 3280 C CA . VAL A 1 402 ? -3.838 2.629 17.516 1.00 94.56 402 VAL A CA 1
ATOM 3281 C C . VAL A 1 402 ? -5.173 2.991 16.855 1.00 94.56 402 VAL A C 1
ATOM 3283 O O . VAL A 1 402 ? -5.237 3.126 15.633 1.00 94.56 402 VAL A O 1
ATOM 3286 N N . LEU A 1 403 ? -6.250 3.169 17.628 1.00 92.38 403 LEU A N 1
ATOM 3287 C CA . LEU A 1 403 ? -7.576 3.491 17.084 1.00 92.38 403 LEU A CA 1
ATOM 3288 C C . LEU A 1 403 ? -7.794 4.992 16.841 1.00 92.38 403 LEU A C 1
ATOM 3290 O O . LEU A 1 403 ? -8.666 5.350 16.051 1.00 92.38 403 LEU A O 1
ATOM 3294 N N . HIS A 1 404 ? -7.010 5.875 17.461 1.00 92.25 404 HIS A N 1
ATOM 3295 C CA . HIS A 1 404 ? -7.162 7.319 17.283 1.00 92.25 404 HIS A CA 1
ATOM 3296 C C . HIS A 1 404 ? -6.836 7.739 15.838 1.00 92.25 404 HIS A C 1
ATOM 3298 O O . HIS A 1 404 ? -5.886 7.236 15.239 1.00 92.25 404 HIS A O 1
ATOM 3304 N N . GLN A 1 405 ? -7.634 8.633 15.243 1.00 89.06 405 GLN A N 1
ATOM 3305 C CA . GLN A 1 405 ? -7.490 9.003 13.823 1.00 89.06 405 GLN A CA 1
ATOM 3306 C C . GLN A 1 405 ? -6.275 9.903 13.557 1.00 89.06 405 GLN A C 1
ATOM 3308 O O . GLN A 1 405 ? -5.643 9.774 12.514 1.00 89.06 405 GLN A O 1
ATOM 3313 N N . ASN A 1 406 ? -5.904 10.740 14.529 1.00 90.50 406 ASN A N 1
ATOM 3314 C CA . ASN A 1 406 ? -4.792 11.694 14.398 1.00 90.50 406 ASN A CA 1
ATOM 3315 C C . ASN A 1 406 ? -3.440 11.126 14.840 1.00 90.50 406 ASN A C 1
ATOM 3317 O O . ASN A 1 406 ? -2.464 11.865 14.929 1.00 90.50 406 ASN A O 1
ATOM 3321 N N . VAL A 1 407 ? -3.393 9.830 15.156 1.00 93.94 407 VAL A N 1
ATOM 3322 C CA . VAL A 1 407 ? -2.154 9.144 15.516 1.00 93.94 407 VAL A CA 1
ATOM 3323 C C . VAL A 1 407 ? -1.634 8.417 14.281 1.00 93.94 407 VAL A C 1
ATOM 3325 O O . VAL A 1 407 ? -2.283 7.494 13.775 1.00 93.94 407 VAL A O 1
ATOM 3328 N N . LYS A 1 408 ? -0.470 8.842 13.790 1.00 95.25 408 LYS A N 1
ATOM 3329 C CA . LYS A 1 408 ? 0.325 8.105 12.805 1.00 95.25 408 LYS A CA 1
ATOM 3330 C C . LYS A 1 408 ? 1.095 7.007 13.523 1.00 95.25 408 LYS A C 1
ATOM 3332 O O . LYS A 1 408 ? 1.533 7.191 14.650 1.00 95.25 408 LYS A O 1
ATOM 3337 N N . ILE A 1 409 ? 1.250 5.855 12.896 1.00 96.75 409 ILE A N 1
ATOM 3338 C CA . ILE A 1 409 ? 1.831 4.668 13.517 1.00 96.75 409 ILE A CA 1
ATOM 3339 C C . ILE A 1 409 ? 3.054 4.276 12.709 1.00 96.75 409 ILE A C 1
ATOM 3341 O O . ILE A 1 409 ? 2.924 3.888 11.552 1.00 96.75 409 ILE A O 1
ATOM 3345 N N . ILE A 1 410 ? 4.228 4.362 13.320 1.00 97.75 410 ILE A N 1
ATOM 3346 C CA . ILE A 1 410 ? 5.482 3.906 12.733 1.00 97.75 410 ILE A CA 1
ATOM 3347 C C . ILE A 1 410 ? 5.737 2.490 13.234 1.00 97.75 410 ILE A C 1
ATOM 3349 O O . ILE A 1 410 ? 5.907 2.276 14.432 1.00 97.75 410 ILE A O 1
ATOM 3353 N N . VAL A 1 411 ? 5.752 1.517 12.329 1.00 97.88 411 VAL A N 1
ATOM 3354 C CA . VAL A 1 411 ? 6.050 0.116 12.637 1.00 97.88 411 VAL A CA 1
ATOM 3355 C C . VAL A 1 411 ? 7.474 -0.196 12.201 1.00 97.88 411 VAL A C 1
ATOM 3357 O O . VAL A 1 411 ? 7.806 -0.064 11.023 1.00 97.88 411 VAL A O 1
ATOM 3360 N N . VAL A 1 412 ? 8.312 -0.631 13.141 1.00 97.81 412 VAL A N 1
ATOM 3361 C CA . VAL A 1 412 ? 9.719 -0.947 12.862 1.00 97.81 412 VAL A CA 1
ATOM 3362 C C . VAL A 1 412 ? 9.853 -2.413 12.463 1.00 97.81 412 VAL A C 1
ATOM 3364 O O . VAL A 1 412 ? 9.648 -3.328 13.264 1.00 97.81 412 VAL A O 1
ATOM 3367 N N . GLU A 1 413 ? 10.187 -2.643 11.199 1.00 97.00 413 GLU A N 1
ATOM 3368 C CA . GLU A 1 413 ? 10.289 -3.967 10.600 1.00 97.00 413 GLU A CA 1
ATOM 3369 C C . GLU A 1 413 ? 11.688 -4.564 10.807 1.00 97.00 413 GLU A C 1
ATOM 3371 O O . GLU A 1 413 ? 12.587 -4.416 9.981 1.00 97.00 413 GLU A O 1
ATOM 3376 N N . THR A 1 414 ? 11.865 -5.277 11.920 1.00 96.06 414 THR A N 1
ATOM 3377 C CA . THR A 1 414 ? 13.061 -6.086 12.200 1.00 96.06 414 THR A CA 1
ATOM 3378 C C . THR A 1 414 ? 12.809 -7.575 11.944 1.00 96.06 414 THR A C 1
ATOM 3380 O O . THR A 1 414 ? 11.672 -8.019 11.780 1.00 96.06 414 THR A O 1
ATOM 3383 N N . VAL A 1 415 ? 13.865 -8.396 11.969 1.00 95.62 415 VAL A N 1
ATOM 3384 C CA . VAL A 1 415 ? 13.711 -9.864 11.923 1.00 95.62 415 VAL A CA 1
ATOM 3385 C C . VAL A 1 415 ? 12.873 -10.363 13.114 1.00 95.62 415 VAL A C 1
ATOM 3387 O O . VAL A 1 415 ? 12.013 -11.224 12.943 1.00 95.62 415 VAL A O 1
ATOM 3390 N N . CYS A 1 416 ? 13.044 -9.773 14.305 1.00 96.19 416 CYS A N 1
ATOM 3391 C CA . CYS A 1 416 ? 12.208 -10.056 15.477 1.00 96.19 416 CYS A CA 1
ATOM 3392 C C . CYS A 1 416 ? 10.725 -9.735 15.207 1.00 96.19 416 CYS A C 1
ATOM 3394 O O . CYS A 1 416 ? 9.846 -10.548 15.503 1.00 96.19 416 CYS A O 1
ATOM 3396 N N . ALA A 1 417 ? 10.437 -8.595 14.568 1.00 96.50 417 ALA A N 1
ATOM 3397 C CA . ALA A 1 417 ? 9.074 -8.193 14.218 1.00 96.50 417 ALA A CA 1
ATOM 3398 C C . ALA A 1 417 ? 8.398 -9.195 13.270 1.00 96.50 417 ALA A C 1
ATOM 3400 O O . ALA A 1 417 ? 7.245 -9.582 13.482 1.00 96.50 417 ALA A O 1
ATOM 3401 N N . VAL A 1 418 ? 9.131 -9.666 12.257 1.00 95.69 418 VAL A N 1
ATOM 3402 C CA . VAL A 1 418 ? 8.619 -10.667 11.313 1.00 95.69 418 VAL A CA 1
ATOM 3403 C C . VAL A 1 418 ? 8.393 -12.020 11.996 1.00 95.69 418 VAL A C 1
ATOM 3405 O O . VAL A 1 418 ? 7.393 -12.683 11.718 1.00 95.69 418 VAL A O 1
ATOM 3408 N N . LEU A 1 419 ? 9.251 -12.425 12.940 1.00 95.50 419 LEU A N 1
ATOM 3409 C CA . LEU A 1 419 ? 9.026 -13.638 13.738 1.00 95.50 419 LEU A CA 1
ATOM 3410 C C . LEU A 1 419 ? 7.738 -13.554 14.568 1.00 95.50 419 LEU A C 1
ATOM 3412 O O . LEU A 1 419 ? 6.974 -14.520 14.592 1.00 95.50 419 LEU A O 1
ATOM 3416 N N . HIS A 1 420 ? 7.455 -12.404 15.187 1.00 95.44 420 HIS A N 1
ATOM 3417 C CA . HIS A 1 420 ? 6.190 -12.165 15.894 1.00 95.44 420 HIS A CA 1
ATOM 3418 C C . HIS A 1 420 ? 4.981 -12.268 14.958 1.00 95.44 420 HIS A C 1
ATOM 3420 O O . HIS A 1 420 ? 4.001 -12.932 15.294 1.00 95.44 420 HIS A O 1
ATOM 3426 N N . GLN A 1 421 ? 5.052 -11.681 13.758 1.00 93.94 421 GLN A N 1
ATOM 3427 C CA . GLN A 1 421 ? 3.974 -11.798 12.770 1.00 93.94 421 GLN A CA 1
ATOM 3428 C C . GLN A 1 421 ? 3.769 -13.251 12.313 1.00 93.94 421 GLN A C 1
ATOM 3430 O O . GLN A 1 421 ? 2.634 -13.722 12.240 1.00 93.94 421 GLN A O 1
ATOM 3435 N N . ARG A 1 422 ? 4.847 -13.996 12.042 1.00 93.56 422 ARG A N 1
ATOM 3436 C CA . ARG A 1 422 ? 4.751 -15.422 11.688 1.00 93.56 422 ARG A CA 1
ATOM 3437 C C . ARG A 1 422 ? 4.103 -16.234 12.794 1.00 93.56 422 ARG A C 1
ATOM 3439 O O . ARG A 1 422 ? 3.226 -17.040 12.500 1.00 93.56 422 ARG A O 1
ATOM 3446 N N . ALA A 1 423 ? 4.506 -16.008 14.043 1.00 92.94 423 ALA A N 1
ATOM 3447 C CA . ALA A 1 423 ? 3.914 -16.674 15.195 1.00 92.94 423 ALA A CA 1
ATOM 3448 C C . ALA A 1 423 ? 2.410 -16.370 15.299 1.00 92.94 423 ALA A C 1
ATOM 3450 O O . ALA A 1 423 ? 1.614 -17.295 15.457 1.00 92.94 423 ALA A O 1
ATOM 3451 N N . LEU A 1 424 ? 2.008 -15.108 15.087 1.00 91.69 424 LEU A N 1
ATOM 3452 C CA . LEU A 1 424 ? 0.601 -14.695 15.054 1.00 91.69 424 LEU A CA 1
ATOM 3453 C C . LEU A 1 424 ? -0.213 -15.469 14.004 1.00 91.69 424 LEU A C 1
ATOM 3455 O O . LEU A 1 424 ? -1.288 -15.980 14.317 1.00 91.69 424 LEU A O 1
ATOM 3459 N N . ILE A 1 425 ? 0.308 -15.568 12.776 1.00 89.94 425 ILE A N 1
ATOM 3460 C CA . ILE A 1 425 ? -0.359 -16.224 11.636 1.00 89.94 425 ILE A CA 1
ATOM 3461 C C . ILE A 1 425 ? -0.414 -17.740 11.813 1.00 89.94 425 ILE A C 1
ATOM 3463 O O . ILE A 1 425 ? -1.425 -18.368 11.513 1.00 89.94 425 ILE A O 1
ATOM 3467 N N . GLN A 1 426 ? 0.677 -18.339 12.287 1.00 91.75 426 GLN A N 1
ATOM 3468 C CA . GLN A 1 426 ? 0.780 -19.785 12.488 1.00 91.75 426 GLN A CA 1
ATOM 3469 C C . GLN A 1 426 ? 0.077 -20.255 13.765 1.00 91.75 426 GLN A C 1
ATOM 3471 O O . GLN A 1 426 ? 0.046 -21.454 14.025 1.00 91.75 426 GLN A O 1
ATOM 3476 N N . HIS A 1 427 ? -0.474 -19.330 14.558 1.00 88.69 427 HIS A N 1
ATOM 3477 C CA . HIS A 1 427 ? -1.019 -19.594 15.890 1.00 88.69 427 HIS A CA 1
ATOM 3478 C C . HIS A 1 427 ? -0.005 -20.260 16.838 1.00 88.69 427 HIS A C 1
ATOM 3480 O O . HIS A 1 427 ? -0.390 -20.978 17.760 1.00 88.69 427 HIS A O 1
ATOM 3486 N N . ASN A 1 428 ? 1.284 -19.987 16.624 1.00 92.62 428 ASN A N 1
ATOM 3487 C CA . ASN A 1 428 ? 2.375 -20.417 17.491 1.00 92.62 428 ASN A CA 1
ATOM 3488 C C . ASN A 1 428 ? 2.650 -19.347 18.548 1.00 92.62 428 ASN A C 1
ATOM 3490 O O . ASN A 1 428 ? 2.350 -18.165 18.356 1.00 92.62 428 ASN A O 1
ATOM 3494 N N . LYS A 1 429 ? 3.265 -19.743 19.662 1.00 88.88 429 LYS A N 1
ATOM 3495 C CA . LYS A 1 429 ? 3.627 -18.809 20.723 1.00 88.88 429 LYS A CA 1
ATOM 3496 C C . LYS A 1 429 ? 5.127 -18.536 20.683 1.00 88.88 429 LYS A C 1
ATOM 3498 O O . LYS A 1 429 ? 5.949 -19.423 20.884 1.00 88.88 429 LYS A O 1
ATOM 3503 N N . LEU A 1 430 ? 5.478 -17.282 20.417 1.00 93.50 430 LEU A N 1
ATOM 3504 C CA . LEU A 1 430 ? 6.851 -16.799 20.506 1.00 93.50 430 LEU A CA 1
ATOM 3505 C C . LEU A 1 430 ? 7.076 -16.227 21.908 1.00 93.50 430 LEU A C 1
ATOM 3507 O O . LEU A 1 430 ? 6.342 -15.338 22.340 1.00 93.50 430 LEU A O 1
ATOM 3511 N N . ILE A 1 431 ? 8.058 -16.759 22.633 1.00 94.25 431 ILE A N 1
ATOM 3512 C CA . ILE A 1 431 ? 8.325 -16.404 24.030 1.00 94.25 431 ILE A CA 1
ATOM 3513 C C . ILE A 1 431 ? 9.738 -15.842 24.151 1.00 94.25 431 ILE A C 1
ATOM 3515 O O . ILE A 1 431 ? 10.708 -16.482 23.739 1.00 94.25 431 ILE A O 1
ATOM 3519 N N . TYR A 1 432 ? 9.863 -14.668 24.768 1.00 96.62 432 TYR A N 1
ATOM 3520 C CA . TYR A 1 432 ? 11.153 -14.134 25.196 1.00 96.62 432 TYR A CA 1
ATOM 3521 C C . TYR A 1 432 ? 11.737 -14.997 26.312 1.00 96.62 432 TYR A C 1
ATOM 3523 O O . TYR A 1 432 ? 11.049 -15.285 27.291 1.00 96.62 432 TYR A O 1
ATOM 3531 N N . LYS A 1 433 ? 13.013 -15.380 26.198 1.00 96.19 433 LYS A N 1
ATOM 3532 C CA . LYS A 1 433 ? 13.675 -16.204 27.225 1.00 96.19 433 LYS A CA 1
ATOM 3533 C C . LYS A 1 433 ? 13.727 -15.510 28.584 1.00 96.19 433 LYS A C 1
ATOM 3535 O O . LYS A 1 433 ? 13.609 -16.162 29.616 1.00 96.19 433 LYS A O 1
ATOM 3540 N N . GLU A 1 434 ? 13.857 -14.189 28.563 1.00 96.19 434 GLU A N 1
ATOM 3541 C CA . GLU A 1 434 ? 13.755 -13.317 29.730 1.00 96.19 434 GLU A CA 1
ATOM 3542 C C . GLU A 1 434 ? 12.566 -12.373 29.526 1.00 96.19 434 GLU A C 1
ATOM 3544 O O . GLU A 1 434 ? 12.751 -11.280 28.986 1.00 96.19 434 GLU A O 1
ATOM 3549 N N . PRO A 1 435 ? 11.335 -12.800 29.855 1.00 94.50 435 PRO A N 1
ATOM 3550 C CA . PRO A 1 435 ? 10.138 -12.039 29.535 1.00 94.50 435 PRO A CA 1
ATOM 3551 C C . PRO A 1 435 ? 10.009 -10.790 30.410 1.00 94.50 435 PRO A C 1
ATOM 3553 O O . PRO A 1 435 ? 10.194 -10.829 31.627 1.00 94.50 435 PRO A O 1
ATOM 3556 N N . VAL A 1 436 ? 9.618 -9.688 29.780 1.00 94.69 436 VAL A N 1
ATOM 3557 C CA . VAL A 1 436 ? 9.274 -8.415 30.414 1.00 94.69 436 VAL A CA 1
ATOM 3558 C C . VAL A 1 436 ? 7.785 -8.150 30.204 1.00 94.69 436 VAL A C 1
ATOM 3560 O O . VAL A 1 436 ? 7.176 -8.584 29.230 1.00 94.69 436 VAL A O 1
ATOM 3563 N N . TRP A 1 437 ? 7.169 -7.421 31.131 1.00 94.19 437 TRP A N 1
ATOM 3564 C CA . TRP A 1 437 ? 5.724 -7.183 31.152 1.00 94.19 437 TRP A CA 1
ATOM 3565 C C . TRP A 1 437 ? 5.158 -6.420 29.938 1.00 94.19 437 TRP A C 1
ATOM 3567 O O . TRP A 1 437 ? 3.937 -6.361 29.817 1.00 94.19 437 TRP A O 1
ATOM 3577 N N . LEU A 1 438 ? 5.997 -5.862 29.058 1.00 95.75 438 LEU A N 1
ATOM 3578 C CA . LEU A 1 438 ? 5.608 -5.142 27.836 1.00 95.75 438 LEU A CA 1
ATOM 3579 C C . LEU A 1 438 ? 5.798 -5.967 26.550 1.00 95.75 438 LEU A C 1
ATOM 3581 O O . LEU A 1 438 ? 5.397 -5.521 25.479 1.00 95.75 438 LEU A O 1
ATOM 3585 N N . ASP A 1 439 ? 6.384 -7.165 26.635 1.00 94.62 439 ASP A N 1
ATOM 3586 C CA . ASP A 1 439 ? 6.790 -7.961 25.464 1.00 94.62 439 ASP A CA 1
ATOM 3587 C C . ASP A 1 439 ? 5.622 -8.388 24.557 1.00 94.62 439 ASP A C 1
ATOM 3589 O O . ASP A 1 439 ? 5.806 -8.658 23.371 1.00 94.62 439 ASP A O 1
ATOM 3593 N N . ASP A 1 440 ? 4.407 -8.445 25.099 1.00 93.62 440 ASP A N 1
ATOM 3594 C CA . ASP A 1 440 ? 3.179 -8.795 24.384 1.00 93.62 440 ASP A CA 1
ATOM 3595 C C . ASP A 1 440 ? 2.529 -7.604 23.658 1.00 93.62 440 ASP A C 1
ATOM 3597 O O . ASP A 1 440 ? 1.655 -7.816 22.813 1.00 93.62 440 ASP A O 1
ATOM 3601 N N . LEU A 1 441 ? 2.948 -6.363 23.943 1.00 95.50 441 LEU A N 1
ATOM 3602 C CA . LEU A 1 441 ? 2.346 -5.170 23.343 1.00 95.50 441 LEU A CA 1
ATOM 3603 C C . LEU A 1 441 ? 2.573 -5.096 21.844 1.00 95.50 441 LEU A C 1
ATOM 3605 O O . LEU A 1 441 ? 1.649 -4.741 21.117 1.00 95.50 441 LEU A O 1
ATOM 3609 N N . PHE A 1 442 ? 3.762 -5.462 21.369 1.00 96.38 442 PHE A N 1
ATOM 3610 C CA . PHE A 1 442 ? 4.042 -5.447 19.939 1.00 96.38 442 PHE A CA 1
ATOM 3611 C C . PHE A 1 442 ? 3.115 -6.403 19.179 1.00 96.38 442 PHE A C 1
ATOM 3613 O O . PHE A 1 442 ? 2.449 -6.003 18.226 1.00 96.38 442 PHE A O 1
ATOM 3620 N N . LEU A 1 443 ? 3.003 -7.649 19.652 1.00 95.12 443 LEU A N 1
ATOM 3621 C CA . LEU A 1 443 ? 2.122 -8.658 19.064 1.00 95.12 443 LEU A CA 1
ATOM 3622 C C . LEU A 1 443 ? 0.648 -8.225 19.119 1.00 95.12 443 LEU A C 1
ATOM 3624 O O . LEU A 1 443 ? -0.092 -8.398 18.149 1.00 95.12 443 LEU A O 1
ATOM 3628 N N . PHE A 1 444 ? 0.223 -7.633 20.238 1.00 95.81 444 PHE A N 1
ATOM 3629 C CA . PHE A 1 444 ? -1.122 -7.082 20.382 1.00 95.81 444 PHE A CA 1
ATOM 3630 C C . PHE A 1 444 ? -1.372 -5.916 19.410 1.00 95.81 444 PHE A C 1
ATOM 3632 O O . PHE A 1 444 ? -2.424 -5.868 18.773 1.00 95.81 444 PHE A O 1
ATOM 3639 N N . GLY A 1 445 ? -0.396 -5.024 19.234 1.00 95.75 445 GLY A N 1
ATOM 3640 C CA . GLY A 1 445 ? -0.435 -3.924 18.271 1.00 95.75 445 GLY A CA 1
ATOM 3641 C C . GLY A 1 445 ? -0.534 -4.416 16.831 1.00 95.75 445 GLY A C 1
ATOM 3642 O O . GLY A 1 445 ? -1.421 -3.978 16.103 1.00 95.75 445 GLY A O 1
ATOM 3643 N N . LEU A 1 446 ? 0.293 -5.392 16.442 1.00 94.00 446 LEU A N 1
ATOM 3644 C CA . LEU A 1 446 ? 0.210 -6.038 15.128 1.00 94.00 446 LEU A CA 1
ATOM 3645 C C . LEU A 1 446 ? -1.176 -6.634 14.875 1.00 94.00 446 LEU A C 1
ATOM 3647 O O . LEU A 1 446 ? -1.740 -6.448 13.796 1.00 94.00 446 LEU A O 1
ATOM 3651 N N . LYS A 1 447 ? -1.745 -7.322 15.872 1.00 94.19 447 LYS A N 1
ATOM 3652 C CA . LYS A 1 447 ? -3.092 -7.883 15.769 1.00 94.19 447 LYS A CA 1
ATOM 3653 C C . LYS A 1 447 ? -4.142 -6.789 15.573 1.00 94.19 447 LYS A C 1
ATOM 3655 O O . LYS A 1 447 ? -4.950 -6.903 14.662 1.00 94.19 447 LYS A O 1
ATOM 3660 N N . LEU A 1 448 ? -4.098 -5.710 16.359 1.00 93.69 448 LEU A N 1
ATOM 3661 C CA . LEU A 1 448 ? -5.023 -4.583 16.202 1.00 93.69 448 LEU A CA 1
ATOM 3662 C C . LEU A 1 448 ? -4.924 -3.929 14.820 1.00 93.69 448 LEU A C 1
ATOM 3664 O O . LEU A 1 448 ? -5.952 -3.593 14.239 1.00 93.69 448 LEU A O 1
ATOM 3668 N N . LEU A 1 449 ? -3.709 -3.749 14.300 1.00 92.69 449 LEU A N 1
ATOM 3669 C CA . LEU A 1 449 ? -3.496 -3.183 12.968 1.00 92.69 449 LEU A CA 1
ATOM 3670 C C . LEU A 1 449 ? -4.021 -4.105 11.863 1.00 92.69 449 LEU A C 1
ATOM 3672 O O . LEU A 1 449 ? -4.584 -3.621 10.887 1.00 92.69 449 LEU A O 1
ATOM 3676 N N . THR A 1 450 ? -3.871 -5.420 12.035 1.00 89.00 450 THR A N 1
ATOM 3677 C CA . THR A 1 450 ? -4.340 -6.426 11.070 1.00 89.00 450 THR A CA 1
ATOM 3678 C C . THR A 1 450 ? -5.866 -6.569 11.099 1.00 89.00 450 THR A C 1
ATOM 3680 O O . THR A 1 450 ? -6.498 -6.645 10.050 1.00 89.00 450 THR A O 1
ATOM 3683 N N . ASP A 1 451 ? -6.474 -6.550 12.288 1.00 87.12 451 ASP A N 1
ATOM 3684 C CA . ASP A 1 451 ? -7.926 -6.673 12.462 1.00 87.12 451 ASP A CA 1
ATOM 3685 C C . ASP A 1 451 ? -8.683 -5.423 11.954 1.00 87.12 451 ASP A C 1
ATOM 3687 O O . ASP A 1 451 ? -9.855 -5.521 11.597 1.00 87.12 451 ASP A O 1
ATOM 3691 N N . ASN A 1 452 ? -8.021 -4.257 11.887 1.00 80.81 452 ASN A N 1
ATOM 3692 C CA . ASN A 1 452 ? -8.586 -2.978 11.426 1.00 80.81 452 ASN A CA 1
ATOM 3693 C C . ASN A 1 452 ? -7.987 -2.515 10.081 1.00 80.81 452 ASN A C 1
ATOM 3695 O O . ASN A 1 452 ? -7.690 -1.333 9.887 1.00 80.81 452 ASN A O 1
ATOM 3699 N N . LEU A 1 453 ? -7.775 -3.446 9.147 1.00 66.12 453 LEU A N 1
ATOM 3700 C CA . LEU A 1 453 ? -7.352 -3.138 7.778 1.00 66.12 453 LEU A CA 1
ATOM 3701 C C . LEU A 1 453 ? -8.486 -2.473 6.977 1.00 66.12 453 LEU A C 1
ATOM 3703 O O . LEU A 1 453 ? -9.080 -3.074 6.081 1.00 66.12 453 LEU A O 1
ATOM 3707 N N . ASP A 1 454 ? -8.773 -1.208 7.275 1.00 67.38 454 ASP A N 1
ATOM 3708 C CA . ASP A 1 454 ? -9.493 -0.347 6.345 1.00 67.38 454 ASP A CA 1
ATOM 3709 C C . ASP A 1 454 ? -8.622 -0.102 5.101 1.00 67.38 454 ASP A C 1
ATOM 3711 O O . ASP A 1 454 ? -7.390 -0.039 5.162 1.00 67.38 454 ASP A O 1
ATOM 3715 N N . ARG A 1 455 ? -9.263 0.046 3.934 1.00 56.75 455 ARG A N 1
ATOM 3716 C CA . ARG A 1 455 ? -8.592 0.083 2.617 1.00 56.75 455 ARG A CA 1
ATOM 3717 C C . ARG A 1 455 ? -7.587 1.240 2.426 1.00 56.75 455 ARG A C 1
ATOM 3719 O O . ARG A 1 455 ? -6.872 1.229 1.433 1.00 56.75 455 ARG A O 1
ATOM 3726 N N . ASN A 1 456 ? -7.486 2.186 3.369 1.00 66.12 456 ASN A N 1
ATOM 3727 C CA . ASN A 1 456 ? -6.653 3.397 3.289 1.00 66.12 456 ASN A CA 1
ATOM 3728 C C . ASN A 1 456 ? -5.605 3.537 4.419 1.00 66.12 456 ASN A C 1
ATOM 3730 O O . ASN A 1 456 ? -5.241 4.651 4.796 1.00 66.12 456 ASN A O 1
ATOM 3734 N N . ASN A 1 457 ? -5.058 2.438 4.949 1.00 82.62 457 ASN A N 1
ATOM 3735 C CA . ASN A 1 457 ? -4.061 2.512 6.032 1.00 82.62 457 ASN A CA 1
ATOM 3736 C C . ASN A 1 457 ? -2.705 3.147 5.643 1.00 82.62 457 ASN A C 1
ATOM 3738 O O . ASN A 1 457 ? -1.933 3.471 6.539 1.00 82.62 457 ASN A O 1
ATOM 3742 N N . TYR A 1 458 ? -2.429 3.409 4.358 1.00 87.56 458 TYR A N 1
ATOM 3743 C CA . TYR A 1 458 ? -1.183 4.044 3.884 1.00 87.56 458 TYR A CA 1
ATOM 3744 C C . TYR A 1 458 ? -0.945 5.461 4.416 1.00 87.56 458 TYR A C 1
ATOM 3746 O O . TYR A 1 458 ? 0.191 5.905 4.479 1.00 87.56 458 TYR A O 1
ATOM 3754 N N . GLN A 1 459 ? -2.001 6.175 4.813 1.00 89.12 459 GLN A N 1
ATOM 3755 C CA . GLN A 1 459 ? -1.864 7.507 5.415 1.00 89.12 459 GLN A CA 1
ATOM 3756 C C . GLN A 1 459 ? -1.663 7.457 6.932 1.00 89.12 459 GLN A C 1
ATOM 3758 O O . GLN A 1 459 ? -1.415 8.492 7.552 1.00 89.12 459 GLN A O 1
ATOM 3763 N N . LYS A 1 460 ? -1.855 6.286 7.549 1.00 92.25 460 LYS A N 1
ATOM 3764 C CA . LYS A 1 460 ? -1.843 6.112 9.003 1.00 92.25 460 LYS A CA 1
ATOM 3765 C C . LYS A 1 460 ? -0.667 5.268 9.471 1.00 92.25 460 LYS A C 1
ATOM 3767 O O . LYS A 1 460 ? -0.099 5.581 10.507 1.00 92.25 460 LYS A O 1
ATOM 3772 N N . VAL A 1 461 ? -0.334 4.208 8.745 1.00 95.06 461 VAL A N 1
ATOM 3773 C CA . VAL A 1 461 ? 0.686 3.230 9.121 1.00 95.06 461 VAL A CA 1
ATOM 3774 C C . VAL A 1 461 ? 1.886 3.391 8.195 1.00 95.06 461 VAL A C 1
ATOM 3776 O O . VAL A 1 461 ? 1.754 3.261 6.983 1.00 95.06 461 VAL A O 1
ATOM 3779 N N . PHE A 1 462 ? 3.049 3.651 8.778 1.00 96.12 462 PHE A N 1
ATOM 3780 C CA . PHE A 1 462 ? 4.323 3.817 8.093 1.00 96.12 462 PHE A CA 1
ATOM 3781 C C . PHE A 1 462 ? 5.247 2.692 8.536 1.00 96.12 462 PHE A C 1
ATOM 3783 O O . PHE A 1 462 ? 5.497 2.527 9.727 1.00 96.12 462 PHE A O 1
ATOM 3790 N N . VAL A 1 463 ? 5.741 1.891 7.597 1.00 96.81 463 VAL A N 1
ATOM 3791 C CA . VAL A 1 463 ? 6.665 0.796 7.915 1.00 96.81 463 VAL A CA 1
ATOM 3792 C C . VAL A 1 463 ? 8.086 1.258 7.641 1.00 96.81 463 VAL A C 1
ATOM 3794 O O . VAL A 1 463 ? 8.393 1.706 6.537 1.00 96.81 463 VAL A O 1
ATOM 3797 N N . ILE A 1 464 ? 8.964 1.136 8.632 1.00 97.50 464 ILE A N 1
ATOM 3798 C CA . ILE A 1 464 ? 10.372 1.513 8.499 1.00 97.50 464 ILE A CA 1
ATOM 3799 C C . ILE A 1 464 ? 11.270 0.287 8.624 1.00 97.50 464 ILE A C 1
ATOM 3801 O O . ILE A 1 464 ? 10.969 -0.651 9.361 1.00 97.50 464 ILE A O 1
ATOM 3805 N N . ARG A 1 465 ? 12.390 0.303 7.909 1.00 96.88 465 ARG A N 1
ATOM 3806 C CA . ARG A 1 465 ? 13.450 -0.703 7.962 1.00 96.88 465 ARG A CA 1
ATOM 3807 C C . ARG A 1 465 ? 14.756 -0.009 8.290 1.00 96.88 465 ARG A C 1
ATOM 3809 O O . ARG A 1 465 ? 15.089 0.991 7.672 1.00 96.88 465 ARG A O 1
ATOM 3816 N N . VAL A 1 466 ? 15.523 -0.575 9.206 1.00 95.88 466 VAL A N 1
ATOM 3817 C CA . VAL A 1 466 ? 16.891 -0.130 9.485 1.00 95.88 466 VAL A CA 1
ATOM 3818 C C . VAL A 1 466 ? 17.851 -0.818 8.515 1.00 95.88 466 VAL A C 1
ATOM 3820 O O . VAL A 1 466 ? 17.875 -2.057 8.460 1.00 95.88 466 VAL A O 1
ATOM 3823 N N . GLU A 1 467 ? 18.618 -0.044 7.747 1.00 93.88 467 GLU A N 1
ATOM 3824 C CA . GLU A 1 467 ? 19.629 -0.570 6.825 1.00 93.88 467 GLU A CA 1
ATOM 3825 C C . GLU A 1 467 ? 20.692 -1.387 7.581 1.00 93.88 467 GLU A C 1
ATOM 3827 O O . GLU A 1 467 ? 21.040 -1.096 8.722 1.00 93.88 467 GLU A O 1
ATOM 3832 N N . GLY A 1 468 ? 21.151 -2.498 6.997 1.00 91.50 468 GLY A N 1
ATOM 3833 C CA . GLY A 1 468 ? 22.147 -3.383 7.617 1.00 91.50 468 GLY A CA 1
ATOM 3834 C C . GLY A 1 468 ? 21.642 -4.210 8.813 1.00 91.50 468 GLY A C 1
ATOM 3835 O O . GLY A 1 468 ? 22.231 -5.245 9.130 1.00 91.50 468 GLY A O 1
ATOM 3836 N N . PHE A 1 469 ? 20.513 -3.852 9.437 1.00 93.81 469 PHE A N 1
ATOM 3837 C CA . PHE A 1 469 ? 19.930 -4.584 10.572 1.00 93.81 469 PHE A CA 1
ATOM 3838 C C . PHE A 1 469 ? 18.648 -5.364 10.240 1.00 93.81 469 PHE A C 1
ATOM 3840 O O . PHE A 1 469 ? 18.421 -6.459 10.765 1.00 93.81 469 PHE A O 1
ATOM 3847 N N . SER A 1 470 ? 17.830 -4.856 9.323 1.00 91.06 470 SER A N 1
ATOM 3848 C CA . SER A 1 470 ? 16.599 -5.535 8.897 1.00 91.06 470 SER A CA 1
ATOM 3849 C C . SER A 1 470 ? 16.915 -6.732 7.986 1.00 91.06 470 SER A C 1
ATOM 3851 O O . SER A 1 470 ? 18.010 -6.844 7.423 1.00 91.06 470 SER A O 1
ATOM 3853 N N . GLY A 1 471 ? 16.001 -7.698 7.884 1.00 83.94 471 GLY A N 1
ATOM 3854 C CA . GLY A 1 471 ? 16.158 -8.848 6.987 1.00 83.94 471 GLY A CA 1
ATOM 3855 C C . GLY A 1 471 ? 15.756 -8.498 5.553 1.00 83.94 471 GLY A C 1
ATOM 3856 O O . GLY A 1 471 ? 14.667 -7.988 5.338 1.00 83.94 471 GLY A O 1
ATOM 3857 N N . GLU A 1 472 ? 16.591 -8.806 4.556 1.00 79.00 472 GLU A N 1
ATOM 3858 C CA . GLU A 1 472 ? 16.251 -8.535 3.144 1.00 79.00 472 GLU A CA 1
ATOM 3859 C C . GLU A 1 472 ? 15.116 -9.427 2.619 1.00 79.00 472 GLU A C 1
ATOM 3861 O O . GLU A 1 472 ? 14.326 -9.013 1.775 1.00 79.00 472 GLU A O 1
ATOM 3866 N N . LYS A 1 473 ? 15.045 -10.668 3.114 1.00 80.75 473 LYS A N 1
ATOM 3867 C CA . LYS A 1 473 ? 14.147 -11.717 2.600 1.00 80.75 473 LYS A CA 1
ATOM 3868 C C . LYS A 1 473 ? 12.816 -11.817 3.338 1.00 80.75 473 LYS A C 1
ATOM 3870 O O . LYS A 1 473 ? 11.964 -12.601 2.937 1.00 80.75 473 LYS A O 1
ATOM 3875 N N . GLU A 1 474 ? 12.669 -11.100 4.445 1.00 80.00 474 GLU A N 1
ATOM 3876 C CA . GLU A 1 474 ? 11.552 -11.252 5.370 1.00 80.00 474 GLU A CA 1
ATOM 3877 C C . GLU A 1 474 ? 10.867 -9.894 5.541 1.00 80.00 474 GLU A C 1
ATOM 3879 O O . GLU A 1 474 ? 11.541 -8.901 5.800 1.00 80.00 474 GLU A O 1
ATOM 3884 N N . SER A 1 475 ? 9.546 -9.843 5.367 1.00 90.62 475 SER A N 1
ATOM 3885 C CA . SER A 1 475 ? 8.747 -8.615 5.444 1.00 90.62 475 SER A CA 1
ATOM 3886 C C . SER A 1 475 ? 7.496 -8.804 6.287 1.00 90.62 475 SER A C 1
ATOM 3888 O O . SER A 1 475 ? 6.996 -9.919 6.433 1.00 90.62 475 SER A O 1
ATOM 3890 N N . LEU A 1 476 ? 6.968 -7.701 6.824 1.00 90.75 476 LEU A N 1
ATOM 3891 C CA . LEU A 1 476 ? 5.613 -7.663 7.351 1.00 90.75 476 LEU A CA 1
ATOM 3892 C C . LEU A 1 476 ? 4.656 -7.560 6.160 1.00 90.75 476 LEU A C 1
ATOM 3894 O O . LEU A 1 476 ? 4.481 -6.491 5.578 1.00 90.75 476 LEU A O 1
ATOM 3898 N N . ASP A 1 477 ? 4.047 -8.681 5.778 1.00 85.25 477 ASP A N 1
ATOM 3899 C CA . ASP A 1 477 ? 3.304 -8.768 4.508 1.00 85.25 477 ASP A CA 1
ATOM 3900 C C . ASP A 1 477 ? 1.916 -8.104 4.561 1.00 85.25 477 ASP A C 1
ATOM 3902 O O . ASP A 1 477 ? 1.365 -7.703 3.538 1.00 85.25 477 ASP A O 1
ATOM 3906 N N . TYR A 1 478 ? 1.354 -7.959 5.763 1.00 83.12 478 TYR A N 1
ATOM 3907 C CA . TYR A 1 478 ? -0.021 -7.490 5.981 1.00 83.12 478 TYR A CA 1
ATOM 3908 C C . TYR A 1 478 ? -0.125 -5.999 6.320 1.00 83.12 478 TYR A C 1
ATOM 3910 O O . TYR A 1 478 ? -1.230 -5.473 6.422 1.00 83.12 478 TYR A O 1
ATOM 3918 N N . LEU A 1 479 ? 1.005 -5.309 6.500 1.00 85.94 479 LEU A N 1
ATOM 3919 C CA . LEU A 1 479 ? 1.045 -3.887 6.836 1.00 85.94 479 LEU A CA 1
ATOM 3920 C C . LEU A 1 479 ? 1.623 -3.110 5.657 1.00 85.94 479 LEU A C 1
ATOM 3922 O O . LEU A 1 479 ? 2.792 -3.287 5.325 1.00 85.94 479 LEU A O 1
ATOM 3926 N N . THR A 1 480 ? 0.780 -2.289 5.017 1.00 83.62 480 THR A N 1
ATOM 3927 C CA . THR A 1 480 ? 1.148 -1.353 3.931 1.00 83.62 480 THR A CA 1
ATOM 3928 C C . THR A 1 480 ? 2.219 -1.913 2.981 1.00 83.62 480 THR A C 1
ATOM 3930 O O . THR A 1 480 ? 3.320 -1.367 2.889 1.00 83.62 480 THR A O 1
ATOM 3933 N N . PRO A 1 481 ? 1.926 -3.005 2.249 1.00 80.81 481 PRO A N 1
ATOM 3934 C CA . PRO A 1 481 ? 2.935 -3.836 1.585 1.00 80.81 481 PRO A CA 1
ATOM 3935 C C . PRO A 1 481 ? 3.778 -3.134 0.510 1.00 80.81 481 PRO A C 1
ATOM 3937 O O . PRO A 1 481 ? 4.759 -3.718 0.053 1.00 80.81 481 PRO A O 1
ATOM 3940 N N . TYR A 1 482 ? 3.426 -1.911 0.110 1.00 83.62 482 TYR A N 1
ATOM 3941 C CA . TYR A 1 482 ? 4.073 -1.175 -0.982 1.00 83.62 482 TYR A CA 1
ATOM 3942 C C . TYR A 1 482 ? 4.903 0.031 -0.526 1.00 83.62 482 TYR A C 1
ATOM 3944 O O . TYR A 1 482 ? 5.607 0.601 -1.352 1.00 83.62 482 TYR A O 1
ATOM 3952 N N . THR A 1 483 ? 4.873 0.399 0.761 1.00 90.31 483 THR A N 1
ATOM 3953 C CA . THR A 1 483 ? 5.599 1.575 1.265 1.00 90.31 483 THR A CA 1
ATOM 3954 C C . THR A 1 483 ? 6.456 1.177 2.454 1.00 90.31 483 THR A C 1
ATOM 3956 O O . THR A 1 483 ? 5.934 0.776 3.493 1.00 90.31 483 THR A O 1
ATOM 3959 N N . ARG A 1 484 ? 7.780 1.262 2.287 1.00 94.31 484 ARG A N 1
ATOM 3960 C CA . ARG A 1 484 ? 8.763 1.028 3.349 1.00 94.31 484 ARG A CA 1
ATOM 3961 C C . ARG A 1 484 ? 9.867 2.072 3.260 1.00 94.31 484 ARG A C 1
ATOM 3963 O O . ARG A 1 484 ? 10.429 2.257 2.184 1.00 94.31 484 ARG A O 1
ATOM 3970 N N . TYR A 1 485 ? 10.191 2.707 4.379 1.00 96.62 485 TYR A N 1
ATOM 3971 C CA . TYR A 1 485 ? 11.269 3.694 4.455 1.00 96.62 485 TYR A CA 1
ATOM 3972 C C . TYR A 1 485 ? 12.529 3.008 4.972 1.00 96.62 485 TYR A C 1
ATOM 3974 O O . TYR A 1 485 ? 12.516 2.421 6.055 1.00 96.62 485 TYR A O 1
ATOM 3982 N N . MET A 1 486 ? 13.604 3.053 4.191 1.00 96.62 486 MET A N 1
ATOM 3983 C CA . MET A 1 486 ? 14.916 2.563 4.611 1.00 96.62 486 MET A CA 1
ATOM 3984 C C . MET A 1 486 ? 15.619 3.666 5.399 1.00 96.62 486 MET A C 1
ATOM 3986 O O . MET A 1 486 ? 15.854 4.739 4.863 1.00 96.62 486 MET A O 1
ATOM 3990 N N . ILE A 1 487 ? 15.918 3.433 6.668 1.00 96.19 487 ILE A N 1
ATOM 3991 C CA . ILE A 1 487 ? 16.540 4.401 7.572 1.00 96.19 487 ILE A CA 1
ATOM 3992 C C . ILE A 1 487 ? 18.029 4.048 7.716 1.00 96.19 487 ILE A C 1
ATOM 3994 O O . ILE A 1 487 ? 18.329 2.869 7.955 1.00 96.19 487 ILE A O 1
ATOM 3998 N N . PRO A 1 488 ? 18.946 5.031 7.582 1.00 94.94 488 PRO A N 1
ATOM 3999 C CA . PRO A 1 488 ? 18.695 6.484 7.594 1.00 94.94 488 PRO A CA 1
ATOM 4000 C C . PRO A 1 488 ? 18.342 7.140 6.242 1.00 94.94 488 PRO A C 1
ATOM 4002 O O . PRO A 1 488 ? 17.851 8.263 6.236 1.00 94.94 488 PRO A O 1
ATOM 4005 N N . GLN A 1 489 ? 18.509 6.465 5.101 1.00 94.19 489 GLN A N 1
ATOM 4006 C CA . GLN A 1 489 ? 18.458 7.086 3.758 1.00 94.19 489 GLN A CA 1
ATOM 4007 C C . GLN A 1 489 ? 17.146 7.804 3.412 1.00 94.19 489 GLN A C 1
ATOM 4009 O O . GLN A 1 489 ? 17.137 8.749 2.630 1.00 94.19 489 GLN A O 1
ATOM 4014 N N . CYS A 1 490 ? 16.025 7.311 3.927 1.00 95.88 490 CYS A N 1
ATOM 4015 C CA . CYS A 1 490 ? 14.683 7.808 3.648 1.00 95.88 490 CYS A CA 1
ATOM 4016 C C . CYS A 1 490 ? 14.072 8.528 4.858 1.00 95.88 490 CYS A C 1
ATOM 4018 O O . CYS A 1 490 ? 12.847 8.646 4.918 1.00 95.88 490 CYS A O 1
ATOM 4020 N N . LEU A 1 491 ? 14.884 8.973 5.825 1.00 94.88 491 LEU A N 1
ATOM 4021 C CA . LEU A 1 491 ? 14.394 9.668 7.015 1.00 94.88 491 LEU A CA 1
ATOM 4022 C C . LEU A 1 491 ? 13.683 10.979 6.649 1.00 94.88 491 LEU A C 1
ATOM 4024 O O . LEU A 1 491 ? 12.554 11.181 7.083 1.00 94.88 491 LEU A O 1
ATOM 4028 N N . ASP A 1 492 ? 14.258 11.798 5.768 1.00 93.31 492 ASP A N 1
ATOM 4029 C CA . ASP A 1 492 ? 13.633 13.057 5.324 1.00 93.31 492 ASP A CA 1
ATOM 4030 C C . ASP A 1 492 ? 12.297 12.829 4.610 1.00 93.31 492 ASP A C 1
ATOM 4032 O O . ASP A 1 492 ? 11.329 13.570 4.801 1.00 93.31 492 ASP A O 1
ATOM 4036 N N . LEU A 1 493 ? 12.217 11.763 3.808 1.00 94.56 493 LEU A N 1
ATOM 4037 C CA . LEU A 1 493 ? 10.986 11.379 3.123 1.00 94.56 493 LEU A CA 1
ATOM 4038 C C . LEU A 1 493 ? 9.917 10.926 4.128 1.00 94.56 493 LEU A C 1
ATOM 4040 O O . LEU A 1 493 ? 8.765 11.335 4.018 1.00 94.56 493 LEU A O 1
ATOM 4044 N N . LEU A 1 494 ? 10.303 10.136 5.137 1.00 95.62 494 LEU A N 1
ATOM 4045 C CA . LEU A 1 494 ? 9.415 9.747 6.232 1.00 95.62 494 LEU A CA 1
ATOM 4046 C C . LEU A 1 494 ? 8.905 10.977 6.994 1.00 95.62 494 LEU A C 1
ATOM 4048 O O . LEU A 1 494 ? 7.707 11.084 7.237 1.00 95.62 494 LEU A O 1
ATOM 4052 N N . LEU A 1 495 ? 9.791 11.910 7.351 1.00 93.31 495 LEU A N 1
ATOM 4053 C CA . LEU A 1 495 ? 9.432 13.147 8.049 1.00 93.31 495 LEU A CA 1
ATOM 4054 C C . LEU A 1 495 ? 8.470 14.000 7.218 1.00 93.31 495 LEU A C 1
ATOM 4056 O O . LEU A 1 495 ? 7.474 14.492 7.746 1.00 93.31 495 LEU A O 1
ATOM 4060 N N . THR A 1 496 ? 8.720 14.115 5.913 1.00 91.50 496 THR A N 1
ATOM 4061 C CA . THR A 1 496 ? 7.828 14.811 4.979 1.00 91.50 496 THR A CA 1
ATOM 4062 C C . THR A 1 496 ? 6.437 14.183 4.989 1.00 91.50 496 THR A C 1
ATOM 4064 O O . THR A 1 496 ? 5.447 14.891 5.171 1.00 91.50 496 THR A O 1
ATOM 4067 N N . ASP A 1 497 ? 6.354 12.857 4.878 1.00 91.75 497 ASP A N 1
ATOM 4068 C CA . ASP A 1 497 ? 5.079 12.141 4.823 1.00 91.75 497 ASP A CA 1
ATOM 4069 C C . ASP A 1 497 ? 4.313 12.160 6.158 1.00 91.75 497 ASP A C 1
ATOM 4071 O O . ASP A 1 497 ? 3.078 12.192 6.173 1.00 91.75 497 ASP A O 1
ATOM 4075 N N . LEU A 1 498 ? 5.029 12.199 7.286 1.00 90.56 498 LEU A N 1
ATOM 4076 C CA . LEU A 1 498 ? 4.444 12.413 8.612 1.00 90.56 498 LEU A CA 1
ATOM 4077 C C . LEU A 1 498 ? 3.896 13.844 8.770 1.00 90.56 498 LEU A C 1
ATOM 4079 O O . LEU A 1 498 ? 2.862 14.027 9.415 1.00 90.56 498 LEU A O 1
ATOM 4083 N N . ASN A 1 499 ? 4.537 14.834 8.137 1.00 81.12 499 ASN A N 1
ATOM 4084 C CA . ASN A 1 499 ? 4.224 16.263 8.244 1.00 81.12 499 ASN A CA 1
ATOM 4085 C C . ASN A 1 499 ? 3.218 16.797 7.205 1.00 81.12 499 ASN A C 1
ATOM 4087 O O . ASN A 1 499 ? 2.870 17.980 7.265 1.00 81.12 499 ASN A O 1
ATOM 4091 N N . LEU A 1 500 ? 2.690 15.961 6.299 1.00 58.91 500 LEU A N 1
ATOM 4092 C CA . LEU A 1 500 ? 1.785 16.342 5.192 1.00 58.91 500 LEU A CA 1
ATOM 4093 C C . LEU A 1 500 ? 0.481 17.082 5.592 1.00 58.91 500 LEU A C 1
ATOM 4095 O O . LEU A 1 500 ? -0.312 17.426 4.716 1.00 58.91 500 LEU A O 1
ATOM 4099 N N . GLN A 1 501 ? 0.234 17.359 6.878 1.00 50.56 501 GLN A N 1
ATOM 4100 C CA . GLN A 1 501 ? -0.905 18.164 7.348 1.00 50.56 501 GLN A CA 1
ATOM 4101 C C . GLN A 1 501 ? -0.548 19.434 8.141 1.00 50.56 501 GLN A C 1
ATOM 4103 O O . GLN A 1 501 ? -1.450 20.231 8.382 1.00 50.56 501 GLN A O 1
ATOM 4108 N N . ASN A 1 502 ? 0.721 19.673 8.498 1.00 52.19 502 ASN A N 1
ATOM 4109 C CA . ASN A 1 502 ? 1.108 20.811 9.352 1.00 52.19 502 ASN A CA 1
ATOM 4110 C C . ASN A 1 502 ? 1.912 21.915 8.643 1.00 52.19 502 ASN A C 1
ATOM 4112 O O . ASN A 1 502 ? 2.150 22.963 9.238 1.00 52.19 502 ASN A O 1
ATOM 4116 N N . MET A 1 503 ? 2.274 21.753 7.365 1.00 44.16 503 MET A N 1
ATOM 4117 C CA . MET A 1 503 ? 2.884 22.836 6.578 1.00 44.16 503 MET A CA 1
ATOM 4118 C C . MET A 1 503 ? 1.832 23.817 6.035 1.00 44.16 503 MET A C 1
ATOM 4120 O O . MET A 1 503 ? 1.628 23.954 4.830 1.00 44.16 503 MET A O 1
ATOM 4124 N N . GLN A 1 504 ? 1.174 24.543 6.936 1.00 42.00 504 GLN A N 1
ATOM 4125 C CA . GLN A 1 504 ? 0.721 25.901 6.645 1.00 42.00 504 GLN A CA 1
ATOM 4126 C C . GLN A 1 504 ? 1.268 26.834 7.726 1.00 42.00 504 GLN A C 1
ATOM 4128 O O . GLN A 1 504 ? 0.770 26.872 8.843 1.00 42.00 504 GLN A O 1
ATOM 4133 N N . GLU A 1 505 ? 2.307 27.573 7.328 1.00 52.12 505 GLU A N 1
ATOM 4134 C CA . GLU A 1 505 ? 2.779 28.832 7.915 1.00 52.12 505 GLU A CA 1
ATOM 4135 C C . GLU A 1 505 ? 3.155 28.819 9.406 1.00 52.12 505 GLU A C 1
ATOM 4137 O O . GLU A 1 505 ? 2.389 29.221 10.274 1.00 52.12 505 GLU A O 1
ATOM 4142 N N . ASN A 1 506 ? 4.425 28.523 9.685 1.00 44.09 506 ASN A N 1
ATOM 4143 C CA . ASN A 1 506 ? 5.164 29.262 10.710 1.00 44.09 506 ASN A CA 1
ATOM 4144 C C . ASN A 1 506 ? 6.616 29.436 10.260 1.00 44.09 506 ASN A C 1
ATOM 4146 O O . ASN A 1 506 ? 7.550 28.881 10.822 1.00 44.09 506 ASN A O 1
ATOM 4150 N N . ILE A 1 507 ? 6.784 30.238 9.207 1.00 48.03 507 ILE A N 1
ATOM 4151 C CA . ILE A 1 507 ? 8.060 30.888 8.925 1.00 48.03 507 ILE A CA 1
ATOM 4152 C C . ILE A 1 507 ? 8.210 31.977 9.983 1.00 48.03 507 ILE A C 1
ATOM 4154 O O . ILE A 1 507 ? 7.585 33.038 9.910 1.00 48.03 507 ILE A O 1
ATOM 4158 N N . ARG A 1 508 ? 9.023 31.690 10.994 1.00 49.84 508 ARG A N 1
ATOM 4159 C CA . ARG A 1 508 ? 9.597 32.707 11.862 1.00 49.84 508 ARG A CA 1
ATOM 4160 C C . ARG A 1 508 ? 11.110 32.615 11.715 1.00 49.84 508 ARG A C 1
ATOM 4162 O O . ARG A 1 508 ? 11.786 32.067 12.568 1.00 49.84 508 ARG A O 1
ATOM 4169 N N . GLU A 1 509 ? 11.601 33.179 10.612 1.00 53.41 509 GLU A N 1
ATOM 4170 C CA . GLU A 1 509 ? 13.013 33.500 10.373 1.00 53.41 509 GLU A CA 1
ATOM 4171 C C . GLU A 1 509 ? 13.543 34.324 11.560 1.00 53.41 509 GLU A C 1
ATOM 4173 O O . GLU A 1 509 ? 13.336 35.546 11.606 1.00 53.41 509 GLU A O 1
ATOM 4178 N N . LYS A 1 510 ? 14.141 33.669 12.570 1.00 44.41 510 LYS A N 1
ATOM 4179 C CA . LYS A 1 510 ? 15.091 34.314 13.496 1.00 44.41 510 LYS A CA 1
ATOM 4180 C C . LYS A 1 510 ? 15.914 33.431 14.447 1.00 44.41 510 LYS A C 1
ATOM 4182 O O . LYS A 1 510 ? 16.655 34.024 15.225 1.00 44.41 510 LYS A O 1
ATOM 4187 N N . GLU A 1 511 ? 15.850 32.102 14.385 1.00 55.78 511 GLU A N 1
ATOM 4188 C CA . GLU A 1 511 ? 16.655 31.203 15.247 1.00 55.78 511 GLU A CA 1
ATOM 4189 C C . GLU A 1 511 ? 17.467 30.162 14.430 1.00 55.78 511 GLU A C 1
ATOM 4191 O O . GLU A 1 511 ? 17.864 29.132 14.949 1.00 55.78 511 GLU A O 1
ATOM 4196 N N . GLU A 1 512 ? 17.772 30.456 13.156 1.00 57.50 512 GLU A N 1
ATOM 4197 C CA . GLU A 1 512 ? 18.333 29.482 12.193 1.00 57.50 512 GLU A CA 1
ATOM 4198 C C . GLU A 1 512 ? 19.786 29.030 12.456 1.00 57.50 512 GLU A C 1
ATOM 4200 O O . GLU A 1 512 ? 20.158 27.965 11.990 1.00 57.50 512 GLU A O 1
ATOM 4205 N N . GLU A 1 513 ? 20.621 29.766 13.201 1.00 59.88 513 GLU A N 1
ATOM 4206 C CA . GLU A 1 513 ? 22.032 29.353 13.391 1.00 59.88 513 GLU A CA 1
ATOM 4207 C C . GLU A 1 513 ? 22.262 28.442 14.614 1.00 59.88 513 GLU A C 1
ATOM 4209 O O . GLU A 1 513 ? 23.181 27.632 14.586 1.00 59.88 513 GLU A O 1
ATOM 4214 N N . GLU A 1 514 ? 21.451 28.539 15.678 1.00 63.78 514 GLU A N 1
ATOM 4215 C CA . GLU A 1 514 ? 21.580 27.645 16.850 1.00 63.78 514 GLU A CA 1
ATOM 4216 C C . GLU A 1 514 ? 20.777 26.343 16.660 1.00 63.78 514 GLU A C 1
ATOM 4218 O O . GLU A 1 514 ? 21.219 25.286 17.105 1.00 63.78 514 GLU A O 1
ATOM 4223 N N . GLU A 1 515 ? 19.644 26.391 15.945 1.00 67.69 515 GLU A N 1
ATOM 4224 C CA . GLU A 1 515 ? 18.844 25.196 15.633 1.00 67.69 515 GLU A CA 1
ATOM 4225 C C . GLU A 1 515 ? 19.553 24.259 14.637 1.00 67.69 515 GLU A C 1
ATOM 4227 O O . GLU A 1 515 ? 19.427 23.043 14.763 1.00 67.69 515 GLU A O 1
ATOM 4232 N N . GLU A 1 516 ? 20.348 24.788 13.694 1.00 72.44 516 GLU A N 1
ATOM 4233 C CA . GLU A 1 516 ? 21.119 23.965 12.746 1.00 72.44 516 GLU A CA 1
ATOM 4234 C C . GLU A 1 516 ? 22.225 23.133 13.433 1.00 72.44 516 GLU A C 1
ATOM 4236 O O . GLU A 1 516 ? 22.469 21.997 13.022 1.00 72.44 516 GLU A O 1
ATOM 4241 N N . GLU A 1 517 ? 22.872 23.643 14.494 1.00 77.62 517 GLU A N 1
ATOM 4242 C CA . GLU A 1 517 ? 23.922 22.901 15.220 1.00 77.62 517 GLU A CA 1
ATOM 4243 C C . GLU A 1 517 ? 23.349 21.761 16.088 1.00 77.62 517 GLU A C 1
ATOM 4245 O O . GLU A 1 517 ? 23.901 20.657 16.089 1.00 77.62 517 GLU A O 1
ATOM 4250 N N . GLU A 1 518 ? 22.240 21.992 16.806 1.00 77.88 518 GLU A N 1
ATOM 4251 C CA . GLU A 1 518 ? 21.580 20.941 17.607 1.00 77.88 518 GLU A CA 1
ATOM 4252 C C . GLU A 1 518 ? 20.987 19.834 16.714 1.00 77.88 518 GLU A C 1
ATOM 4254 O O . GLU A 1 518 ? 21.068 18.644 17.043 1.00 77.88 518 GLU A O 1
ATOM 4259 N N . GLU A 1 519 ? 20.461 20.217 15.547 1.00 77.81 519 GLU A N 1
ATOM 4260 C CA . GLU A 1 519 ? 19.935 19.306 14.531 1.00 77.81 519 GLU A CA 1
ATOM 4261 C C . GLU A 1 519 ? 21.006 18.338 13.999 1.00 77.81 519 GLU A C 1
ATOM 4263 O O . GLU A 1 519 ? 20.755 17.137 13.836 1.00 77.81 519 GLU A O 1
ATOM 4268 N N . GLU A 1 520 ? 22.210 18.843 13.722 1.00 86.00 520 GLU A N 1
ATOM 4269 C CA . GLU A 1 520 ? 23.306 18.009 13.230 1.00 86.00 520 GLU A CA 1
ATOM 4270 C C . GLU A 1 520 ? 23.772 17.021 14.319 1.00 86.00 520 GLU A C 1
ATOM 4272 O O . GLU A 1 520 ? 24.080 15.862 14.023 1.00 86.00 520 GLU A O 1
ATOM 4277 N N . GLU A 1 521 ? 23.743 17.420 15.597 1.00 90.44 521 GLU A N 1
ATOM 4278 C CA . GLU A 1 521 ? 24.126 16.555 16.720 1.00 90.44 521 GLU A CA 1
ATOM 4279 C C . GLU A 1 521 ? 23.170 15.360 16.901 1.00 90.44 521 GLU A C 1
ATOM 4281 O O . GLU A 1 521 ? 23.628 14.223 17.092 1.00 90.44 521 GLU A O 1
ATOM 4286 N N . SER A 1 522 ? 21.851 15.576 16.814 1.00 89.81 522 SER A N 1
ATOM 4287 C CA . SER A 1 522 ? 20.856 14.508 17.006 1.00 89.81 522 SER A CA 1
ATOM 4288 C C . SER A 1 522 ? 20.933 13.446 15.898 1.00 89.81 522 SER A C 1
ATOM 4290 O O . SER A 1 522 ? 20.909 12.239 16.184 1.00 89.81 522 SER A O 1
ATOM 4292 N N . LEU A 1 523 ? 21.135 13.872 14.646 1.00 92.25 523 LEU A N 1
ATOM 4293 C CA . LEU A 1 523 ? 21.342 12.985 13.498 1.00 92.25 523 LEU A CA 1
ATOM 4294 C C . LEU A 1 523 ? 22.658 12.202 13.600 1.00 92.25 523 LEU A C 1
ATOM 4296 O O . LEU A 1 523 ? 22.653 10.983 13.409 1.00 92.25 523 LEU A O 1
ATOM 4300 N N . LEU A 1 524 ? 23.765 12.854 13.973 1.00 94.19 524 LEU A N 1
ATOM 4301 C CA . LEU A 1 524 ? 25.058 12.187 14.172 1.00 94.19 524 LEU A CA 1
ATOM 4302 C C . LEU A 1 524 ? 24.993 11.124 15.275 1.00 94.19 524 LEU A C 1
ATOM 4304 O O . LEU A 1 524 ? 25.539 10.024 15.128 1.00 94.19 524 LEU A O 1
ATOM 4308 N N . ARG A 1 525 ? 24.297 11.420 16.379 1.00 95.81 525 ARG A N 1
ATOM 4309 C CA . ARG A 1 525 ? 24.065 10.449 17.455 1.00 95.81 525 ARG A CA 1
ATOM 4310 C C . ARG A 1 525 ? 23.273 9.243 16.954 1.00 95.81 525 ARG A C 1
ATOM 4312 O O . ARG A 1 525 ? 23.608 8.107 17.290 1.00 95.81 525 ARG A O 1
ATOM 4319 N N . PHE A 1 526 ? 22.259 9.465 16.123 1.00 95.75 526 PHE A N 1
ATOM 4320 C CA . PHE A 1 526 ? 21.476 8.374 15.556 1.00 95.75 526 PHE A CA 1
ATOM 4321 C C . PHE A 1 526 ? 22.283 7.513 14.588 1.00 95.75 526 PHE A C 1
ATOM 4323 O O . PHE A 1 526 ? 22.222 6.288 14.676 1.00 95.75 526 PHE A O 1
ATOM 4330 N N . GLU A 1 527 ? 23.101 8.114 13.723 1.00 95.75 527 GLU A N 1
ATOM 4331 C CA . GLU A 1 527 ? 24.024 7.366 12.864 1.00 95.75 527 GLU A CA 1
ATOM 4332 C C . GLU A 1 527 ? 24.996 6.504 13.679 1.00 95.75 527 GLU A C 1
ATOM 4334 O O . GLU A 1 527 ? 25.253 5.349 13.329 1.00 95.75 527 GLU A O 1
ATOM 4339 N N . HIS A 1 528 ? 25.510 7.029 14.794 1.00 97.25 528 HIS A N 1
ATOM 4340 C CA . HIS A 1 528 ? 26.346 6.263 15.713 1.00 97.25 528 HIS A CA 1
ATOM 4341 C C . HIS A 1 528 ? 25.595 5.051 16.293 1.00 97.25 528 HIS A C 1
ATOM 4343 O O . HIS A 1 528 ? 26.097 3.927 16.220 1.00 97.25 528 HIS A O 1
ATOM 4349 N N . ASP A 1 529 ? 24.376 5.242 16.806 1.00 97.88 529 ASP A N 1
ATOM 4350 C CA . ASP A 1 529 ? 23.558 4.153 17.360 1.00 97.88 529 ASP A CA 1
ATOM 4351 C C . ASP A 1 529 ? 23.184 3.097 16.301 1.00 97.88 529 ASP A C 1
ATOM 4353 O O . ASP A 1 529 ? 23.167 1.894 16.587 1.00 97.88 529 ASP A O 1
ATOM 4357 N N . LEU A 1 530 ? 22.932 3.517 15.055 1.00 97.19 530 LEU A N 1
ATOM 4358 C CA . LEU A 1 530 ? 22.706 2.607 13.929 1.00 97.19 530 LEU A CA 1
ATOM 4359 C C . LEU A 1 530 ? 23.958 1.793 13.590 1.00 97.19 530 LEU A C 1
ATOM 4361 O O . LEU A 1 530 ? 23.864 0.583 13.364 1.00 97.19 530 LEU A O 1
ATOM 4365 N N . ASN A 1 531 ? 25.136 2.414 13.605 1.00 97.25 531 ASN A N 1
ATOM 4366 C CA . ASN A 1 531 ? 26.400 1.713 13.399 1.00 97.25 531 ASN A CA 1
ATOM 4367 C C . ASN A 1 531 ? 26.669 0.690 14.512 1.00 97.25 531 ASN A C 1
ATOM 4369 O O . ASN A 1 531 ? 27.045 -0.449 14.222 1.00 97.25 531 ASN A O 1
ATOM 4373 N N . ASP A 1 532 ? 26.414 1.042 15.773 1.00 97.81 532 ASP A N 1
ATOM 4374 C CA . ASP A 1 532 ? 26.519 0.118 16.906 1.00 97.81 532 ASP A CA 1
ATOM 4375 C C . ASP A 1 532 ? 25.551 -1.063 16.778 1.00 97.81 532 ASP A C 1
ATOM 4377 O O . ASP A 1 532 ? 25.919 -2.215 17.039 1.00 97.81 532 ASP A O 1
ATOM 4381 N N . LEU A 1 533 ? 24.331 -0.810 16.307 1.00 97.81 533 LEU A N 1
ATOM 4382 C CA . LEU A 1 533 ? 23.334 -1.837 16.028 1.00 97.81 533 LEU A CA 1
ATOM 4383 C C . LEU A 1 533 ? 23.777 -2.798 14.909 1.00 97.81 533 LEU A C 1
ATOM 4385 O O . LEU A 1 533 ? 23.684 -4.024 15.062 1.00 97.81 533 LEU A O 1
ATOM 4389 N N . ILE A 1 534 ? 24.298 -2.267 13.801 1.00 96.88 534 ILE A N 1
ATOM 4390 C CA . ILE A 1 534 ? 24.830 -3.058 12.679 1.00 96.88 534 ILE A CA 1
ATOM 4391 C C . ILE A 1 534 ? 26.036 -3.889 13.137 1.00 96.88 534 ILE A C 1
ATOM 4393 O O . ILE A 1 534 ? 26.116 -5.092 12.855 1.00 96.88 534 ILE A O 1
ATOM 4397 N N . ASN A 1 535 ? 26.945 -3.284 13.904 1.00 97.69 535 ASN A N 1
ATOM 4398 C CA . ASN A 1 535 ? 28.097 -3.962 14.489 1.00 97.69 535 ASN A CA 1
ATOM 4399 C C . ASN A 1 535 ? 27.656 -5.088 15.427 1.00 97.69 535 ASN A C 1
ATOM 4401 O O . ASN A 1 535 ? 28.172 -6.205 15.325 1.00 97.69 535 ASN A O 1
ATOM 4405 N N . TYR A 1 536 ? 26.672 -4.842 16.296 1.00 97.69 536 TYR A N 1
ATOM 4406 C CA . TYR A 1 536 ? 26.130 -5.855 17.197 1.00 97.69 536 TYR A CA 1
ATOM 4407 C C . TYR A 1 536 ? 25.587 -7.062 16.424 1.00 97.69 536 TYR A C 1
ATOM 4409 O O . TYR A 1 536 ? 25.946 -8.198 16.745 1.00 97.69 536 TYR A O 1
ATOM 4417 N N . ARG A 1 537 ? 24.776 -6.833 15.381 1.00 95.50 537 ARG A N 1
ATOM 4418 C CA . ARG A 1 537 ? 24.226 -7.907 14.536 1.00 95.50 537 ARG A CA 1
ATOM 4419 C C . ARG A 1 537 ? 25.326 -8.694 13.829 1.00 95.50 537 ARG A C 1
ATOM 4421 O O . ARG A 1 537 ? 25.265 -9.919 13.795 1.00 95.50 537 ARG A O 1
ATOM 4428 N N . THR A 1 538 ? 26.331 -8.001 13.298 1.00 96.31 538 THR A N 1
ATOM 4429 C CA . THR A 1 538 ? 27.452 -8.619 12.573 1.00 96.31 538 THR A CA 1
ATOM 4430 C C . THR A 1 538 ? 28.263 -9.550 13.476 1.00 96.31 538 THR A C 1
ATOM 4432 O O . THR A 1 538 ? 28.627 -10.649 13.063 1.00 96.31 538 THR A O 1
ATOM 4435 N N . HIS A 1 539 ? 28.499 -9.152 14.728 1.00 97.75 539 HIS A N 1
ATOM 4436 C CA . HIS A 1 539 ? 29.234 -9.967 15.699 1.00 97.75 539 HIS A CA 1
ATOM 4437 C C . HIS A 1 539 ? 28.379 -11.059 16.360 1.00 97.75 539 HIS A C 1
ATOM 4439 O O . HIS A 1 539 ? 28.931 -12.014 16.901 1.00 97.75 539 HIS A O 1
ATOM 4445 N N . ASN A 1 540 ? 27.048 -10.942 16.320 1.00 97.19 540 ASN A N 1
ATOM 4446 C CA . ASN A 1 540 ? 26.124 -11.861 16.983 1.00 97.19 540 ASN A CA 1
ATOM 4447 C C . ASN A 1 540 ? 25.002 -12.309 16.027 1.00 97.19 540 ASN A C 1
ATOM 4449 O O . ASN A 1 540 ? 23.837 -12.033 16.298 1.00 97.19 540 ASN A O 1
ATOM 4453 N N . PRO A 1 541 ? 25.291 -13.017 14.921 1.00 94.94 541 PRO A N 1
ATOM 4454 C CA . PRO A 1 541 ? 24.275 -13.362 13.919 1.00 94.94 541 PRO A CA 1
ATOM 4455 C C . PRO A 1 541 ? 23.123 -14.223 14.472 1.00 94.94 541 PRO A C 1
ATOM 4457 O O . PRO A 1 541 ? 22.017 -14.191 13.939 1.00 94.94 541 PRO A O 1
ATOM 4460 N N . GLU A 1 542 ? 23.357 -14.957 15.564 1.00 96.19 542 GLU A N 1
ATOM 4461 C CA . GLU A 1 542 ? 22.371 -15.823 16.225 1.00 96.19 542 GLU A CA 1
ATOM 4462 C C . GLU A 1 542 ? 21.718 -15.186 17.465 1.00 96.19 542 GLU A C 1
ATOM 4464 O O . GLU A 1 542 ? 21.045 -15.877 18.228 1.00 96.19 542 GLU A O 1
ATOM 4469 N N . TYR A 1 543 ? 21.870 -13.875 17.689 1.00 96.56 543 TYR A N 1
ATOM 4470 C CA . TYR A 1 543 ? 21.375 -13.211 18.905 1.00 96.56 543 TYR A CA 1
ATOM 4471 C C . TYR A 1 543 ? 19.875 -13.452 19.176 1.00 96.56 543 TYR A C 1
ATOM 4473 O O . TYR A 1 543 ? 19.473 -13.616 20.329 1.00 96.56 543 TYR A O 1
ATOM 4481 N N . LEU A 1 544 ? 19.049 -13.577 18.129 1.00 96.38 544 LEU A N 1
ATOM 4482 C CA . LEU A 1 544 ? 17.622 -13.893 18.267 1.00 96.38 544 LEU A CA 1
ATOM 4483 C C . LEU A 1 544 ? 17.368 -15.279 18.863 1.00 96.38 544 LEU A C 1
ATOM 4485 O O . LEU A 1 544 ? 16.402 -15.444 19.602 1.00 96.38 544 LEU A O 1
ATOM 4489 N N . GLN A 1 545 ? 18.241 -16.261 18.614 1.00 96.06 545 GLN A N 1
ATOM 4490 C CA . GLN A 1 545 ? 18.142 -17.577 19.252 1.00 96.06 545 GLN A CA 1
ATOM 4491 C C . GLN A 1 545 ? 18.411 -17.495 20.756 1.00 96.06 545 GLN A C 1
ATOM 4493 O O . GLN A 1 545 ? 17.980 -18.374 21.497 1.00 96.06 545 GLN A O 1
ATOM 4498 N N . HIS A 1 546 ? 19.124 -16.467 21.223 1.00 95.31 546 HIS A N 1
ATOM 4499 C CA . HIS A 1 546 ? 19.330 -16.194 22.644 1.00 95.31 546 HIS A CA 1
ATOM 4500 C C . HIS A 1 546 ? 18.196 -15.361 23.247 1.00 95.31 546 HIS A C 1
ATOM 4502 O O . HIS A 1 546 ? 17.906 -15.521 24.428 1.00 95.31 546 HIS A O 1
ATOM 4508 N N . LEU A 1 547 ? 17.530 -14.531 22.443 1.00 96.25 547 LEU A N 1
ATOM 4509 C CA . LEU A 1 547 ? 16.436 -13.670 22.885 1.00 96.25 547 LEU A CA 1
ATOM 4510 C C . LEU A 1 547 ? 15.087 -14.403 22.952 1.00 96.25 547 LEU A C 1
ATOM 4512 O O . LEU A 1 547 ? 14.317 -14.199 23.892 1.00 96.25 547 LEU A O 1
ATOM 4516 N N . LEU A 1 548 ? 14.806 -15.261 21.971 1.00 96.50 548 LEU A N 1
ATOM 4517 C CA . LEU A 1 548 ? 13.493 -15.855 21.731 1.00 96.50 548 LEU A CA 1
ATOM 4518 C C . LEU A 1 548 ? 13.533 -17.387 21.785 1.00 96.50 548 LEU A C 1
ATOM 4520 O O . LEU A 1 548 ? 14.561 -18.031 21.571 1.00 96.50 548 LEU A O 1
ATOM 4524 N N . SER A 1 549 ? 12.372 -17.970 22.055 1.00 94.06 549 SER A N 1
ATOM 4525 C CA . SER A 1 549 ? 12.091 -19.402 21.977 1.00 94.06 549 SER A CA 1
ATOM 4526 C C . SER A 1 549 ? 10.697 -19.619 21.387 1.00 94.06 549 SER A C 1
ATOM 4528 O O . SER A 1 549 ? 9.793 -18.814 21.615 1.00 94.06 549 SER A O 1
ATOM 4530 N N . LEU A 1 550 ? 10.546 -20.678 20.593 1.00 87.88 550 LEU A N 1
ATOM 4531 C CA . LEU A 1 550 ? 9.257 -21.146 20.080 1.00 87.88 550 LEU A CA 1
ATOM 4532 C C . LEU A 1 550 ? 8.720 -22.204 21.049 1.00 87.88 550 LEU A C 1
ATOM 4534 O O . LEU A 1 550 ? 9.459 -23.135 21.376 1.00 87.88 550 LEU A O 1
ATOM 4538 N N . ASP A 1 551 ? 7.481 -22.021 21.503 1.00 77.50 551 ASP A N 1
ATOM 4539 C CA . ASP A 1 551 ? 6.726 -22.963 22.349 1.00 77.50 551 ASP A CA 1
ATOM 4540 C C . ASP A 1 551 ? 5.746 -23.784 21.501 1.00 77.50 551 ASP A C 1
ATOM 4542 O O . ASP A 1 551 ? 5.031 -23.164 20.670 1.00 77.50 551 ASP A O 1
#

Secondary structure (DSSP, 8-state):
----------------------------------------EEEEEEEESSSS-EEEEEEE--TT-SEEEEEEEEETT--HHHHHH--TTS--EEEEEEEEEPPTT--SPEEEEEE-S--SEEEEEEEEE-SSTT--EEEEEEEEE---------PPPEEEEEEETTTTEEEEEEES----SEEEEEEEE-SSTTS----S--EEEEEEE-TT--EEEEE-GGGTGGGG--S---SSPPPEEEEEETTEEEEEE----SEEEEEEEEEE-TT-SS--EEEEEEEEPPP-------GGGHHHHHHHHHHHHHHHHHHHHHHHHHHHHHHTT-----PPPP--TTS---EEEEE-----HHHHHHHHHHHHHHHHHH-PEEEETT-GGGHHHHHHHHHHHHHHHHH-TTEEEEEE--HHHHHHHHHHHHT--EEESS--TTTTHHHHHHHHHHHT--TTGGGTEEEEEETTTS-SS---TTS-TT-EEEETTTHHHHHHHHHTTT-S-----S-HHHHHHHHHHHHHHHHHHHHHHHHHHHH-TTHHHHHEEE-

Sequence (551 aa):
LWYCQQISKKIDCKPNPSYPKPHVKHKNICVHVNDTGPCEMWNIGVDMMDDSNVYVTFNVTSNNCSCYKFLLKVNNSMDEMSCNNQSGKYITNKHSEFTVSRRHNDCDQVVNITFENIFTGCYKLYYCTQKSELNQKCGKLVKYFNTVKQDVEYNRPTIISQPNPENNEVGITLANYTRFDEVQLTVRPDNSSNCNSSNVHRQTIWISRDVSRELMCRRNSDCQNDMEKKTEGDKCKKIECYEESENSIKCEFNDIKPGNYCVHMIITDQYCDKNCAFHHPFVMMEKEKTIPIPESSMSIIYFVISAVIFLLLITSIVIVFIIRRRRNSLRQVVIADDDRSWFQNTEILLLYPRDCKAFMCAMETLREILQEKTGCKVYDCFDTRHSEDLSLSKVDWLRKHVLHQNVKIIVVETVCAVLHQRALIQHNKLIYKEPVWLDDLFLFGLKLLTDNLDRNNYQKVFVIRVEGFSGEKESLDYLTPYTRYMIPQCLDLLLTDLNLQNMQENIREKEEEEEEEEEEESLLRFEHDLNDLINYRTHNPEYLQHLLSLD

Radius of gyration: 37.85 Å; chains: 1; bounding box: 98×76×120 Å

Organism: Diploptera punctata (NCBI:txid6984)